Protein AF-A0A397UA92-F1 (afdb_monomer_lite)

Structure (mmCIF, N/CA/C/O backbone):
data_AF-A0A397UA92-F1
#
_entry.id   AF-A0A397UA92-F1
#
loop_
_atom_site.group_PDB
_atom_site.id
_atom_site.type_symbol
_atom_site.label_atom_id
_atom_site.label_alt_id
_atom_site.label_comp_id
_atom_site.label_asym_id
_atom_site.label_entity_id
_atom_site.label_seq_id
_atom_site.pdbx_PDB_ins_code
_atom_site.Cartn_x
_atom_site.Cartn_y
_atom_site.Cartn_z
_atom_site.occupancy
_atom_site.B_iso_or_equiv
_atom_site.auth_seq_id
_atom_site.auth_comp_id
_atom_site.auth_asym_id
_atom_site.auth_atom_id
_atom_site.pdbx_PDB_model_num
ATOM 1 N N . MET A 1 1 ? -31.843 -5.081 2.716 1.00 24.08 1 MET A N 1
ATOM 2 C CA . MET A 1 1 ? -30.820 -5.993 2.162 1.00 24.08 1 MET A CA 1
ATOM 3 C C . MET A 1 1 ? -29.468 -5.355 2.448 1.00 24.08 1 MET A C 1
ATOM 5 O O . MET A 1 1 ? -29.289 -4.186 2.130 1.00 24.08 1 MET A O 1
ATOM 9 N N . ILE A 1 2 ? -28.631 -6.039 3.225 1.00 26.88 2 ILE A N 1
ATOM 10 C CA . ILE A 1 2 ? -27.474 -5.484 3.939 1.00 26.88 2 ILE A CA 1
ATOM 11 C C . ILE A 1 2 ? -26.272 -5.469 2.987 1.00 26.88 2 ILE A C 1
ATOM 13 O O . ILE A 1 2 ? -25.677 -6.509 2.745 1.00 26.88 2 ILE A O 1
ATOM 17 N N . HIS A 1 3 ? -25.914 -4.300 2.456 1.00 25.83 3 HIS A N 1
ATOM 18 C CA . HIS A 1 3 ? -24.600 -4.072 1.853 1.00 25.83 3 HIS A CA 1
ATOM 19 C C . HIS A 1 3 ? -23.809 -3.177 2.808 1.00 25.83 3 HIS A C 1
ATOM 21 O O . HIS A 1 3 ? -23.810 -1.950 2.692 1.00 25.83 3 HIS A O 1
ATOM 27 N N . ALA A 1 4 ? -23.215 -3.796 3.830 1.00 32.31 4 ALA A N 1
ATOM 28 C CA . ALA A 1 4 ? -22.162 -3.150 4.597 1.00 32.31 4 ALA A CA 1
ATOM 29 C C . ALA A 1 4 ? -20.973 -2.989 3.642 1.00 32.31 4 ALA A C 1
ATOM 31 O O . ALA A 1 4 ? -20.438 -3.971 3.142 1.00 32.31 4 ALA A O 1
ATOM 32 N N . TYR A 1 5 ? -20.679 -1.742 3.287 1.00 48.75 5 TYR A N 1
ATOM 33 C CA . TYR A 1 5 ? -19.541 -1.361 2.457 1.00 48.75 5 TYR A CA 1
ATOM 34 C C . TYR A 1 5 ? -18.267 -1.747 3.210 1.00 48.75 5 TYR A C 1
ATOM 36 O O . TYR A 1 5 ? -18.090 -1.229 4.307 1.00 48.75 5 TYR A O 1
ATOM 44 N N . ILE A 1 6 ? -17.485 -2.668 2.640 1.00 57.44 6 ILE A N 1
ATOM 45 C CA . ILE A 1 6 ? -16.247 -3.229 3.197 1.00 57.44 6 ILE A CA 1
ATOM 46 C C . ILE A 1 6 ? -15.076 -2.318 2.796 1.00 57.44 6 ILE A C 1
ATOM 48 O O . ILE A 1 6 ? -14.929 -2.031 1.608 1.00 57.44 6 ILE A O 1
ATOM 52 N N . GLU A 1 7 ? -14.247 -1.884 3.748 1.00 72.94 7 GLU A N 1
ATOM 53 C CA . GLU A 1 7 ? -12.982 -1.172 3.494 1.00 72.94 7 GLU A CA 1
ATOM 54 C C . GLU A 1 7 ? -12.125 -1.916 2.437 1.00 72.94 7 GLU A C 1
ATOM 56 O O . GLU A 1 7 ? -11.985 -3.143 2.527 1.00 72.94 7 GLU A O 1
ATOM 61 N N . PRO A 1 8 ? -11.502 -1.230 1.453 1.00 75.62 8 PRO A N 1
ATOM 62 C CA . PRO A 1 8 ? -10.824 -1.883 0.325 1.00 75.62 8 PRO A CA 1
ATOM 63 C C . PRO A 1 8 ? -9.793 -2.951 0.720 1.00 75.62 8 PRO A C 1
ATOM 65 O O . PRO A 1 8 ? -9.720 -4.004 0.086 1.00 75.62 8 PRO A O 1
ATOM 68 N N . LEU A 1 9 ? -9.043 -2.725 1.805 1.00 80.69 9 LEU A N 1
ATOM 69 C CA . LEU A 1 9 ? -8.074 -3.690 2.336 1.00 80.69 9 LEU A CA 1
ATOM 70 C C . LEU A 1 9 ? -8.722 -4.968 2.883 1.00 80.69 9 LEU A C 1
ATOM 72 O O . LEU A 1 9 ? -8.185 -6.058 2.690 1.00 80.69 9 LEU A O 1
ATOM 76 N N . ALA A 1 10 ? -9.878 -4.859 3.542 1.00 83.81 10 ALA A N 1
ATOM 77 C CA . ALA A 1 10 ? -10.600 -6.037 4.016 1.00 83.81 10 ALA A CA 1
ATOM 78 C C . ALA A 1 10 ? -11.075 -6.899 2.841 1.00 83.81 10 ALA A C 1
ATOM 80 O O . ALA A 1 10 ? -10.971 -8.123 2.900 1.00 83.81 10 ALA A O 1
ATOM 81 N N . ASN A 1 11 ? -11.509 -6.266 1.746 1.00 82.06 11 ASN A N 1
ATOM 82 C CA . ASN A 1 11 ? -11.858 -6.975 0.519 1.00 82.06 11 ASN A CA 1
ATOM 83 C C . ASN A 1 11 ? -10.628 -7.612 -0.156 1.00 82.06 11 ASN A C 1
ATOM 85 O O . ASN A 1 11 ? -10.693 -8.776 -0.544 1.00 82.06 11 ASN A O 1
ATOM 89 N N . LEU A 1 12 ? -9.503 -6.888 -0.248 1.00 83.06 12 LEU A N 1
ATOM 90 C CA . LEU A 1 12 ? -8.248 -7.390 -0.830 1.00 83.06 12 LEU A CA 1
ATOM 91 C C . LEU A 1 12 ? -7.770 -8.678 -0.148 1.00 83.06 12 LEU A C 1
ATOM 93 O O . LEU A 1 12 ? -7.364 -9.625 -0.819 1.00 83.06 12 LEU A O 1
ATOM 97 N N . TRP A 1 13 ? -7.809 -8.710 1.182 1.00 87.94 13 TRP A N 1
ATOM 98 C CA . TRP A 1 13 ? -7.327 -9.845 1.969 1.00 87.94 13 TRP A CA 1
ATOM 99 C C . TRP A 1 13 ? -8.408 -10.875 2.309 1.00 87.94 13 TRP A C 1
ATOM 101 O O . TRP A 1 13 ? -8.086 -11.920 2.869 1.00 87.94 13 TRP A O 1
ATOM 111 N N . GLY A 1 14 ? -9.678 -10.607 1.995 1.00 89.31 14 GLY A N 1
ATOM 112 C CA . GLY A 1 14 ? -10.792 -11.476 2.378 1.00 89.31 14 GLY A CA 1
ATOM 113 C C . GLY A 1 14 ? -10.962 -11.607 3.898 1.00 89.31 14 GLY A C 1
ATOM 114 O O . GLY A 1 14 ? -11.256 -12.695 4.392 1.00 89.31 14 GLY A O 1
ATOM 115 N N . ILE A 1 15 ? -10.751 -10.517 4.645 1.00 90.19 15 ILE A N 1
ATOM 116 C CA . ILE A 1 15 ? -10.828 -10.469 6.117 1.00 90.19 15 ILE A CA 1
ATOM 117 C C . ILE A 1 15 ? -11.956 -9.543 6.597 1.00 90.19 15 ILE A C 1
ATOM 119 O O . ILE A 1 15 ? -12.530 -8.784 5.819 1.00 90.19 15 ILE A O 1
ATOM 123 N N . ASN A 1 16 ? -12.255 -9.552 7.900 1.00 88.56 16 ASN A N 1
ATOM 124 C CA . ASN A 1 16 ? -13.168 -8.567 8.487 1.00 88.56 16 ASN A CA 1
ATOM 125 C C . ASN A 1 16 ? -12.485 -7.198 8.636 1.00 88.56 16 ASN A C 1
ATOM 127 O O . ASN A 1 16 ? -11.302 -7.121 8.964 1.00 88.56 16 ASN A O 1
ATOM 131 N N . GLU A 1 17 ? -13.251 -6.108 8.525 1.00 83.38 17 GLU A N 1
ATOM 132 C CA . GLU A 1 17 ? -12.738 -4.739 8.718 1.00 83.38 17 GLU A CA 1
ATOM 133 C C . GLU A 1 17 ? -12.066 -4.530 10.082 1.00 83.38 17 GLU A C 1
ATOM 135 O O . GLU A 1 17 ? -11.039 -3.863 10.188 1.00 83.38 17 GLU A O 1
ATOM 140 N N . ALA A 1 18 ? -12.615 -5.153 11.130 1.00 84.38 18 ALA A N 1
ATOM 141 C CA . ALA A 1 18 ? -12.072 -5.077 12.484 1.00 84.38 18 ALA A CA 1
ATOM 142 C C . ALA A 1 18 ? -10.655 -5.671 12.604 1.00 84.38 18 ALA A C 1
ATOM 144 O O . ALA A 1 18 ? -9.936 -5.343 13.549 1.00 84.38 18 ALA A O 1
ATOM 145 N N . ASP A 1 19 ? -10.251 -6.519 11.654 1.00 89.69 19 ASP A N 1
ATOM 146 C CA . ASP A 1 19 ? -8.951 -7.181 11.641 1.00 89.69 19 ASP A CA 1
ATOM 147 C C . ASP A 1 19 ? -7.905 -6.431 10.792 1.00 89.69 19 ASP A C 1
ATOM 149 O O . ASP A 1 19 ? -6.725 -6.770 10.864 1.00 89.69 19 ASP A O 1
ATOM 153 N N . ILE A 1 20 ? -8.269 -5.385 10.034 1.00 86.81 20 ILE A N 1
ATOM 154 C CA . ILE A 1 20 ? -7.342 -4.697 9.110 1.00 86.81 20 ILE A CA 1
ATOM 155 C C . ILE A 1 20 ? -6.071 -4.217 9.824 1.00 86.81 20 ILE A C 1
ATOM 157 O O . ILE A 1 20 ? -4.963 -4.534 9.391 1.00 86.81 20 ILE A O 1
ATOM 161 N N . SER A 1 21 ? -6.197 -3.525 10.962 1.00 85.25 21 SER A N 1
ATOM 162 C CA . SER A 1 21 ? -5.028 -3.052 11.720 1.00 85.25 21 SER A CA 1
ATOM 163 C C . SER A 1 21 ? -4.132 -4.192 12.213 1.00 85.25 21 SER A C 1
ATOM 165 O O . SER A 1 21 ? -2.923 -4.009 12.347 1.00 85.25 21 SER A O 1
ATOM 167 N N . LYS A 1 22 ? -4.684 -5.381 12.488 1.00 92.38 22 LYS A N 1
ATOM 168 C CA . LYS A 1 22 ? -3.885 -6.559 12.858 1.00 92.38 22 LYS A CA 1
ATOM 169 C C . LYS A 1 22 ? -3.030 -7.008 11.672 1.00 92.38 22 LYS A C 1
ATOM 171 O O . LYS A 1 22 ? -1.831 -7.209 11.850 1.00 92.38 22 LYS A O 1
ATOM 176 N N . TYR A 1 23 ? -3.619 -7.131 10.484 1.00 93.38 23 TYR A N 1
ATOM 177 C CA . TYR A 1 23 ? -2.904 -7.591 9.290 1.00 93.38 23 TYR A CA 1
ATOM 178 C C . TYR A 1 23 ? -1.909 -6.557 8.750 1.00 93.38 23 TYR A C 1
ATOM 180 O O . TYR A 1 23 ? -0.809 -6.940 8.367 1.00 93.38 23 TYR A O 1
ATOM 188 N N . LEU A 1 24 ? -2.201 -5.258 8.860 1.00 89.62 24 LEU A N 1
ATOM 189 C CA . LEU A 1 24 ? -1.219 -4.203 8.573 1.00 89.62 24 LEU A CA 1
ATOM 190 C C . LEU A 1 24 ? 0.010 -4.276 9.491 1.00 89.62 24 LEU A C 1
ATOM 192 O O . LEU A 1 24 ? 1.133 -4.051 9.049 1.00 89.62 24 LEU A O 1
ATOM 196 N N . ASN A 1 25 ? -0.179 -4.611 10.773 1.00 89.88 25 ASN A N 1
ATOM 197 C CA . ASN A 1 25 ? 0.948 -4.819 11.687 1.00 89.88 25 ASN A CA 1
ATOM 198 C C . ASN A 1 25 ? 1.740 -6.090 11.354 1.00 89.88 25 ASN A C 1
ATOM 200 O O . ASN A 1 25 ? 2.964 -6.079 11.467 1.00 89.88 25 ASN A O 1
ATOM 204 N N . ILE A 1 26 ? 1.059 -7.167 10.942 1.00 93.81 26 ILE A N 1
ATOM 205 C CA . ILE A 1 26 ? 1.715 -8.388 10.453 1.00 93.81 26 ILE A CA 1
ATOM 206 C C . ILE A 1 26 ? 2.592 -8.047 9.252 1.00 93.81 26 ILE A C 1
ATOM 208 O O . ILE A 1 26 ? 3.794 -8.279 9.298 1.00 93.81 26 ILE A O 1
ATOM 212 N N . GLU A 1 27 ? 2.019 -7.433 8.221 1.00 93.12 27 GLU A N 1
ATOM 213 C CA . GLU A 1 27 ? 2.758 -7.069 7.019 1.00 93.12 27 GLU A CA 1
ATOM 214 C C . GLU A 1 27 ? 3.939 -6.156 7.325 1.00 93.12 27 GLU A C 1
ATOM 216 O O . GLU A 1 27 ? 5.042 -6.440 6.878 1.00 93.12 27 GLU A O 1
ATOM 221 N N . LYS A 1 28 ? 3.753 -5.115 8.147 1.00 90.25 28 LYS A N 1
ATOM 222 C CA . LYS A 1 28 ? 4.852 -4.230 8.551 1.00 90.25 28 LYS A CA 1
ATOM 223 C C . LYS A 1 28 ? 6.022 -5.010 9.157 1.00 90.25 28 LYS A C 1
ATOM 225 O O . LYS A 1 28 ? 7.173 -4.733 8.827 1.00 90.25 28 LYS A O 1
ATOM 230 N N . ASN A 1 29 ? 5.737 -5.971 10.034 1.00 93.19 29 ASN A N 1
ATOM 231 C CA . ASN A 1 29 ? 6.772 -6.812 10.631 1.00 93.19 29 ASN A CA 1
ATOM 232 C C . ASN A 1 29 ? 7.430 -7.717 9.581 1.00 93.19 29 ASN A C 1
ATOM 234 O O . ASN A 1 29 ? 8.653 -7.819 9.550 1.00 93.19 29 ASN A O 1
ATOM 238 N N . LEU A 1 30 ? 6.641 -8.333 8.696 1.00 95.44 30 LEU A N 1
ATOM 239 C CA . LEU A 1 30 ? 7.161 -9.185 7.626 1.00 95.44 30 LEU A CA 1
ATOM 240 C C . LEU A 1 30 ? 8.005 -8.400 6.614 1.00 95.44 30 LEU A C 1
ATOM 242 O O . LEU A 1 30 ? 9.010 -8.928 6.165 1.00 95.44 30 LEU A O 1
ATOM 246 N N . SER A 1 31 ? 7.671 -7.144 6.309 1.00 92.56 31 SER A N 1
ATOM 247 C CA . SER A 1 31 ? 8.471 -6.267 5.442 1.00 92.56 31 SER A CA 1
ATOM 248 C C . SER A 1 31 ? 9.829 -5.927 6.053 1.00 92.56 31 SER A C 1
ATOM 250 O O . SER A 1 31 ? 10.824 -5.856 5.338 1.00 92.56 31 SER A O 1
ATOM 252 N N . ILE A 1 32 ? 9.905 -5.770 7.379 1.00 91.69 32 ILE A N 1
ATOM 253 C CA . ILE A 1 32 ? 11.189 -5.606 8.079 1.00 91.69 32 ILE A CA 1
ATOM 254 C C . ILE A 1 32 ? 12.023 -6.887 7.956 1.00 91.69 32 ILE A C 1
ATOM 256 O O . ILE A 1 32 ? 13.201 -6.819 7.613 1.00 91.69 32 ILE A O 1
ATOM 260 N N . LEU A 1 33 ? 11.416 -8.052 8.198 1.00 95.12 33 LEU A N 1
ATOM 261 C CA . LEU A 1 33 ? 12.092 -9.349 8.082 1.00 95.12 33 LEU A CA 1
ATOM 262 C C . LEU A 1 33 ? 12.540 -9.645 6.643 1.00 95.12 33 LEU A C 1
ATOM 264 O O . LEU A 1 33 ? 13.660 -10.102 6.423 1.00 95.12 33 LEU A O 1
ATOM 268 N N . ASP A 1 34 ? 11.703 -9.324 5.659 1.00 95.69 34 ASP A N 1
ATOM 269 C CA . ASP A 1 34 ? 12.038 -9.407 4.239 1.00 95.69 34 ASP A CA 1
ATOM 270 C C . ASP A 1 34 ? 13.247 -8.519 3.904 1.00 95.69 34 ASP A C 1
ATOM 272 O O . ASP A 1 34 ? 14.199 -8.977 3.273 1.00 95.69 34 ASP A O 1
ATOM 276 N N . GLY A 1 35 ? 13.264 -7.282 4.411 1.00 93.06 35 GLY A N 1
ATOM 277 C CA . GLY A 1 35 ? 14.392 -6.362 4.265 1.00 93.06 35 GLY A CA 1
ATOM 278 C C . GLY A 1 35 ? 15.703 -6.874 4.873 1.00 93.06 35 GLY A C 1
ATOM 279 O O . GLY A 1 35 ? 16.770 -6.549 4.356 1.00 93.06 35 GLY A O 1
ATOM 280 N N . ILE A 1 36 ? 15.639 -7.700 5.924 1.00 94.00 36 ILE A N 1
ATOM 281 C CA . ILE A 1 36 ? 16.813 -8.351 6.529 1.00 94.00 36 ILE A CA 1
ATOM 282 C C . ILE A 1 36 ? 17.307 -9.510 5.658 1.00 94.00 36 ILE A C 1
ATOM 284 O O . ILE A 1 36 ? 18.507 -9.625 5.418 1.00 94.00 36 ILE A O 1
ATOM 288 N N . VAL A 1 37 ? 16.408 -10.382 5.189 1.00 95.88 37 VAL A N 1
ATOM 289 C CA . VAL A 1 37 ? 16.813 -11.605 4.478 1.00 95.88 37 VAL A CA 1
ATOM 290 C C . VAL A 1 37 ? 17.220 -11.343 3.031 1.00 95.88 37 VAL A C 1
ATOM 292 O O . VAL A 1 37 ? 18.169 -11.951 2.548 1.00 95.88 37 VAL A O 1
ATOM 295 N N . LYS A 1 38 ? 16.547 -10.422 2.335 1.00 94.50 38 LYS A N 1
ATOM 296 C CA . LYS A 1 38 ? 16.758 -10.133 0.910 1.00 94.50 38 LYS A CA 1
ATOM 297 C C . LYS A 1 38 ? 18.219 -9.840 0.524 1.00 94.50 38 LYS A C 1
ATOM 299 O O . LYS A 1 38 ? 18.667 -10.441 -0.450 1.00 94.50 38 LYS A O 1
ATOM 304 N N . PRO A 1 39 ? 18.995 -9.004 1.247 1.00 94.88 39 PRO A N 1
ATOM 305 C CA . PRO A 1 39 ? 20.408 -8.775 0.923 1.00 94.88 39 PRO A CA 1
ATOM 306 C C . PRO A 1 39 ? 21.319 -9.986 1.186 1.00 94.88 39 PRO A C 1
ATOM 308 O O . PRO A 1 39 ? 22.461 -9.985 0.735 1.00 94.88 39 PRO A O 1
ATOM 311 N N . LEU A 1 40 ? 20.842 -11.007 1.906 1.00 95.88 40 LEU A N 1
ATOM 312 C CA . LEU A 1 40 ? 21.594 -12.227 2.222 1.00 95.88 40 LEU A CA 1
ATOM 313 C C . LEU A 1 40 ? 21.372 -13.345 1.190 1.00 95.88 40 LEU A C 1
ATOM 315 O O . LEU A 1 40 ? 22.033 -14.382 1.256 1.00 95.88 40 LEU A O 1
ATOM 319 N N . LEU A 1 41 ? 20.431 -13.167 0.258 1.00 95.44 41 LEU A N 1
ATOM 320 C CA . LEU A 1 41 ? 20.105 -14.173 -0.746 1.00 95.44 41 LEU A CA 1
ATOM 321 C C . LEU A 1 41 ? 21.067 -14.096 -1.933 1.00 95.44 41 LEU A C 1
ATOM 323 O O . LEU A 1 41 ? 21.130 -13.098 -2.645 1.00 95.44 41 LEU A O 1
ATOM 327 N N . ASP A 1 42 ? 21.774 -15.195 -2.185 1.00 94.19 42 ASP A N 1
ATOM 328 C CA . ASP A 1 42 ? 22.561 -15.371 -3.403 1.00 94.19 42 ASP A CA 1
ATOM 329 C C . ASP A 1 42 ? 21.645 -15.632 -4.612 1.00 94.19 42 ASP A C 1
ATOM 331 O O . ASP A 1 42 ? 20.931 -16.636 -4.675 1.00 94.19 42 ASP A O 1
ATOM 335 N N . ASN A 1 43 ? 21.715 -14.754 -5.613 1.00 95.25 43 ASN A N 1
ATOM 336 C CA . ASN A 1 43 ? 20.939 -14.852 -6.850 1.00 95.25 43 ASN A CA 1
ATOM 337 C C . ASN A 1 43 ? 21.217 -16.125 -7.664 1.00 95.25 43 ASN A C 1
ATOM 339 O O . ASN A 1 43 ? 20.451 -16.407 -8.586 1.00 95.25 43 ASN A O 1
ATOM 343 N N . SER A 1 44 ? 22.293 -16.867 -7.376 1.00 96.31 44 SER A N 1
ATOM 344 C CA . SER A 1 44 ? 22.588 -18.166 -7.998 1.00 96.31 44 SER A CA 1
ATOM 345 C C . SER A 1 44 ? 21.821 -19.336 -7.365 1.00 96.31 44 SER A C 1
ATOM 347 O O . SER A 1 44 ? 21.608 -20.355 -8.018 1.00 96.31 44 SER A O 1
ATOM 349 N N . ALA A 1 45 ? 21.359 -19.174 -6.122 1.00 96.69 45 ALA A N 1
ATOM 350 C CA . ALA A 1 45 ? 20.734 -20.228 -5.324 1.00 96.69 45 ALA A CA 1
ATOM 351 C C . ALA A 1 45 ? 19.276 -19.935 -4.951 1.00 96.69 45 ALA A C 1
ATOM 353 O O . ALA A 1 45 ? 18.505 -20.857 -4.680 1.00 96.69 45 ALA A O 1
ATOM 354 N N . PHE A 1 46 ? 18.888 -18.662 -4.940 1.00 97.62 46 PHE A N 1
ATOM 355 C CA . PHE A 1 46 ? 17.563 -18.203 -4.545 1.00 97.62 46 PHE A CA 1
ATOM 356 C C . PHE A 1 46 ? 16.878 -17.457 -5.688 1.00 97.62 46 PHE A C 1
ATOM 358 O O . PHE A 1 46 ? 17.515 -16.804 -6.514 1.00 97.62 46 PHE A O 1
ATOM 365 N N . SER A 1 47 ? 15.553 -17.549 -5.712 1.00 95.94 47 SER A N 1
ATOM 366 C CA . SER A 1 47 ? 14.684 -16.953 -6.736 1.00 95.94 47 SER A CA 1
ATOM 367 C C . SER A 1 47 ? 14.010 -15.665 -6.253 1.00 95.94 47 SER A C 1
ATOM 369 O O . SER A 1 47 ? 13.378 -14.964 -7.040 1.00 95.94 47 SER A O 1
ATOM 371 N N . GLY A 1 48 ? 14.162 -15.354 -4.962 1.00 95.00 48 GLY A N 1
ATOM 372 C CA . GLY A 1 48 ? 13.656 -14.162 -4.288 1.00 95.00 48 GLY A CA 1
ATOM 373 C C . GLY A 1 48 ? 12.647 -14.487 -3.185 1.00 95.00 48 GLY A C 1
ATOM 374 O O . GLY A 1 48 ? 12.555 -15.627 -2.720 1.00 95.00 48 GLY A O 1
ATOM 375 N N . THR A 1 49 ? 11.909 -13.472 -2.743 1.00 96.06 49 THR A N 1
ATOM 376 C CA . THR A 1 49 ? 11.025 -13.544 -1.574 1.00 96.06 49 THR A CA 1
ATOM 377 C C . THR A 1 49 ? 9.607 -13.068 -1.875 1.00 96.06 49 THR A C 1
ATOM 379 O O . THR A 1 49 ? 9.363 -12.351 -2.847 1.00 96.06 49 THR A O 1
ATOM 382 N N . TYR A 1 50 ? 8.656 -13.488 -1.042 1.00 95.56 50 TYR A N 1
ATOM 383 C CA . TYR A 1 50 ? 7.262 -13.060 -1.093 1.00 95.56 50 TYR A CA 1
ATOM 384 C C . TYR A 1 50 ? 6.662 -12.989 0.315 1.00 95.56 50 TYR A C 1
ATOM 386 O O . TYR A 1 50 ? 6.733 -13.956 1.070 1.00 95.56 50 TYR A O 1
ATOM 394 N N . ILE A 1 51 ? 6.017 -11.879 0.656 1.00 95.38 51 ILE A N 1
ATOM 3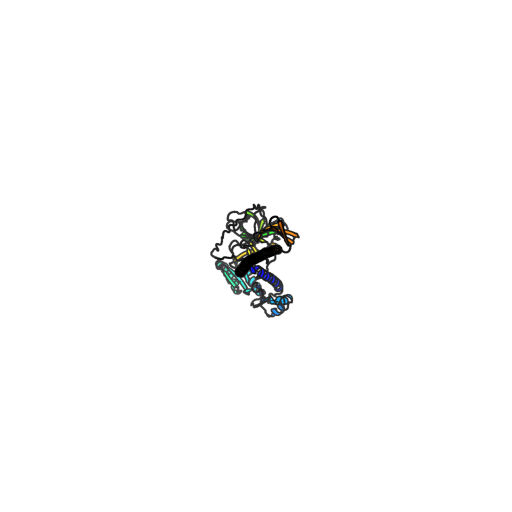95 C CA . ILE A 1 51 ? 5.282 -11.707 1.908 1.00 95.38 51 ILE A CA 1
ATOM 396 C C . ILE A 1 51 ? 3.894 -12.328 1.779 1.00 95.38 51 ILE A C 1
ATOM 398 O O . ILE A 1 51 ? 3.050 -11.869 1.011 1.00 95.38 51 ILE A O 1
ATOM 402 N N . ASP A 1 52 ? 3.641 -13.351 2.588 1.00 95.56 52 ASP A N 1
ATOM 403 C CA . ASP A 1 52 ? 2.315 -13.904 2.819 1.00 95.56 52 ASP A CA 1
ATOM 404 C C . ASP A 1 52 ? 1.739 -13.338 4.123 1.00 95.56 52 ASP A C 1
ATOM 406 O O . ASP A 1 52 ? 1.946 -13.865 5.221 1.00 95.56 52 ASP A O 1
ATOM 410 N N . VAL A 1 53 ? 1.009 -12.230 3.984 1.00 94.25 53 VAL A N 1
ATOM 411 C CA . VAL A 1 53 ? 0.357 -11.523 5.095 1.00 94.25 53 VAL A CA 1
ATOM 412 C C . VAL A 1 53 ? -0.656 -12.418 5.817 1.00 94.25 53 VAL A C 1
ATOM 414 O O . VAL A 1 53 ? -0.753 -12.372 7.044 1.00 94.25 53 VAL A O 1
ATOM 417 N N . LEU A 1 54 ? -1.389 -13.263 5.083 1.00 95.44 54 LEU A N 1
ATOM 418 C CA . LEU A 1 54 ? -2.403 -14.146 5.664 1.00 95.44 54 LEU A CA 1
ATOM 419 C C . LEU A 1 54 ? -1.765 -15.335 6.388 1.00 95.44 54 LEU A C 1
ATOM 421 O O . LEU A 1 54 ? -2.206 -15.691 7.484 1.00 95.44 54 LEU A O 1
ATOM 425 N N . GLY A 1 55 ? -0.710 -15.907 5.806 1.00 96.69 55 GLY A N 1
ATOM 426 C CA . GLY A 1 55 ? 0.101 -16.952 6.428 1.00 96.69 55 GLY A CA 1
ATOM 427 C C . GLY A 1 55 ? 0.991 -16.459 7.569 1.00 96.69 55 GLY A C 1
ATOM 428 O O . GLY A 1 55 ? 1.489 -17.277 8.340 1.00 96.69 55 GLY A O 1
ATOM 429 N N . ASN A 1 56 ? 1.167 -15.139 7.713 1.00 97.31 56 ASN A N 1
ATOM 430 C CA . ASN A 1 56 ? 2.121 -14.510 8.628 1.00 97.31 56 ASN A CA 1
ATOM 431 C C . ASN A 1 56 ? 3.561 -15.015 8.389 1.00 97.31 56 ASN A C 1
ATOM 433 O O . ASN A 1 56 ? 4.261 -15.421 9.324 1.00 97.31 56 ASN A O 1
ATOM 437 N N . LYS A 1 57 ? 3.974 -15.059 7.115 1.00 97.94 57 LYS A N 1
ATOM 438 C CA . LYS A 1 57 ? 5.264 -15.614 6.683 1.00 97.94 57 LYS A CA 1
ATOM 439 C C . LYS A 1 57 ? 5.923 -14.779 5.590 1.00 97.94 57 LYS A C 1
ATOM 441 O O . LYS A 1 57 ? 5.254 -14.236 4.718 1.00 97.94 57 LYS A O 1
ATOM 446 N N . VAL A 1 58 ? 7.250 -14.779 5.579 1.00 97.62 58 VAL A N 1
ATOM 447 C CA . VAL A 1 58 ? 8.059 -14.489 4.394 1.00 97.62 58 VAL A CA 1
ATOM 448 C C . VAL A 1 58 ? 8.391 -15.824 3.726 1.00 97.62 58 VAL A C 1
ATOM 450 O O . VAL A 1 58 ? 9.012 -16.709 4.321 1.00 97.62 58 VAL A O 1
ATOM 453 N N . ILE A 1 59 ? 7.937 -15.999 2.491 1.00 97.88 59 ILE A N 1
ATOM 454 C CA . ILE A 1 59 ? 8.244 -17.153 1.649 1.00 97.88 59 ILE A CA 1
ATOM 455 C C . ILE A 1 59 ? 9.537 -16.856 0.896 1.00 97.88 59 ILE A C 1
ATOM 457 O O . ILE A 1 59 ? 9.617 -15.878 0.158 1.00 97.88 59 ILE A O 1
ATOM 461 N N . ILE A 1 60 ? 10.536 -17.712 1.067 1.00 97.75 60 ILE A N 1
ATOM 462 C CA . ILE A 1 60 ? 11.819 -17.665 0.371 1.00 97.75 60 ILE A CA 1
ATOM 463 C C . ILE A 1 60 ? 11.795 -18.758 -0.691 1.00 97.75 60 ILE A C 1
ATOM 465 O O . ILE A 1 60 ? 11.621 -19.939 -0.378 1.00 97.75 60 ILE A O 1
ATOM 469 N N . TYR A 1 61 ? 11.955 -18.368 -1.950 1.00 97.62 61 TYR A N 1
ATOM 470 C CA . TYR A 1 61 ? 11.982 -19.299 -3.070 1.00 97.62 61 TYR A CA 1
ATOM 471 C C . TYR A 1 61 ? 13.420 -19.736 -3.342 1.00 97.62 61 TYR A C 1
ATOM 473 O O . TYR A 1 61 ? 14.309 -18.906 -3.546 1.00 97.62 61 TYR A O 1
ATOM 481 N N . VAL A 1 62 ? 13.647 -21.045 -3.326 1.00 97.88 62 VAL A N 1
ATOM 482 C CA . VAL A 1 62 ? 14.971 -21.670 -3.309 1.00 97.88 62 VAL A CA 1
ATOM 483 C C . VAL A 1 62 ? 15.132 -22.530 -4.555 1.00 97.88 62 VAL A C 1
ATOM 485 O O . VAL A 1 62 ? 14.270 -23.358 -4.837 1.00 97.88 62 VAL A O 1
ATOM 488 N N . ALA A 1 63 ? 16.205 -22.326 -5.313 1.00 97.44 63 ALA A N 1
ATOM 489 C CA . ALA A 1 63 ? 16.580 -23.170 -6.448 1.00 97.44 63 ALA A CA 1
ATOM 490 C C . ALA A 1 63 ? 17.644 -24.210 -6.055 1.00 97.44 63 ALA A C 1
ATOM 492 O O . ALA A 1 63 ? 17.642 -25.323 -6.572 1.00 97.44 63 ALA A O 1
ATOM 493 N N . ASP A 1 64 ? 18.514 -23.874 -5.096 1.00 97.12 64 ASP A N 1
ATOM 494 C CA . ASP A 1 64 ? 19.502 -24.786 -4.514 1.00 97.12 64 ASP A CA 1
ATOM 495 C C . ASP A 1 64 ? 19.281 -24.937 -3.000 1.00 97.12 64 ASP A C 1
ATOM 497 O O . ASP A 1 64 ? 19.685 -24.097 -2.190 1.00 97.12 64 ASP A O 1
ATOM 501 N N . TYR A 1 65 ? 18.640 -26.041 -2.604 1.00 96.75 65 TYR A N 1
ATOM 502 C CA . TYR A 1 65 ? 18.336 -26.320 -1.197 1.00 96.75 65 TYR A CA 1
ATOM 503 C C . TYR A 1 65 ? 19.569 -26.535 -0.323 1.00 96.75 65 TYR A C 1
ATOM 505 O O . TYR A 1 65 ? 19.475 -26.360 0.892 1.00 96.75 65 TYR A O 1
ATOM 513 N N . THR A 1 66 ? 20.729 -26.849 -0.905 1.00 96.19 66 THR A N 1
ATOM 514 C CA . THR A 1 66 ? 21.966 -27.018 -0.126 1.00 96.19 66 THR A CA 1
ATOM 515 C C . THR A 1 66 ? 22.405 -25.712 0.543 1.00 96.19 66 THR A C 1
ATOM 517 O O . THR A 1 66 ? 23.136 -25.730 1.530 1.00 96.19 66 THR A O 1
ATOM 520 N N . LYS A 1 67 ? 21.916 -24.560 0.062 1.00 96.38 67 LYS A N 1
ATOM 521 C CA . LYS A 1 67 ? 22.220 -23.236 0.624 1.00 96.38 67 LYS A CA 1
ATOM 522 C C . LYS A 1 67 ? 21.301 -22.816 1.769 1.00 96.38 67 LYS A C 1
ATOM 524 O O . LYS A 1 67 ? 21.599 -21.829 2.441 1.00 96.38 67 LYS A O 1
ATOM 529 N N . VAL A 1 68 ? 20.210 -23.543 2.023 1.00 96.62 68 VAL A N 1
ATOM 530 C CA . VAL A 1 68 ? 19.243 -23.188 3.077 1.00 96.62 68 VAL A CA 1
ATOM 531 C C . VAL A 1 68 ? 19.881 -23.285 4.459 1.00 96.62 68 VAL A C 1
ATOM 533 O O . VAL A 1 68 ? 19.702 -22.379 5.267 1.00 96.62 68 VAL A O 1
ATOM 536 N N . GLU A 1 69 ? 20.677 -24.323 4.720 1.00 95.75 69 GLU A N 1
ATOM 537 C CA . GLU A 1 69 ? 21.329 -24.513 6.022 1.00 95.75 69 GLU A CA 1
ATOM 538 C C . GLU A 1 69 ? 22.239 -23.326 6.377 1.00 95.75 69 GLU A C 1
ATOM 540 O O . GLU A 1 69 ? 22.144 -22.772 7.477 1.00 95.75 69 GLU A O 1
ATOM 545 N N . ASN A 1 70 ? 23.020 -22.847 5.404 1.00 95.56 70 ASN A N 1
ATOM 546 C CA . ASN A 1 70 ? 23.874 -21.669 5.556 1.00 95.56 70 ASN A CA 1
ATOM 547 C C . ASN A 1 70 ? 23.059 -20.418 5.910 1.00 95.56 70 ASN A C 1
ATOM 549 O O . ASN A 1 70 ? 23.413 -19.697 6.840 1.00 95.56 70 ASN A O 1
ATOM 553 N N . LEU A 1 71 ? 21.943 -20.186 5.211 1.00 96.38 71 LEU A N 1
ATOM 554 C CA . LEU A 1 71 ? 21.065 -19.042 5.463 1.00 96.38 71 LEU A CA 1
ATOM 555 C C . LEU A 1 71 ? 20.405 -19.126 6.848 1.00 96.38 71 LEU A C 1
ATOM 557 O O . LEU A 1 71 ? 20.372 -18.144 7.585 1.00 96.38 71 LEU A O 1
ATOM 561 N N . THR A 1 72 ? 19.916 -20.306 7.234 1.00 96.88 72 THR A N 1
ATOM 562 C CA . THR A 1 72 ? 19.261 -20.521 8.539 1.00 96.88 72 THR A CA 1
ATOM 563 C C . THR A 1 72 ? 20.223 -20.502 9.727 1.00 96.88 72 THR A C 1
ATOM 565 O O . THR A 1 72 ? 19.781 -20.355 10.865 1.00 96.88 72 THR A O 1
ATOM 568 N N . SER A 1 73 ? 21.531 -20.608 9.480 1.00 96.81 73 SER A N 1
ATOM 569 C CA . SER A 1 73 ? 22.566 -20.510 10.514 1.00 96.81 73 SER A CA 1
ATOM 570 C C . SER A 1 73 ? 22.867 -19.063 10.931 1.00 96.81 73 SER A C 1
ATOM 572 O O . SER A 1 73 ? 23.417 -18.834 12.013 1.00 96.81 73 SER A O 1
ATOM 574 N N . ILE A 1 74 ? 22.480 -18.079 10.110 1.00 97.19 74 ILE A N 1
ATOM 575 C CA . ILE A 1 74 ? 22.664 -16.650 10.390 1.00 97.19 74 ILE A CA 1
ATOM 576 C C . ILE A 1 74 ? 21.829 -16.264 11.627 1.00 97.19 74 ILE A C 1
ATOM 578 O O . ILE A 1 74 ? 20.630 -16.556 11.644 1.00 97.19 74 ILE A O 1
ATOM 582 N N . PRO A 1 75 ? 22.416 -15.646 12.677 1.00 96.44 75 PRO A N 1
ATOM 583 C CA . PRO A 1 75 ? 21.716 -15.322 13.926 1.00 96.44 75 PRO A CA 1
ATOM 584 C C . PRO A 1 75 ? 20.378 -14.599 13.728 1.00 96.44 75 PRO A C 1
ATOM 586 O O . PRO A 1 75 ? 19.361 -15.059 14.242 1.00 96.44 75 PRO A O 1
ATOM 589 N N . GLU A 1 76 ? 20.354 -13.552 12.907 1.00 94.25 76 GLU A N 1
ATOM 590 C CA . GLU A 1 76 ? 19.183 -12.708 12.649 1.00 94.25 76 GLU A CA 1
ATOM 591 C C . GLU A 1 76 ? 18.033 -13.491 11.989 1.00 94.25 76 GLU A C 1
ATOM 593 O O . GLU A 1 76 ? 16.855 -13.259 12.279 1.00 94.25 76 GLU A O 1
ATOM 598 N N . ILE A 1 77 ? 18.368 -14.456 11.124 1.00 96.50 77 ILE A N 1
ATOM 599 C CA . ILE A 1 77 ? 17.397 -15.350 10.479 1.00 96.50 77 ILE A CA 1
ATOM 600 C C . ILE A 1 77 ? 16.925 -16.419 11.459 1.00 96.50 77 ILE A C 1
ATOM 602 O O . ILE A 1 77 ? 15.725 -16.665 11.573 1.00 96.50 77 ILE A O 1
ATOM 606 N N . ARG A 1 78 ? 17.854 -17.029 12.196 1.00 96.56 78 ARG A N 1
ATOM 607 C CA . ARG A 1 78 ? 17.587 -18.088 13.174 1.00 96.56 78 ARG A CA 1
ATOM 608 C C . ARG A 1 78 ? 16.655 -17.626 14.288 1.00 96.56 78 ARG A C 1
ATOM 610 O O . ARG A 1 78 ? 15.731 -18.355 14.641 1.00 96.56 78 ARG A O 1
ATOM 617 N N . GLU A 1 79 ? 16.854 -16.417 14.806 1.00 96.38 79 GLU A N 1
ATOM 618 C CA . GLU A 1 79 ? 15.978 -15.817 15.822 1.00 96.38 79 GLU A CA 1
ATOM 619 C C . GLU A 1 79 ? 14.538 -15.643 15.321 1.00 96.38 79 GLU A C 1
ATOM 621 O O . GLU A 1 79 ? 13.585 -15.752 16.093 1.00 96.38 79 GLU A O 1
ATOM 626 N N . ASN A 1 80 ? 14.371 -15.447 14.013 1.00 96.81 80 ASN A N 1
ATOM 627 C CA . ASN A 1 80 ? 13.087 -15.202 13.364 1.00 96.81 80 ASN A CA 1
ATOM 628 C C . ASN A 1 80 ? 12.631 -16.375 12.482 1.00 96.81 80 ASN A C 1
ATOM 630 O O . ASN A 1 80 ? 11.740 -16.206 11.650 1.00 96.81 80 ASN A O 1
ATOM 634 N N . ILE A 1 81 ? 13.187 -17.581 12.675 1.00 96.88 81 ILE A N 1
ATOM 635 C CA . ILE A 1 81 ? 12.981 -18.726 11.769 1.00 96.88 81 ILE A CA 1
ATOM 636 C C . ILE A 1 81 ? 11.504 -19.094 11.594 1.00 96.88 81 ILE A C 1
ATOM 638 O O . ILE A 1 81 ? 11.060 -19.481 10.515 1.00 96.88 81 ILE A O 1
ATOM 642 N N . ASN A 1 82 ? 10.706 -18.879 12.641 1.00 97.44 82 ASN A N 1
ATOM 643 C CA . ASN A 1 82 ? 9.270 -19.131 12.647 1.00 97.44 82 ASN A CA 1
ATOM 644 C C . ASN A 1 82 ? 8.467 -18.182 11.749 1.00 97.44 82 ASN A C 1
ATOM 646 O O . ASN A 1 82 ? 7.285 -18.442 11.538 1.00 97.44 82 ASN A O 1
ATOM 650 N N . PHE A 1 83 ? 9.061 -17.124 11.204 1.00 97.94 83 PHE A N 1
ATOM 651 C CA . PHE A 1 83 ? 8.428 -16.241 10.223 1.00 97.94 83 PHE A CA 1
ATOM 652 C C . PHE A 1 83 ? 8.854 -16.551 8.788 1.00 97.94 83 PHE A C 1
ATOM 654 O O . PHE A 1 83 ? 8.248 -16.027 7.862 1.00 97.94 83 PHE A O 1
ATOM 661 N N . TYR A 1 84 ? 9.829 -17.436 8.579 1.00 98.00 84 TYR A N 1
ATOM 662 C CA . TYR A 1 84 ? 10.264 -17.834 7.246 1.00 98.00 84 TYR A CA 1
ATOM 663 C C . TYR A 1 84 ? 9.636 -19.167 6.822 1.00 98.00 84 TYR A C 1
ATOM 665 O O . TYR A 1 84 ? 9.225 -19.999 7.640 1.00 98.00 84 TYR A O 1
ATOM 673 N N . SER A 1 85 ? 9.527 -19.355 5.512 1.00 97.75 85 SER A N 1
ATOM 674 C CA . SER A 1 85 ? 9.181 -20.627 4.877 1.00 97.75 85 SER A CA 1
ATOM 675 C C . SER A 1 85 ? 9.968 -20.768 3.579 1.00 97.75 85 SER A C 1
ATOM 677 O O . SER A 1 85 ? 10.211 -19.774 2.902 1.00 97.75 85 SER A O 1
ATOM 679 N N . PHE A 1 86 ? 10.382 -21.987 3.238 1.00 97.56 86 PHE A N 1
ATOM 680 C CA . PHE A 1 86 ? 11.252 -22.250 2.090 1.00 97.56 86 PHE A CA 1
ATOM 681 C C . PHE A 1 86 ? 10.497 -23.062 1.042 1.00 97.56 86 PHE A C 1
ATOM 683 O O . PHE A 1 86 ? 10.045 -24.171 1.331 1.00 97.56 86 PHE A O 1
ATOM 690 N N . THR A 1 87 ? 10.362 -22.516 -0.166 1.00 97.06 87 THR A N 1
ATOM 691 C CA . THR A 1 87 ? 9.618 -23.134 -1.274 1.00 97.06 87 THR A CA 1
ATOM 692 C C . THR A 1 87 ? 10.544 -23.439 -2.441 1.00 97.06 87 THR A C 1
ATOM 694 O O . THR A 1 87 ? 11.342 -22.592 -2.836 1.00 97.06 87 THR A O 1
ATOM 697 N N . ASN A 1 88 ? 10.418 -24.635 -3.016 1.00 97.00 88 ASN A N 1
ATOM 698 C CA . ASN A 1 88 ? 11.290 -25.073 -4.097 1.00 97.00 88 ASN A CA 1
ATOM 699 C C . ASN A 1 88 ? 10.935 -24.431 -5.433 1.00 97.00 88 ASN A C 1
ATOM 701 O O . ASN A 1 88 ? 9.762 -24.263 -5.764 1.00 97.00 88 ASN A O 1
ATOM 705 N N . THR A 1 89 ? 11.965 -24.112 -6.207 1.00 96.12 89 THR A N 1
ATOM 706 C CA . THR A 1 89 ? 11.881 -23.507 -7.534 1.00 96.12 89 THR A CA 1
ATOM 707 C C . THR A 1 89 ? 12.912 -24.099 -8.477 1.00 96.12 89 THR A C 1
ATOM 709 O O . THR A 1 89 ? 13.898 -24.688 -8.056 1.00 96.12 89 THR A O 1
ATOM 712 N N . THR A 1 90 ? 12.675 -23.947 -9.775 1.00 94.50 90 THR A N 1
ATOM 713 C CA . THR A 1 90 ? 13.525 -24.538 -10.814 1.00 94.50 90 THR A CA 1
ATOM 714 C C . THR A 1 90 ? 14.638 -23.614 -11.297 1.00 94.50 90 THR A C 1
ATOM 716 O O . THR A 1 90 ? 15.693 -24.089 -11.700 1.00 94.50 90 THR A O 1
ATOM 719 N N . LEU A 1 91 ? 14.402 -22.301 -11.299 1.00 95.69 91 LEU A N 1
ATOM 720 C CA . LEU A 1 91 ? 15.299 -21.301 -11.868 1.00 95.69 91 LEU A CA 1
ATOM 721 C C . LEU A 1 91 ? 15.688 -20.283 -10.798 1.00 95.69 91 LEU A C 1
ATOM 723 O O . LEU A 1 91 ? 14.787 -19.626 -10.278 1.00 95.69 91 LEU A O 1
ATOM 727 N N . PRO A 1 92 ? 16.983 -20.086 -10.510 1.00 97.31 92 PRO A N 1
ATOM 728 C CA . PRO A 1 92 ? 17.414 -19.042 -9.589 1.00 97.31 92 PRO A CA 1
ATOM 729 C C . PRO A 1 92 ? 17.225 -17.644 -10.206 1.00 97.31 92 PRO A C 1
ATOM 731 O O . PRO A 1 92 ? 17.028 -17.489 -11.420 1.00 97.31 92 PRO A O 1
ATOM 734 N N . LEU A 1 93 ? 17.302 -16.598 -9.378 1.00 96.38 93 LEU A N 1
ATOM 735 C CA . LEU A 1 93 ? 17.017 -15.220 -9.790 1.00 96.38 93 LEU A CA 1
ATOM 736 C C . LEU A 1 93 ? 17.965 -14.721 -10.889 1.00 96.38 93 LEU A C 1
ATOM 738 O O . LEU A 1 93 ? 17.536 -13.960 -11.758 1.00 96.38 93 LEU A O 1
ATOM 742 N N . ALA A 1 94 ? 19.219 -15.181 -10.914 1.00 96.75 94 ALA A N 1
ATOM 743 C CA . ALA A 1 94 ? 20.171 -14.858 -11.978 1.00 96.75 94 ALA A CA 1
ATOM 744 C C . ALA A 1 94 ? 19.663 -15.312 -13.361 1.00 96.75 94 ALA A C 1
ATOM 746 O O . ALA A 1 94 ? 19.705 -14.546 -14.328 1.00 96.75 94 ALA A O 1
ATOM 747 N N . ASN A 1 95 ? 19.103 -16.523 -13.451 1.00 97.50 95 ASN A N 1
ATOM 748 C CA . ASN A 1 95 ? 18.525 -17.051 -14.687 1.00 97.50 95 ASN A CA 1
ATOM 749 C C . ASN A 1 95 ? 17.254 -16.291 -15.080 1.00 97.50 95 ASN A C 1
ATOM 751 O O . ASN A 1 95 ? 17.081 -15.960 -16.254 1.00 97.50 95 ASN A O 1
ATOM 755 N N . LEU A 1 96 ? 16.386 -15.977 -14.111 1.00 96.69 96 LEU A N 1
ATOM 756 C CA . LEU A 1 96 ? 15.180 -15.178 -14.354 1.00 96.69 96 LEU A CA 1
ATOM 757 C C . LEU A 1 96 ? 15.522 -13.779 -14.871 1.00 96.69 96 LEU A C 1
ATOM 759 O O . LEU A 1 96 ? 14.917 -13.317 -15.836 1.00 96.69 96 LEU A O 1
ATOM 763 N N . THR A 1 97 ? 16.525 -13.139 -14.273 1.00 96.38 97 THR A N 1
ATOM 764 C CA . THR A 1 97 ? 17.014 -11.812 -14.667 1.00 96.38 97 THR A CA 1
ATOM 765 C C . THR A 1 97 ? 17.608 -11.840 -16.070 1.00 96.38 97 THR A C 1
ATOM 767 O O . THR A 1 97 ? 17.230 -11.031 -16.912 1.00 96.38 97 THR A O 1
ATOM 770 N N . SER A 1 98 ? 18.472 -12.816 -16.364 1.00 97.31 98 SER A N 1
ATOM 771 C CA . SER A 1 98 ? 19.045 -12.987 -17.706 1.00 97.31 98 SER A CA 1
ATOM 772 C C . SER A 1 98 ? 17.959 -13.178 -18.768 1.00 97.31 98 SER A C 1
ATOM 774 O O . SER A 1 98 ? 17.977 -12.531 -19.816 1.00 97.31 98 SER A O 1
ATOM 776 N N . LYS A 1 99 ? 16.960 -14.017 -18.477 1.00 97.12 99 LYS A N 1
ATOM 777 C CA . LYS A 1 99 ? 15.813 -14.240 -19.360 1.00 97.12 99 LYS A CA 1
ATOM 778 C C . LYS A 1 99 ? 14.986 -12.969 -19.564 1.00 97.12 99 LYS A C 1
ATOM 780 O O . LYS A 1 99 ? 14.607 -12.667 -20.692 1.00 97.12 99 LYS A O 1
ATOM 785 N N . PHE A 1 100 ? 14.713 -12.224 -18.497 1.00 96.56 100 PHE A N 1
ATOM 786 C CA . PHE A 1 100 ? 13.987 -10.955 -18.552 1.00 96.56 100 PHE A CA 1
ATOM 787 C C . PHE A 1 100 ? 14.703 -9.914 -19.423 1.00 96.56 100 PHE A C 1
ATOM 789 O O . PHE A 1 100 ? 14.069 -9.295 -20.278 1.00 96.56 100 PHE A O 1
ATOM 796 N N . GLU A 1 101 ? 16.021 -9.767 -19.273 1.00 97.31 101 GLU A N 1
ATOM 797 C CA . GLU A 1 101 ? 16.803 -8.832 -20.089 1.00 97.31 101 GLU A CA 1
ATOM 798 C C . GLU A 1 101 ? 16.824 -9.228 -21.571 1.00 97.31 101 GLU A C 1
ATOM 800 O O . GLU A 1 101 ? 16.640 -8.370 -22.434 1.00 97.31 101 GLU A O 1
ATOM 805 N N . GLN A 1 102 ? 16.929 -10.522 -21.889 1.00 97.81 102 GLN A N 1
ATOM 806 C CA . GLN A 1 102 ? 16.815 -10.995 -23.274 1.00 97.81 102 GLN A CA 1
ATOM 807 C C . GLN A 1 102 ? 15.438 -10.685 -23.879 1.00 97.81 102 GLN A C 1
ATOM 809 O O . GLN A 1 102 ? 15.352 -10.217 -25.013 1.00 97.81 102 GLN A O 1
ATOM 814 N N . ILE A 1 103 ? 14.352 -10.871 -23.117 1.00 97.75 103 ILE A N 1
ATOM 815 C CA . ILE A 1 103 ? 12.999 -10.510 -23.572 1.00 97.75 103 ILE A CA 1
ATOM 816 C C . ILE A 1 103 ? 12.897 -8.999 -23.826 1.00 97.75 103 ILE A C 1
ATOM 818 O O . ILE A 1 103 ? 12.299 -8.597 -24.822 1.00 97.75 103 ILE A O 1
ATOM 822 N N . LYS A 1 104 ? 13.495 -8.155 -22.974 1.00 95.00 104 LYS A N 1
ATOM 823 C CA . LYS A 1 104 ? 13.520 -6.695 -23.176 1.00 95.00 104 LYS A CA 1
ATOM 824 C C . LYS A 1 104 ? 14.264 -6.287 -24.444 1.00 95.00 104 LYS A C 1
ATOM 826 O O . LYS A 1 104 ? 13.823 -5.361 -25.121 1.00 95.00 104 LYS A O 1
ATOM 831 N N . VAL A 1 105 ? 15.379 -6.945 -24.758 1.00 96.88 105 VAL A N 1
ATOM 832 C CA . VAL A 1 105 ? 16.120 -6.708 -26.007 1.00 96.88 105 VAL A CA 1
ATOM 833 C C . VAL A 1 105 ? 15.241 -7.053 -27.208 1.00 96.88 105 VAL A C 1
ATOM 835 O O . VAL A 1 105 ? 15.012 -6.189 -28.051 1.00 96.88 105 VAL A O 1
ATOM 838 N N . LEU A 1 106 ? 14.638 -8.245 -27.217 1.00 97.62 106 LEU A N 1
ATOM 839 C CA . LEU A 1 106 ? 13.736 -8.678 -28.290 1.00 97.62 106 LEU A CA 1
ATOM 840 C C . LEU A 1 106 ? 12.509 -7.767 -28.435 1.00 97.62 106 LEU A C 1
ATOM 842 O O . LEU A 1 106 ? 12.058 -7.506 -29.548 1.00 97.62 106 LEU A O 1
ATOM 846 N N . ALA A 1 107 ? 11.969 -7.255 -27.327 1.00 94.50 107 ALA A N 1
ATOM 847 C CA . ALA A 1 107 ? 10.864 -6.302 -27.356 1.00 94.50 107 ALA A CA 1
ATOM 848 C C . ALA A 1 107 ? 11.250 -5.017 -28.101 1.00 94.50 107 ALA A C 1
ATOM 850 O O . ALA A 1 107 ? 10.462 -4.512 -28.893 1.00 94.50 107 ALA A O 1
ATOM 851 N N . LYS A 1 108 ? 12.475 -4.514 -27.903 1.00 93.38 108 LYS A N 1
ATOM 852 C CA . LYS A 1 108 ? 12.979 -3.337 -28.624 1.00 93.38 108 LYS A CA 1
ATOM 853 C C . LYS A 1 108 ? 13.258 -3.641 -30.093 1.00 93.38 108 LYS A C 1
ATOM 855 O O . LYS A 1 108 ? 12.821 -2.888 -30.952 1.00 93.38 108 LYS A O 1
ATOM 860 N N . GLU A 1 109 ? 13.948 -4.741 -30.384 1.00 97.12 109 GLU A N 1
ATOM 861 C CA . GLU A 1 109 ? 14.302 -5.140 -31.757 1.00 97.12 109 GLU A CA 1
ATOM 862 C C . GLU A 1 109 ? 13.071 -5.338 -32.648 1.00 97.12 109 GLU A C 1
ATOM 864 O O . GLU A 1 109 ? 13.094 -5.017 -33.836 1.00 97.12 109 GLU A O 1
ATOM 869 N N . HIS A 1 110 ? 11.980 -5.835 -32.064 1.00 96.19 110 HIS A N 1
ATOM 870 C CA . HIS A 1 110 ? 10.728 -6.082 -32.769 1.00 96.19 110 HIS A CA 1
ATOM 871 C C . HIS A 1 110 ? 9.676 -4.984 -32.580 1.00 96.19 110 HIS A C 1
ATOM 873 O O . HIS A 1 110 ? 8.537 -5.197 -32.994 1.00 96.19 110 HIS A O 1
ATOM 879 N N . ASN A 1 111 ? 10.037 -3.834 -31.992 1.00 92.56 111 ASN A N 1
ATOM 880 C CA . ASN A 1 111 ? 9.127 -2.719 -31.703 1.00 92.56 111 ASN A CA 1
ATOM 881 C C . ASN A 1 111 ? 7.812 -3.186 -31.053 1.00 92.56 111 ASN A C 1
ATOM 883 O O . ASN A 1 111 ? 6.725 -2.860 -31.525 1.00 92.56 111 ASN A O 1
ATOM 887 N N . ALA A 1 112 ? 7.922 -4.012 -30.011 1.00 91.88 112 ALA A N 1
ATOM 888 C CA . ALA A 1 112 ? 6.770 -4.518 -29.283 1.00 91.88 112 ALA A CA 1
ATOM 889 C C . ALA A 1 112 ? 5.953 -3.356 -28.701 1.00 91.88 112 ALA A C 1
ATOM 891 O O . ALA A 1 112 ? 6.510 -2.424 -28.118 1.00 91.88 112 ALA A O 1
ATOM 892 N N . ASP A 1 113 ? 4.638 -3.450 -28.851 1.00 85.06 113 ASP A N 1
ATOM 893 C CA . ASP A 1 113 ? 3.685 -2.383 -28.566 1.00 85.06 113 ASP A CA 1
ATOM 894 C C . ASP A 1 113 ? 2.740 -2.798 -27.436 1.00 85.06 113 ASP A C 1
ATOM 896 O O . ASP A 1 113 ? 2.234 -3.923 -27.438 1.00 85.06 113 ASP A O 1
ATOM 900 N N . ASP A 1 114 ? 2.543 -1.920 -26.451 1.00 82.81 114 ASP A N 1
ATOM 901 C CA . ASP A 1 114 ? 1.672 -2.140 -25.285 1.00 82.81 114 ASP A CA 1
ATOM 902 C C . ASP A 1 114 ? 1.842 -3.508 -24.581 1.00 82.81 114 ASP A C 1
ATOM 904 O O . ASP A 1 114 ? 0.895 -4.150 -24.113 1.00 82.81 114 ASP A O 1
ATOM 908 N N . VAL A 1 115 ? 3.096 -3.960 -24.455 1.00 86.94 115 VAL A N 1
ATOM 909 C CA . VAL A 1 115 ? 3.456 -5.178 -23.714 1.00 86.94 115 VAL A CA 1
ATOM 910 C C . VAL A 1 115 ? 3.982 -4.862 -22.313 1.00 86.94 115 VAL A C 1
ATOM 912 O O . VAL A 1 115 ? 4.844 -4.006 -22.121 1.00 86.94 115 VAL A O 1
ATOM 915 N N . ILE A 1 116 ? 3.516 -5.616 -21.316 1.00 88.25 116 ILE A N 1
ATOM 916 C CA . ILE A 1 116 ? 4.063 -5.594 -19.955 1.00 88.25 116 ILE A CA 1
ATOM 917 C C . ILE A 1 116 ? 4.925 -6.837 -19.765 1.00 88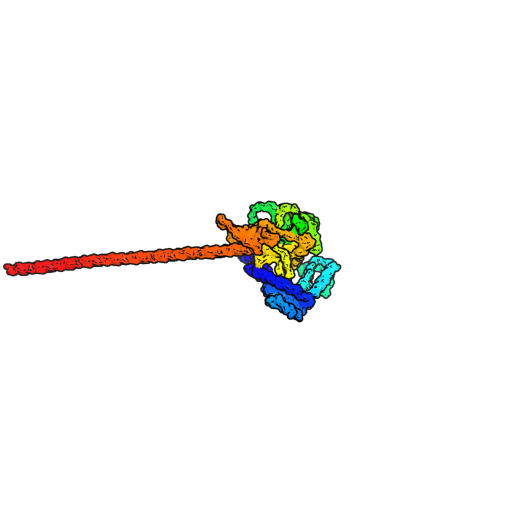.25 116 ILE A C 1
ATOM 919 O O . ILE A 1 116 ? 4.447 -7.962 -19.913 1.00 88.25 116 ILE A O 1
ATOM 923 N N . ILE A 1 117 ? 6.188 -6.633 -19.399 1.00 91.31 117 ILE A N 1
ATOM 924 C CA . ILE A 1 117 ? 7.158 -7.701 -19.153 1.00 91.31 117 ILE A CA 1
ATOM 925 C C . ILE A 1 117 ? 7.630 -7.575 -17.705 1.00 91.31 117 ILE A C 1
ATOM 927 O O . ILE A 1 117 ? 8.010 -6.484 -17.281 1.00 91.31 117 ILE A O 1
ATOM 931 N N . TYR A 1 118 ? 7.618 -8.667 -16.943 1.00 92.25 118 TYR A N 1
ATOM 932 C CA . TYR A 1 118 ? 8.104 -8.683 -15.559 1.00 92.25 118 TYR A CA 1
ATOM 933 C C . TYR A 1 118 ? 8.532 -10.087 -15.120 1.00 92.25 118 TYR A C 1
ATOM 935 O O . TYR A 1 118 ? 8.216 -11.081 -15.774 1.00 92.25 118 TYR A O 1
ATOM 943 N N . ILE A 1 119 ? 9.263 -10.178 -14.009 1.00 93.12 119 ILE A N 1
ATOM 944 C CA . ILE A 1 119 ? 9.582 -11.452 -13.353 1.00 93.12 119 ILE A CA 1
ATOM 945 C C . ILE A 1 119 ? 8.499 -11.737 -12.318 1.00 93.12 119 ILE A C 1
ATOM 947 O O . ILE A 1 119 ? 8.233 -10.900 -11.457 1.00 93.12 119 ILE A O 1
ATOM 951 N N . ASP A 1 120 ? 7.901 -12.924 -12.378 1.00 92.19 120 ASP A N 1
ATOM 952 C CA . ASP A 1 120 ? 6.965 -13.390 -11.361 1.00 92.19 120 ASP A CA 1
ATOM 953 C C . ASP A 1 120 ? 7.587 -14.548 -10.584 1.00 92.19 120 ASP A C 1
ATOM 955 O O . ASP A 1 120 ? 7.766 -15.657 -11.098 1.00 92.19 120 ASP A O 1
ATOM 959 N N . ILE A 1 121 ? 7.935 -14.272 -9.328 1.00 91.44 121 ILE A N 1
ATOM 960 C CA . ILE A 1 121 ? 8.608 -15.234 -8.454 1.00 91.44 121 ILE A CA 1
ATOM 961 C C . ILE A 1 121 ? 7.680 -16.405 -8.115 1.00 91.44 121 ILE A C 1
ATOM 963 O O . ILE A 1 121 ? 8.159 -17.535 -8.032 1.00 91.44 121 ILE A O 1
ATOM 967 N N . LYS A 1 122 ? 6.359 -16.185 -8.005 1.00 89.69 122 LYS A N 1
ATOM 968 C CA . LYS A 1 122 ? 5.400 -17.269 -7.724 1.00 89.69 122 LYS A CA 1
ATOM 969 C C . LYS A 1 122 ? 5.347 -18.278 -8.861 1.00 89.69 122 LYS A C 1
ATOM 971 O O . LYS A 1 122 ? 5.259 -19.475 -8.615 1.00 89.69 122 LYS A O 1
ATOM 976 N N . TYR A 1 123 ? 5.411 -17.796 -10.099 1.00 93.06 123 TYR A N 1
ATOM 977 C CA . TYR A 1 123 ? 5.502 -18.665 -11.271 1.00 93.06 123 TYR A CA 1
ATOM 978 C C . TYR A 1 123 ? 6.931 -19.127 -11.576 1.00 93.06 123 TYR A C 1
ATOM 980 O O . TYR A 1 123 ? 7.116 -19.934 -12.486 1.00 93.06 123 TYR A O 1
ATOM 988 N N . ASN A 1 124 ? 7.929 -18.601 -10.857 1.00 95.56 124 ASN A N 1
ATOM 989 C CA . ASN A 1 124 ? 9.350 -18.803 -11.115 1.00 95.56 124 ASN A CA 1
ATOM 990 C C . ASN A 1 124 ? 9.703 -18.617 -12.605 1.00 95.56 124 ASN A C 1
ATOM 992 O O . ASN A 1 124 ? 10.401 -19.433 -13.207 1.00 95.56 124 ASN A O 1
ATOM 996 N N . ASN A 1 125 ? 9.163 -17.562 -13.231 1.00 96.44 125 ASN A N 1
ATOM 997 C CA . ASN A 1 125 ? 9.315 -17.332 -14.667 1.00 96.44 125 ASN A CA 1
ATOM 998 C C . ASN A 1 125 ? 9.225 -15.839 -15.040 1.00 96.44 125 ASN A C 1
ATOM 1000 O O . ASN A 1 125 ? 8.699 -15.018 -14.289 1.00 96.44 125 ASN A O 1
ATOM 1004 N N . ALA A 1 126 ? 9.714 -15.495 -16.232 1.00 96.12 126 ALA A N 1
ATOM 1005 C CA . ALA A 1 126 ? 9.420 -14.218 -16.868 1.00 96.12 126 ALA A CA 1
ATOM 1006 C C . ALA A 1 126 ? 8.023 -14.271 -17.502 1.00 96.12 126 ALA A C 1
ATOM 1008 O O . ALA A 1 126 ? 7.678 -15.232 -18.200 1.00 96.12 126 ALA A O 1
ATOM 1009 N N . VAL A 1 127 ? 7.232 -13.233 -17.255 1.00 94.69 127 VAL A N 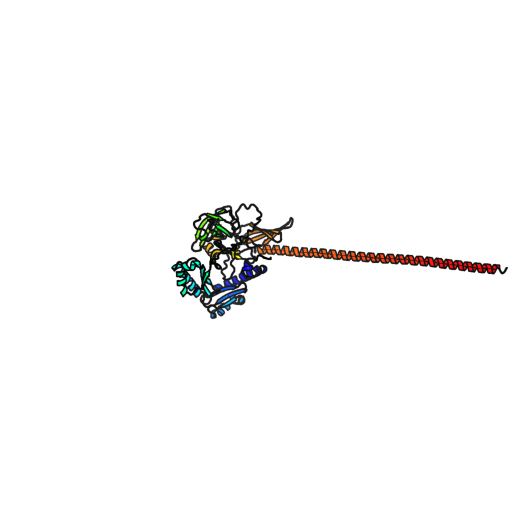1
ATOM 1010 C CA . VAL A 1 127 ? 5.844 -13.105 -17.689 1.00 94.69 127 VAL A CA 1
ATOM 1011 C C . VAL A 1 127 ? 5.725 -11.971 -18.700 1.00 94.69 127 VAL A C 1
ATOM 1013 O O . VAL A 1 127 ? 6.271 -10.888 -18.499 1.00 94.69 127 VAL A O 1
ATOM 1016 N N . ILE A 1 128 ? 4.979 -12.220 -19.774 1.00 94.12 128 ILE A N 1
ATOM 1017 C CA . ILE A 1 128 ? 4.583 -11.234 -20.779 1.00 94.12 128 ILE A CA 1
ATOM 1018 C C . ILE A 1 128 ? 3.061 -11.122 -20.750 1.00 94.12 128 ILE A C 1
ATOM 1020 O O . ILE A 1 128 ? 2.350 -12.126 -20.861 1.00 94.12 128 ILE A O 1
ATOM 1024 N N . ARG A 1 129 ? 2.548 -9.900 -20.620 1.00 90.81 129 ARG A N 1
ATOM 1025 C CA . ARG A 1 129 ? 1.117 -9.600 -20.696 1.00 90.81 129 ARG A CA 1
ATOM 1026 C C . ARG A 1 129 ? 0.833 -8.580 -21.779 1.00 90.81 129 ARG A C 1
ATOM 1028 O O . ARG A 1 129 ? 1.577 -7.621 -21.932 1.00 90.81 129 ARG A O 1
ATOM 1035 N N . LEU A 1 130 ? -0.264 -8.800 -22.490 1.00 88.75 130 LEU A N 1
ATOM 1036 C CA . LEU A 1 130 ? -0.746 -7.931 -23.559 1.00 88.75 130 LEU A CA 1
ATOM 1037 C C . LEU A 1 130 ? -2.254 -8.104 -23.758 1.00 88.75 130 LEU A C 1
ATOM 1039 O O . LEU A 1 130 ? -2.829 -9.130 -23.353 1.00 88.75 130 LEU A O 1
ATOM 1043 N N . LEU A 1 131 ? -2.904 -7.134 -24.405 1.00 83.81 131 LEU A N 1
ATOM 1044 C CA . LEU A 1 131 ? -4.294 -7.305 -24.812 1.00 83.81 131 LEU A CA 1
ATOM 1045 C C . LEU A 1 131 ? -4.386 -8.237 -26.022 1.00 83.81 131 LEU A C 1
ATOM 1047 O O . LEU A 1 131 ? -3.474 -8.395 -26.833 1.00 83.81 131 LEU A O 1
ATOM 1051 N N . ARG A 1 132 ? -5.531 -8.905 -26.142 1.00 85.19 132 ARG A N 1
ATOM 1052 C CA . ARG A 1 132 ? -5.784 -9.882 -27.202 1.00 85.19 132 ARG A CA 1
ATOM 1053 C C . ARG A 1 132 ? -5.784 -9.229 -28.585 1.00 85.19 132 ARG A C 1
ATOM 1055 O O . ARG A 1 132 ? -5.425 -9.903 -29.546 1.00 85.19 132 ARG A O 1
ATOM 1062 N N . GLN A 1 133 ? -6.194 -7.967 -28.674 1.00 84.00 133 GLN A N 1
ATOM 1063 C CA . GLN A 1 133 ? -6.196 -7.202 -29.921 1.00 84.00 133 GLN A CA 1
ATOM 1064 C C . GLN A 1 133 ? -4.779 -6.856 -30.394 1.00 84.00 133 GLN A C 1
ATOM 1066 O O . GLN A 1 133 ? -4.494 -6.975 -31.582 1.00 84.00 133 GLN A O 1
ATOM 1071 N N . ASP A 1 134 ? -3.854 -6.611 -29.464 1.00 86.06 134 ASP A N 1
ATOM 1072 C CA . ASP A 1 134 ? -2.468 -6.242 -29.783 1.00 86.06 134 ASP A CA 1
ATOM 1073 C C . ASP A 1 134 ? -1.621 -7.454 -30.186 1.00 86.06 134 ASP A C 1
ATOM 1075 O O . ASP A 1 134 ? -0.467 -7.322 -30.594 1.00 86.06 134 ASP A O 1
ATOM 1079 N N . LYS A 1 135 ? -2.186 -8.668 -30.113 1.00 90.06 135 LYS A N 1
ATOM 1080 C CA . LYS A 1 135 ? -1.507 -9.904 -30.520 1.00 90.06 135 LYS A CA 1
ATOM 1081 C C . LYS A 1 135 ? -1.011 -9.828 -31.963 1.00 90.06 135 LYS A C 1
ATOM 1083 O O . LYS A 1 135 ? 0.080 -10.316 -32.256 1.00 90.06 135 LYS A O 1
ATOM 1088 N N . GLN A 1 136 ? -1.820 -9.278 -32.870 1.00 91.88 136 GLN A N 1
ATOM 1089 C CA . GLN A 1 136 ? -1.460 -9.229 -34.287 1.00 91.88 136 GLN A CA 1
ATOM 1090 C C . GLN A 1 136 ? -0.254 -8.310 -34.508 1.00 91.88 136 GLN A C 1
ATOM 1092 O O . GLN A 1 136 ? 0.706 -8.727 -35.150 1.00 91.88 136 GLN A O 1
ATOM 1097 N N . ILE A 1 137 ? -0.268 -7.127 -33.889 1.00 93.81 137 ILE A N 1
ATOM 1098 C CA . ILE A 1 137 ? 0.828 -6.149 -33.938 1.00 93.81 137 ILE A CA 1
ATOM 1099 C C . ILE A 1 137 ? 2.106 -6.752 -33.333 1.00 93.81 137 ILE A C 1
ATOM 1101 O O . ILE A 1 137 ? 3.177 -6.679 -33.927 1.00 93.81 137 ILE A O 1
ATOM 1105 N N . ASN A 1 138 ? 1.981 -7.479 -32.221 1.00 95.19 138 ASN A N 1
ATOM 1106 C CA . ASN A 1 138 ? 3.111 -8.078 -31.508 1.00 95.19 138 ASN A CA 1
ATOM 1107 C C . ASN A 1 138 ? 3.544 -9.466 -32.018 1.00 95.19 138 ASN A C 1
ATOM 1109 O O . ASN A 1 138 ? 4.338 -10.142 -31.364 1.00 95.19 138 ASN A O 1
ATOM 1113 N N . THR A 1 139 ? 3.049 -9.945 -33.164 1.00 96.88 139 THR A N 1
ATOM 1114 C CA . THR A 1 139 ? 3.298 -11.336 -33.597 1.00 96.88 139 THR A CA 1
ATOM 1115 C C . THR A 1 139 ? 4.786 -11.644 -33.808 1.00 96.88 139 THR A C 1
ATOM 1117 O O . THR A 1 139 ? 5.236 -12.724 -33.423 1.00 96.88 139 THR A O 1
ATOM 1120 N N . ALA A 1 140 ? 5.564 -10.711 -34.368 1.00 96.81 140 ALA A N 1
ATOM 1121 C CA . ALA A 1 140 ? 7.004 -10.895 -34.569 1.00 96.81 140 ALA A CA 1
ATOM 1122 C C . ALA A 1 140 ? 7.744 -11.062 -33.231 1.00 96.81 140 ALA A C 1
ATOM 1124 O O . ALA A 1 140 ? 8.436 -12.061 -33.031 1.00 96.81 140 ALA A O 1
ATOM 1125 N N . PHE A 1 141 ? 7.495 -10.152 -32.286 1.00 97.88 141 PHE A N 1
ATOM 1126 C CA . PHE A 1 141 ? 8.022 -10.219 -30.924 1.00 97.88 141 PHE A CA 1
ATOM 1127 C C . PHE A 1 141 ? 7.636 -11.529 -30.221 1.00 97.88 141 PHE A C 1
ATOM 1129 O O . PHE A 1 141 ? 8.501 -12.246 -29.718 1.00 97.88 141 PHE A O 1
ATOM 1136 N N . LEU A 1 142 ? 6.348 -11.890 -30.241 1.00 97.44 142 LEU A N 1
ATOM 1137 C CA . LEU A 1 142 ? 5.844 -13.104 -29.592 1.00 97.44 142 LEU A CA 1
ATOM 1138 C C . LEU A 1 142 ? 6.447 -14.385 -30.175 1.00 97.44 142 LEU A C 1
ATOM 1140 O O . LEU A 1 142 ? 6.581 -15.369 -29.451 1.00 97.44 142 LEU A O 1
ATOM 1144 N N . ASN A 1 143 ? 6.788 -14.400 -31.466 1.00 97.62 143 ASN A N 1
ATOM 1145 C CA . ASN A 1 143 ? 7.484 -15.523 -32.088 1.00 97.62 143 ASN A CA 1
ATOM 1146 C C . ASN A 1 143 ? 8.953 -15.582 -31.651 1.00 97.62 143 ASN A C 1
ATOM 1148 O O . ASN A 1 143 ? 9.436 -16.670 -31.337 1.00 97.62 143 ASN A O 1
ATOM 1152 N N . ALA A 1 144 ? 9.634 -14.436 -31.586 1.00 97.50 144 ALA A N 1
ATOM 1153 C CA . ALA A 1 144 ? 11.044 -14.350 -31.214 1.00 97.50 144 ALA A CA 1
ATOM 1154 C C . ALA A 1 144 ? 11.306 -14.808 -29.770 1.00 97.50 144 ALA A C 1
ATOM 1156 O O . ALA A 1 144 ? 12.269 -15.523 -29.507 1.00 97.50 144 ALA A O 1
ATOM 1157 N N . VAL A 1 145 ? 10.407 -14.484 -28.835 1.00 97.75 145 VAL A N 1
ATOM 1158 C CA . VAL A 1 145 ? 10.567 -14.858 -27.418 1.00 97.75 145 VAL A CA 1
ATOM 1159 C C . VAL A 1 145 ? 10.242 -16.325 -27.113 1.00 97.75 145 VAL A C 1
ATOM 1161 O O . VAL A 1 145 ? 10.459 -16.766 -25.986 1.00 97.75 145 VAL A O 1
ATOM 1164 N N . ARG A 1 146 ? 9.728 -17.115 -28.072 1.00 96.00 146 ARG A N 1
ATOM 1165 C CA . ARG A 1 146 ? 9.311 -18.512 -27.815 1.00 96.00 146 ARG A CA 1
ATOM 1166 C C . ARG A 1 146 ? 10.446 -19.398 -27.321 1.00 96.00 146 ARG A C 1
ATOM 1168 O O . ARG A 1 146 ? 10.212 -20.226 -26.446 1.00 96.00 146 ARG A O 1
ATOM 1175 N N . SER A 1 147 ? 11.654 -19.217 -27.851 1.00 95.69 147 SER A N 1
ATOM 1176 C CA . SER A 1 147 ? 12.843 -19.985 -27.451 1.00 95.69 147 SER A CA 1
ATOM 1177 C C . SER A 1 147 ? 13.213 -19.769 -25.983 1.00 95.69 147 SER A C 1
ATOM 1179 O O . SER A 1 147 ? 13.750 -20.669 -25.345 1.00 95.69 147 SER A O 1
ATOM 1181 N N . LEU A 1 148 ? 12.866 -18.606 -25.425 1.00 96.38 148 LEU A N 1
ATOM 1182 C CA . LEU A 1 148 ? 13.081 -18.287 -24.018 1.00 96.38 148 LEU A CA 1
ATOM 1183 C C . LEU A 1 148 ? 12.021 -18.930 -23.115 1.00 96.38 148 LEU A C 1
ATOM 1185 O O . LEU A 1 148 ? 12.221 -18.986 -21.906 1.00 96.38 148 LEU A O 1
ATOM 1189 N N . ASN A 1 149 ? 10.909 -19.432 -23.666 1.00 96.56 149 ASN A N 1
ATOM 1190 C CA . ASN A 1 149 ? 9.788 -20.045 -22.945 1.00 96.56 149 ASN A CA 1
ATOM 1191 C C . ASN A 1 149 ? 9.170 -19.158 -21.827 1.00 96.56 149 ASN A C 1
ATOM 1193 O O . ASN A 1 149 ? 9.087 -19.593 -20.670 1.00 96.56 149 ASN A O 1
ATOM 1197 N N . PRO A 1 150 ? 8.818 -17.880 -22.082 1.00 96.69 150 PRO A N 1
ATOM 1198 C CA . PRO A 1 150 ? 8.129 -17.044 -21.097 1.00 96.69 150 PRO A CA 1
ATOM 1199 C C . PRO A 1 150 ? 6.677 -17.495 -20.891 1.00 96.69 150 PRO A C 1
ATOM 1201 O O . PRO A 1 150 ? 6.071 -18.110 -21.771 1.00 96.69 150 PRO A O 1
ATOM 1204 N N . LEU A 1 151 ? 6.082 -17.125 -19.756 1.00 95.69 151 LEU A N 1
ATOM 1205 C CA . LEU A 1 151 ? 4.635 -17.243 -19.572 1.00 95.69 151 LEU A CA 1
ATOM 1206 C C . LEU A 1 151 ? 3.938 -16.067 -20.248 1.00 95.69 151 LEU A C 1
ATOM 1208 O O . LEU A 1 151 ? 4.199 -14.916 -19.915 1.00 95.69 151 LEU A O 1
ATOM 1212 N N . ILE A 1 152 ? 3.035 -16.349 -21.184 1.00 94.12 152 ILE A N 1
ATOM 1213 C CA . ILE A 1 152 ? 2.335 -15.317 -21.951 1.00 94.12 152 ILE A CA 1
ATOM 1214 C C . ILE A 1 152 ? 0.858 -15.324 -21.565 1.00 94.12 152 ILE A C 1
ATOM 1216 O O . ILE A 1 152 ? 0.149 -16.297 -21.831 1.00 94.12 152 ILE A O 1
ATOM 1220 N N . PHE A 1 153 ? 0.374 -14.222 -20.991 1.00 90.19 153 PHE A N 1
ATOM 1221 C CA . PHE A 1 153 ? -1.047 -14.032 -20.702 1.00 90.19 153 PHE A CA 1
ATOM 1222 C C . PHE A 1 153 ? -1.662 -13.029 -21.673 1.00 90.19 153 PHE A C 1
ATOM 1224 O O . PHE A 1 153 ? -1.257 -11.871 -21.748 1.00 90.19 153 PHE A O 1
ATOM 1231 N N . MET A 1 154 ? -2.691 -13.479 -22.391 1.00 87.94 154 MET A N 1
ATOM 1232 C CA . MET A 1 154 ? -3.467 -12.634 -23.292 1.00 87.94 154 MET A CA 1
ATOM 1233 C C . MET A 1 154 ? -4.782 -12.225 -22.642 1.00 87.94 154 MET A C 1
ATOM 1235 O O . MET A 1 154 ? -5.623 -13.054 -22.277 1.00 87.94 154 MET A O 1
ATOM 1239 N N . SER A 1 155 ? -4.980 -10.921 -22.553 1.00 80.12 155 SER A N 1
ATOM 1240 C CA . SER A 1 155 ? -6.110 -10.319 -21.872 1.00 80.12 155 SER A CA 1
ATOM 1241 C C . SER A 1 155 ? -7.155 -9.823 -22.867 1.00 80.12 155 SER A C 1
ATOM 1243 O O . SER A 1 155 ? -6.849 -9.036 -23.745 1.00 80.12 155 SER A O 1
ATOM 1245 N N . ARG A 1 156 ? -8.417 -10.262 -22.764 1.00 71.00 156 ARG A N 1
ATOM 1246 C CA . ARG A 1 156 ? -9.511 -9.578 -23.478 1.00 71.00 156 ARG A CA 1
ATOM 1247 C C . ARG A 1 156 ? -9.643 -8.147 -22.952 1.00 71.00 156 ARG A C 1
ATOM 1249 O O . ARG A 1 156 ? -9.563 -7.969 -21.737 1.00 71.00 156 ARG A O 1
ATOM 1256 N N . GLU A 1 157 ? -9.871 -7.192 -23.849 1.00 60.84 157 GLU A N 1
ATOM 1257 C CA . GLU A 1 157 ? -10.373 -5.871 -23.474 1.00 60.84 157 GLU A CA 1
ATOM 1258 C C . GLU A 1 157 ? -11.640 -6.037 -22.633 1.00 60.84 157 GLU A C 1
ATOM 1260 O O . GLU A 1 157 ? -12.496 -6.885 -22.923 1.00 60.84 157 GLU A O 1
ATOM 1265 N N . SER A 1 158 ? -11.757 -5.251 -21.568 1.00 50.25 158 SER A N 1
ATOM 1266 C CA . SER A 1 158 ? -13.019 -5.130 -20.858 1.00 50.25 158 SER A CA 1
ATOM 1267 C C . SER A 1 158 ? -13.987 -4.325 -21.724 1.00 50.25 158 SER A C 1
ATOM 1269 O O . SER A 1 158 ? -13.926 -3.098 -21.756 1.00 50.25 158 SER A O 1
ATOM 1271 N N . LEU A 1 159 ? -14.915 -5.014 -22.389 1.00 37.66 159 LEU A N 1
ATOM 1272 C CA . LEU A 1 159 ? -16.189 -4.414 -22.771 1.00 37.66 159 LEU A CA 1
ATOM 1273 C C . LEU A 1 159 ? -16.933 -4.038 -21.481 1.00 37.66 159 LEU A C 1
ATOM 1275 O O . LEU A 1 159 ? -17.481 -4.900 -20.804 1.00 37.66 159 LEU A O 1
ATOM 1279 N N . ASN A 1 160 ? -16.963 -2.737 -21.207 1.00 39.50 160 ASN A N 1
ATOM 1280 C CA . ASN A 1 160 ? -17.989 -2.026 -20.450 1.00 39.50 160 ASN A CA 1
ATOM 1281 C C . ASN A 1 160 ? -18.082 -2.182 -18.916 1.00 39.50 160 ASN A C 1
ATOM 1283 O O . ASN A 1 160 ? -18.424 -3.216 -18.351 1.00 39.50 160 ASN A O 1
ATOM 1287 N N . THR A 1 161 ? -17.929 -1.012 -18.285 1.00 36.47 161 THR A N 1
ATOM 1288 C CA . THR A 1 161 ? -18.874 -0.404 -17.333 1.00 36.47 161 THR A CA 1
ATOM 1289 C C . THR A 1 161 ? -19.299 -1.246 -16.131 1.00 36.47 161 THR A C 1
ATOM 1291 O O . THR A 1 161 ? -20.395 -1.808 -16.099 1.00 36.47 161 THR A O 1
ATOM 1294 N N . LEU A 1 162 ? -18.558 -1.129 -15.031 1.00 32.25 162 LEU A N 1
ATOM 1295 C CA . LEU A 1 162 ? -19.260 -0.927 -13.768 1.00 32.25 162 LEU A CA 1
ATOM 1296 C C . LEU A 1 162 ? -19.688 0.540 -13.735 1.00 32.25 162 LEU A C 1
ATOM 1298 O O . LEU A 1 162 ? -18.944 1.424 -13.327 1.00 32.25 162 LEU A O 1
ATOM 1302 N N . ASN A 1 163 ? -20.913 0.782 -14.211 1.00 31.72 163 ASN A N 1
ATOM 1303 C CA . ASN A 1 163 ? -21.700 1.973 -13.903 1.00 31.72 163 ASN A CA 1
ATOM 1304 C C . ASN A 1 163 ? -21.955 2.022 -12.386 1.00 31.72 163 ASN A C 1
ATOM 1306 O O . ASN A 1 163 ? -23.065 1.828 -11.893 1.00 31.72 163 ASN A O 1
ATOM 1310 N N . HIS A 1 164 ? -20.907 2.282 -11.618 1.00 32.72 164 HIS A N 1
ATOM 1311 C CA . HIS A 1 164 ? -21.017 2.854 -10.290 1.00 32.72 164 HIS A CA 1
ATOM 1312 C C . HIS A 1 164 ? -20.596 4.317 -10.344 1.00 32.72 164 HIS A C 1
ATOM 1314 O O . HIS A 1 164 ? -19.927 4.829 -9.459 1.00 32.72 164 HIS A O 1
ATOM 1320 N N . ARG A 1 165 ? -21.143 5.038 -11.334 1.00 31.39 165 ARG A N 1
ATOM 1321 C CA . ARG A 1 165 ? -21.485 6.451 -11.162 1.00 31.39 165 ARG A CA 1
ATOM 1322 C C . ARG A 1 165 ? -22.626 6.523 -10.140 1.00 31.39 165 ARG A C 1
ATOM 1324 O O . ARG A 1 165 ? -23.783 6.756 -10.474 1.00 31.39 165 ARG A O 1
ATOM 1331 N N . LYS A 1 166 ? -22.334 6.200 -8.879 1.00 32.84 166 LYS A N 1
ATOM 1332 C CA . LYS A 1 166 ? -23.210 6.586 -7.780 1.00 32.84 166 LYS A CA 1
ATOM 1333 C C . LYS A 1 166 ? -22.895 8.045 -7.525 1.00 32.84 166 LYS A C 1
ATOM 1335 O O . LYS A 1 166 ? -21.857 8.358 -6.954 1.00 32.84 166 LYS A O 1
ATOM 1340 N N . GLU A 1 167 ? -23.797 8.916 -7.969 1.00 29.56 167 GLU A N 1
ATOM 1341 C CA . GLU A 1 167 ? -23.918 10.265 -7.429 1.00 29.56 167 GLU A CA 1
ATOM 1342 C C . GLU A 1 167 ? -24.006 10.155 -5.903 1.00 29.56 167 GLU A C 1
ATOM 1344 O O . GLU A 1 167 ? -25.076 9.944 -5.326 1.00 29.56 167 GLU A O 1
ATOM 1349 N N . ILE A 1 168 ? -22.875 10.286 -5.219 1.00 30.95 168 ILE A N 1
ATOM 1350 C CA . ILE A 1 168 ? -22.903 10.705 -3.831 1.00 30.95 168 ILE A CA 1
ATOM 1351 C C . ILE A 1 168 ? -23.117 12.209 -3.914 1.00 30.95 168 ILE A C 1
ATOM 1353 O O . ILE A 1 168 ? -22.172 12.973 -4.101 1.00 30.95 168 ILE A O 1
ATOM 1357 N N . ARG A 1 169 ? -24.382 12.637 -3.814 1.00 25.11 169 ARG A N 1
ATOM 1358 C CA . ARG A 1 169 ? -24.704 14.026 -3.479 1.00 25.11 169 ARG A CA 1
ATOM 1359 C C . ARG A 1 169 ? -24.089 14.308 -2.116 1.00 25.11 169 ARG A C 1
ATOM 1361 O O . ARG A 1 169 ? -24.690 14.046 -1.076 1.00 25.11 169 ARG A O 1
ATOM 1368 N N . ASN A 1 170 ? -22.857 14.794 -2.129 1.00 30.69 170 ASN A N 1
ATOM 1369 C CA . ASN A 1 170 ? -22.252 15.370 -0.954 1.00 30.69 170 ASN A CA 1
ATOM 1370 C C . ASN A 1 170 ? -23.014 16.666 -0.684 1.00 30.69 170 ASN A C 1
ATOM 1372 O O . ASN A 1 170 ? -22.870 17.643 -1.414 1.00 30.69 170 ASN A O 1
ATOM 1376 N N . ASN A 1 171 ? -23.801 16.687 0.388 1.00 27.36 171 ASN A N 1
ATOM 1377 C CA . ASN A 1 171 ? -24.090 17.938 1.071 1.00 27.36 171 ASN A CA 1
ATOM 1378 C C . ASN A 1 171 ? -22.774 18.391 1.718 1.00 27.36 171 ASN A C 1
ATOM 1380 O O . ASN A 1 171 ? -22.558 18.193 2.911 1.00 27.36 171 ASN A O 1
ATOM 1384 N N . VAL A 1 172 ? -21.850 18.914 0.905 1.00 30.92 172 VAL A N 1
ATOM 1385 C CA . VAL A 1 172 ? -20.703 19.660 1.413 1.00 30.92 172 VAL A CA 1
ATOM 1386 C C . VAL A 1 172 ? -21.299 20.908 2.037 1.00 30.92 172 VAL A C 1
ATOM 1388 O O . VAL A 1 172 ? -21.924 21.722 1.356 1.00 30.92 172 VAL A O 1
ATOM 1391 N N . ILE A 1 173 ? -21.171 21.020 3.355 1.00 29.05 173 ILE A N 1
ATOM 1392 C CA . ILE A 1 173 ? -21.460 22.257 4.063 1.00 29.05 173 ILE A CA 1
ATOM 1393 C C . ILE A 1 173 ? -20.513 23.298 3.468 1.00 29.05 173 ILE A C 1
ATOM 1395 O O . ILE A 1 173 ? -19.307 23.259 3.685 1.00 29.05 173 ILE A O 1
ATOM 1399 N N . SER A 1 174 ? -21.081 24.177 2.644 1.00 31.23 174 SER A N 1
ATOM 1400 C CA . SER A 1 174 ? -20.421 25.331 2.047 1.00 31.23 174 SER A CA 1
ATOM 1401 C C . SER A 1 174 ? -19.993 26.288 3.158 1.00 31.23 174 SER A C 1
ATOM 1403 O O . SER A 1 174 ? -20.715 27.225 3.506 1.00 31.23 174 SER A O 1
ATOM 1405 N N . THR A 1 175 ? -18.794 26.098 3.688 1.00 29.27 175 THR A N 1
ATOM 1406 C CA . THR A 1 175 ? -17.964 27.232 4.077 1.00 29.27 175 THR A CA 1
ATOM 1407 C C . THR A 1 175 ? -17.273 27.723 2.809 1.00 29.27 175 THR A C 1
ATOM 1409 O O . THR A 1 175 ? -16.822 26.932 1.986 1.00 29.27 175 THR A O 1
ATOM 1412 N N . ARG A 1 176 ? -17.268 29.040 2.588 1.00 30.48 176 ARG A N 1
ATOM 1413 C CA . ARG A 1 176 ? -16.567 29.673 1.465 1.00 30.48 176 ARG A CA 1
ATOM 1414 C C . ARG A 1 176 ? -15.067 29.369 1.583 1.00 30.48 176 ARG A C 1
ATOM 1416 O O . ARG A 1 176 ? -14.343 30.132 2.212 1.00 30.48 176 ARG A O 1
ATOM 1423 N N . MET A 1 177 ? -14.611 28.253 1.019 1.00 37.72 177 MET A N 1
ATOM 1424 C CA . MET A 1 177 ? -13.197 28.019 0.752 1.00 37.72 177 MET A CA 1
ATOM 1425 C C . MET A 1 177 ? -12.835 28.905 -0.442 1.00 37.72 177 MET A C 1
ATOM 1427 O O . MET A 1 177 ? -13.353 28.713 -1.537 1.00 37.72 177 MET A O 1
ATOM 1431 N N . LEU A 1 178 ? -12.032 29.942 -0.196 1.00 45.97 178 LEU A N 1
ATOM 1432 C CA . LEU A 1 178 ? -11.544 30.860 -1.232 1.00 45.97 178 LEU A CA 1
ATOM 1433 C C . LEU A 1 178 ? -10.483 30.197 -2.136 1.00 45.97 178 LEU A C 1
ATOM 1435 O O . LEU A 1 178 ? -10.211 30.717 -3.210 1.00 45.97 178 LEU A O 1
ATOM 1439 N N . SER A 1 179 ? -9.934 29.044 -1.730 1.00 57.22 179 SER A N 1
ATOM 1440 C CA . SER A 1 179 ? -8.962 28.242 -2.478 1.00 57.22 179 SER A CA 1
ATOM 1441 C C . SER A 1 179 ? -9.574 26.948 -3.034 1.00 57.22 179 SER A C 1
ATOM 1443 O O . SER A 1 179 ? -10.392 26.285 -2.389 1.00 57.22 179 SER A O 1
ATOM 1445 N N . THR A 1 180 ? -9.167 26.568 -4.248 1.00 65.81 180 THR A N 1
ATOM 1446 C CA . THR A 1 180 ? -9.506 25.270 -4.846 1.00 65.81 180 THR A CA 1
ATOM 1447 C C . THR A 1 180 ? -8.618 24.201 -4.218 1.00 65.81 180 THR A C 1
ATOM 1449 O O . THR A 1 180 ? -7.406 24.187 -4.422 1.00 65.81 180 THR A O 1
ATOM 1452 N N . ARG A 1 181 ? -9.225 23.284 -3.460 1.00 75.06 181 ARG A N 1
ATOM 1453 C CA . ARG A 1 181 ? -8.522 22.150 -2.852 1.00 75.06 181 ARG A CA 1
ATOM 1454 C C . ARG A 1 181 ? -8.326 21.049 -3.893 1.00 75.06 181 ARG A C 1
ATOM 1456 O O . ARG A 1 181 ? -9.304 20.516 -4.414 1.00 75.06 181 ARG A O 1
ATOM 1463 N N . MET A 1 182 ? -7.074 20.722 -4.192 1.00 83.94 182 MET A N 1
ATOM 1464 C CA . MET A 1 182 ? -6.694 19.679 -5.147 1.00 83.94 182 MET A CA 1
ATOM 1465 C C . MET A 1 182 ? -5.962 18.569 -4.393 1.00 83.94 182 MET A C 1
ATOM 1467 O O . MET A 1 182 ? -5.043 18.850 -3.628 1.00 83.94 182 MET A O 1
ATOM 1471 N N . LEU A 1 183 ? -6.403 17.322 -4.553 1.00 87.44 183 LEU A N 1
ATOM 1472 C CA . LEU A 1 183 ? -5.867 16.165 -3.828 1.00 87.44 183 LEU A CA 1
ATOM 1473 C C . LEU A 1 183 ? -5.233 15.178 -4.814 1.00 87.44 183 LEU A C 1
ATOM 1475 O O . LEU A 1 183 ? -5.656 15.087 -5.966 1.00 87.44 183 LEU A O 1
ATOM 1479 N N . GLY A 1 184 ? -4.271 14.381 -4.351 1.00 89.56 184 GLY A N 1
ATOM 1480 C CA . GLY A 1 184 ? -3.802 13.222 -5.109 1.00 89.56 184 GLY A CA 1
ATOM 1481 C C . GLY A 1 184 ? -4.964 12.269 -5.403 1.00 89.56 184 GLY A C 1
ATOM 1482 O O . GLY A 1 184 ? -5.773 11.987 -4.523 1.00 89.56 184 GLY A O 1
ATOM 1483 N N . GLY A 1 185 ? -5.067 11.785 -6.634 1.00 88.38 185 GLY A N 1
ATOM 1484 C CA . GLY A 1 185 ? -6.181 10.981 -7.135 1.00 88.38 185 GLY A CA 1
ATOM 1485 C C . GLY A 1 185 ? -7.367 11.798 -7.655 1.00 88.38 185 GLY A C 1
ATOM 1486 O O . GLY A 1 185 ? -8.368 11.208 -8.045 1.00 88.38 185 GLY A O 1
ATOM 1487 N N . GLU A 1 186 ? -7.304 13.136 -7.657 1.00 86.19 186 GLU A N 1
ATOM 1488 C CA . GLU A 1 186 ? -8.276 13.969 -8.381 1.00 86.19 186 GLU A CA 1
ATOM 1489 C C . GLU A 1 186 ? -7.963 14.041 -9.878 1.00 86.19 186 GLU A C 1
ATOM 1491 O O . GLU A 1 186 ? -6.810 13.936 -10.300 1.00 86.19 186 GLU A O 1
ATOM 1496 N N . GLY A 1 187 ? -9.005 14.255 -10.680 1.00 85.81 187 GLY A N 1
ATOM 1497 C CA . GLY A 1 187 ? -8.903 14.257 -12.132 1.00 85.81 187 GLY A CA 1
ATOM 1498 C C . GLY A 1 187 ? -8.171 15.480 -12.690 1.00 85.81 187 GLY A C 1
ATOM 1499 O O . GLY A 1 187 ? -8.357 16.623 -12.261 1.00 85.81 187 GLY A O 1
ATOM 1500 N N . LEU A 1 188 ? -7.357 15.232 -13.709 1.00 84.88 188 LEU A N 1
ATOM 1501 C CA . LEU A 1 188 ? -6.592 16.192 -14.493 1.00 84.88 188 LEU A CA 1
ATOM 1502 C C . LEU A 1 188 ? -6.909 16.020 -15.978 1.00 84.88 188 LEU A C 1
ATOM 1504 O O . LEU A 1 188 ? -7.123 14.907 -16.460 1.00 84.88 188 LEU A O 1
ATOM 1508 N N . GLY A 1 189 ? -6.877 17.115 -16.737 1.00 75.00 189 GLY A N 1
ATOM 1509 C CA . GLY A 1 189 ? -6.955 17.019 -18.193 1.00 75.00 189 GLY A CA 1
ATOM 1510 C C . GLY A 1 189 ? -6.606 18.310 -18.920 1.00 75.00 189 GLY A C 1
ATOM 1511 O O . GLY A 1 189 ? -7.115 19.382 -18.589 1.00 75.00 189 GLY A O 1
ATOM 1512 N N . GLY A 1 190 ? -5.781 18.193 -19.963 1.00 64.31 190 GLY A N 1
ATOM 1513 C CA . GLY A 1 190 ? -5.519 19.264 -20.936 1.00 64.31 190 GLY A CA 1
ATOM 1514 C C . GLY A 1 190 ? -6.563 19.345 -22.061 1.00 64.31 190 GLY A C 1
ATOM 1515 O O . GLY A 1 190 ? -6.513 20.256 -22.882 1.00 64.31 190 GLY A O 1
ATOM 1516 N N . SER A 1 191 ? -7.498 18.387 -22.118 1.00 60.47 191 SER A N 1
ATOM 1517 C CA . SER A 1 191 ? -8.575 18.261 -23.109 1.00 60.47 191 SER A CA 1
ATOM 1518 C C . SER A 1 191 ? -9.769 17.518 -22.485 1.00 60.47 191 SER A C 1
ATOM 1520 O O . SER A 1 191 ? -9.550 16.669 -21.623 1.00 60.47 191 SER A O 1
ATOM 1522 N N . PRO A 1 192 ? -11.025 17.763 -22.913 1.00 59.19 192 PRO A N 1
ATOM 1523 C CA . PRO A 1 192 ? -12.195 17.006 -22.451 1.00 59.19 192 PRO A CA 1
ATOM 1524 C C . PRO A 1 192 ? -12.136 15.491 -22.693 1.00 59.19 192 PRO A C 1
ATOM 1526 O O . PRO A 1 192 ? -12.883 14.754 -22.062 1.00 59.19 192 PRO A O 1
ATOM 1529 N N . LEU A 1 193 ? -11.275 15.034 -23.608 1.00 56.34 193 LEU A N 1
ATOM 1530 C CA . LEU A 1 193 ? -11.173 13.632 -24.032 1.00 56.34 193 LEU A CA 1
ATOM 1531 C C . LEU A 1 193 ? -10.021 12.862 -23.362 1.00 56.34 193 LEU A C 1
ATOM 1533 O O . LEU A 1 193 ? -9.941 11.641 -23.513 1.00 56.34 193 LEU A O 1
ATOM 1537 N N . MET A 1 194 ? -9.126 13.556 -22.651 1.00 62.12 194 MET A N 1
ATOM 1538 C CA . MET A 1 194 ? -8.018 12.955 -21.904 1.00 62.12 194 MET A CA 1
ATOM 1539 C C . MET A 1 194 ? -8.190 13.256 -20.422 1.00 62.12 194 MET A C 1
ATOM 1541 O O . MET A 1 194 ? -8.007 14.392 -19.986 1.00 62.12 194 MET A O 1
ATOM 1545 N N . SER A 1 195 ? -8.534 12.217 -19.670 1.00 76.75 195 SER A N 1
ATOM 1546 C CA . SER A 1 195 ? -8.574 12.233 -18.217 1.00 76.75 195 SER A CA 1
ATOM 1547 C C . SER A 1 195 ? -7.381 11.451 -17.678 1.00 76.75 195 SER A C 1
ATOM 1549 O O . SER A 1 195 ? -7.158 10.311 -18.086 1.00 76.75 195 SER A O 1
ATOM 1551 N N . CYS A 1 196 ? -6.631 12.080 -16.787 1.00 87.00 196 CYS A N 1
ATOM 1552 C CA . CYS A 1 196 ? -5.607 11.467 -15.955 1.00 87.00 196 CYS A CA 1
ATOM 1553 C C . CYS A 1 196 ? -5.891 11.794 -14.491 1.00 87.00 196 CYS A C 1
ATOM 1555 O O . CYS A 1 196 ? -6.753 12.620 -14.206 1.00 87.00 196 CYS A O 1
ATOM 1557 N N . SER A 1 197 ? -5.138 11.204 -13.576 1.00 89.19 197 SER A N 1
ATOM 1558 C CA . SER A 1 197 ? -5.196 11.513 -12.155 1.00 89.19 197 SER A CA 1
ATOM 1559 C C . SER A 1 197 ? -3.960 12.297 -11.724 1.00 89.19 197 SER A C 1
ATOM 1561 O O . SER A 1 197 ? -2.846 12.100 -12.218 1.00 89.19 197 SER A O 1
ATOM 1563 N N . MET A 1 198 ? -4.146 13.218 -10.787 1.00 91.56 198 MET A N 1
ATOM 1564 C CA . MET A 1 198 ? -3.048 13.868 -10.088 1.00 91.56 198 MET A CA 1
ATOM 1565 C C . MET A 1 198 ? -2.371 12.856 -9.164 1.00 91.56 198 MET A C 1
ATOM 1567 O O . MET A 1 198 ? -3.057 12.133 -8.454 1.00 91.56 198 MET A O 1
ATOM 1571 N N . GLY A 1 199 ? -1.044 12.831 -9.114 1.00 93.56 199 GLY A N 1
ATOM 1572 C CA . GLY A 1 199 ? -0.297 11.993 -8.180 1.00 93.56 199 GLY A CA 1
ATOM 1573 C C . GLY A 1 199 ? -0.145 12.661 -6.825 1.00 93.56 199 GLY A C 1
ATOM 1574 O O . GLY A 1 199 ? -0.803 12.292 -5.855 1.00 93.56 199 GLY A O 1
ATOM 1575 N N . PHE A 1 200 ? 0.750 13.644 -6.758 1.00 93.94 200 PHE A N 1
ATOM 1576 C CA . PHE A 1 200 ? 1.115 14.331 -5.521 1.00 93.94 200 PHE A CA 1
ATOM 1577 C C . PHE A 1 200 ? 1.697 15.719 -5.804 1.00 93.94 200 PHE A C 1
ATOM 1579 O O . PHE A 1 200 ? 2.130 16.007 -6.922 1.00 93.94 200 PHE A O 1
ATOM 1586 N N . PHE A 1 201 ? 1.712 16.578 -4.783 1.00 94.00 201 PHE A N 1
ATOM 1587 C CA . PHE A 1 201 ? 2.448 17.838 -4.828 1.00 94.00 201 PHE A CA 1
ATOM 1588 C C . PHE A 1 201 ? 3.897 17.646 -4.381 1.00 94.00 201 PHE A C 1
ATOM 1590 O O . PHE A 1 201 ? 4.187 16.932 -3.417 1.00 94.00 201 PHE A O 1
ATOM 1597 N N . ALA A 1 202 ? 4.803 18.338 -5.059 1.00 93.44 202 ALA A N 1
ATOM 1598 C CA . ALA A 1 202 ? 6.224 18.356 -4.760 1.00 93.44 202 ALA A CA 1
ATOM 1599 C C . ALA A 1 202 ? 6.784 19.773 -4.889 1.00 93.44 202 ALA A C 1
ATOM 1601 O O . ALA A 1 202 ? 6.220 20.616 -5.584 1.00 93.44 202 ALA A O 1
ATOM 1602 N N . ARG A 1 203 ? 7.914 20.033 -4.239 1.00 92.19 203 ARG A N 1
ATOM 1603 C CA . ARG A 1 203 ? 8.665 21.286 -4.360 1.00 92.19 203 ARG A CA 1
ATOM 1604 C C . ARG A 1 203 ? 10.039 21.027 -4.948 1.00 92.19 203 ARG A C 1
ATOM 1606 O O . ARG A 1 203 ? 10.622 19.964 -4.719 1.00 92.19 203 ARG A O 1
ATOM 1613 N N . ASN A 1 204 ? 10.570 21.998 -5.680 1.00 91.88 204 ASN A N 1
ATOM 1614 C CA . ASN A 1 204 ? 11.955 21.924 -6.125 1.00 91.88 204 ASN A CA 1
ATOM 1615 C C . ASN A 1 204 ? 12.904 21.985 -4.918 1.00 91.88 204 ASN A C 1
ATOM 1617 O O . ASN A 1 204 ? 12.739 22.839 -4.049 1.00 91.88 204 ASN A O 1
ATOM 1621 N N . VAL A 1 205 ? 13.923 21.123 -4.883 1.00 88.75 205 VAL A N 1
ATOM 1622 C CA . VAL A 1 205 ? 14.913 21.115 -3.788 1.00 88.75 205 VAL A CA 1
ATOM 1623 C C . VAL A 1 205 ? 15.801 22.366 -3.808 1.00 88.75 205 VAL A C 1
ATOM 1625 O O . VAL A 1 205 ? 16.254 22.818 -2.763 1.00 88.75 205 VAL A O 1
ATOM 1628 N N . THR A 1 206 ? 16.057 22.938 -4.987 1.00 86.81 206 THR A N 1
ATOM 1629 C CA . THR A 1 206 ? 16.936 24.111 -5.158 1.00 86.81 206 THR A CA 1
ATOM 1630 C C . THR A 1 206 ? 16.187 25.444 -5.202 1.00 86.81 206 THR A C 1
ATOM 1632 O O . THR A 1 206 ? 16.758 26.476 -4.864 1.00 86.81 206 THR A O 1
ATOM 1635 N N . ALA A 1 207 ? 14.911 25.428 -5.586 1.00 86.94 207 ALA A N 1
ATOM 1636 C CA . ALA A 1 207 ? 14.047 26.601 -5.674 1.00 86.94 207 ALA A CA 1
ATOM 1637 C C . ALA A 1 207 ? 12.718 26.312 -4.964 1.00 86.94 207 ALA A C 1
ATOM 1639 O O . ALA A 1 207 ? 11.713 26.033 -5.609 1.00 86.94 207 ALA A O 1
ATOM 1640 N N . GLU A 1 208 ? 12.719 26.330 -3.627 1.00 76.56 208 GLU A N 1
ATOM 1641 C CA . GLU A 1 208 ? 11.590 25.851 -2.806 1.00 76.56 208 GLU A CA 1
ATOM 1642 C C . GLU A 1 208 ? 10.251 26.567 -3.070 1.00 76.56 208 GLU A C 1
ATOM 1644 O O . GLU A 1 208 ? 9.194 26.037 -2.734 1.00 76.56 208 GLU A O 1
ATOM 1649 N N . ASN A 1 209 ? 10.283 27.748 -3.693 1.00 83.62 209 ASN A N 1
ATOM 1650 C CA . ASN A 1 209 ? 9.107 28.494 -4.142 1.00 83.62 209 ASN A CA 1
ATOM 1651 C C . ASN A 1 209 ? 8.437 27.903 -5.397 1.00 83.62 209 ASN A C 1
ATOM 1653 O O . ASN A 1 209 ? 7.324 28.299 -5.736 1.00 83.62 209 ASN A O 1
ATOM 1657 N N . LEU A 1 210 ? 9.105 26.994 -6.109 1.00 89.56 210 LEU A N 1
ATOM 1658 C CA . LEU A 1 210 ? 8.542 26.283 -7.250 1.00 89.56 210 LEU A CA 1
ATOM 1659 C C . LEU A 1 210 ? 7.839 25.013 -6.776 1.00 89.56 210 LEU A C 1
ATOM 1661 O O . LEU A 1 210 ? 8.472 24.072 -6.285 1.00 89.56 210 LEU A O 1
ATOM 1665 N N . ILE A 1 211 ? 6.523 25.004 -6.968 1.00 92.38 211 ILE A N 1
ATOM 1666 C CA . ILE A 1 211 ? 5.629 23.914 -6.593 1.00 92.38 211 ILE A CA 1
ATOM 1667 C C . ILE A 1 211 ? 5.145 23.217 -7.860 1.00 92.38 211 ILE A C 1
ATOM 1669 O O . ILE A 1 211 ? 4.730 23.858 -8.830 1.00 92.38 211 ILE A O 1
ATOM 1673 N N . TYR A 1 212 ? 5.178 21.891 -7.825 1.00 94.69 212 TYR A N 1
ATOM 1674 C CA . TYR A 1 212 ? 4.781 21.019 -8.915 1.00 94.69 212 TYR A CA 1
ATOM 1675 C C . TYR A 1 212 ? 3.640 20.106 -8.493 1.00 94.69 212 TYR A C 1
ATOM 1677 O O . TYR A 1 212 ? 3.701 19.489 -7.431 1.00 94.69 212 TYR A O 1
ATOM 1685 N N . ALA A 1 213 ? 2.642 19.956 -9.359 1.00 94.31 213 ALA A N 1
ATOM 1686 C CA . ALA A 1 213 ? 1.778 18.783 -9.343 1.00 94.31 213 ALA A CA 1
ATOM 1687 C C . ALA A 1 213 ? 2.388 17.716 -10.261 1.00 94.31 213 ALA A C 1
ATOM 1689 O O . ALA A 1 213 ? 2.677 17.977 -11.432 1.00 94.31 213 ALA A O 1
ATOM 1690 N N . VAL A 1 214 ? 2.605 16.521 -9.719 1.00 95.06 214 VAL A N 1
ATOM 1691 C CA . VAL A 1 214 ? 3.201 15.384 -10.430 1.00 95.06 214 VAL A CA 1
ATOM 1692 C C . VAL A 1 214 ? 2.095 14.458 -10.934 1.00 95.06 214 VAL A C 1
ATOM 1694 O O . VAL A 1 214 ? 1.147 14.170 -10.204 1.00 95.06 214 VAL A O 1
ATOM 1697 N N . THR A 1 215 ? 2.209 13.977 -12.172 1.00 93.88 215 THR A N 1
ATOM 1698 C CA . THR A 1 215 ? 1.306 12.982 -12.791 1.00 93.88 215 THR A CA 1
ATOM 1699 C C . THR A 1 215 ? 2.067 12.197 -13.875 1.00 93.88 215 THR A C 1
ATOM 1701 O O . THR A 1 215 ? 3.281 12.364 -14.015 1.00 93.88 215 THR A O 1
ATOM 1704 N N . ALA A 1 216 ? 1.405 11.304 -14.614 1.00 91.94 216 ALA A N 1
ATOM 1705 C CA . ALA A 1 216 ? 2.048 10.502 -15.654 1.00 91.94 216 ALA A CA 1
ATOM 1706 C C . ALA A 1 216 ? 2.367 11.342 -16.904 1.00 91.94 216 ALA A C 1
ATOM 1708 O O . ALA A 1 216 ? 1.645 12.271 -17.259 1.00 91.94 216 ALA A O 1
ATOM 1709 N N . GLY A 1 217 ? 3.466 11.024 -17.584 1.00 90.06 217 GLY A N 1
ATOM 1710 C CA . GLY A 1 217 ? 4.009 11.842 -18.670 1.00 90.06 217 GLY A CA 1
ATOM 1711 C C . GLY A 1 217 ? 3.145 11.833 -19.932 1.00 90.06 217 GLY A C 1
ATOM 1712 O O . GLY A 1 217 ? 2.905 12.873 -20.548 1.00 90.06 217 GLY A O 1
ATOM 1713 N N . HIS A 1 218 ? 2.603 10.675 -20.297 1.00 86.81 218 HIS A N 1
ATOM 1714 C CA . HIS A 1 218 ? 1.700 10.536 -21.442 1.00 86.81 218 HIS A CA 1
ATOM 1715 C C . HIS A 1 218 ? 0.347 11.257 -21.260 1.00 86.81 218 HIS A C 1
ATOM 1717 O O . HIS A 1 218 ? -0.423 11.356 -22.216 1.00 86.81 218 HIS A O 1
ATOM 1723 N N . CYS A 1 219 ? 0.056 11.813 -20.077 1.00 85.38 219 CYS A N 1
ATOM 1724 C CA . CYS A 1 219 ? -1.162 12.583 -19.810 1.00 85.38 219 CYS A CA 1
ATOM 1725 C C . CYS A 1 219 ? -1.211 13.949 -20.499 1.00 85.38 219 CYS A C 1
ATOM 1727 O O . CYS A 1 219 ? -2.276 14.564 -20.564 1.00 85.38 219 CYS A O 1
ATOM 1729 N N . PHE A 1 220 ? -0.082 14.446 -21.005 1.00 79.75 220 PHE A N 1
ATOM 1730 C CA . PHE A 1 220 ? 0.011 15.829 -21.471 1.00 79.75 220 PHE A CA 1
ATOM 1731 C C . PHE A 1 220 ? -0.218 16.021 -22.970 1.00 79.75 220 PHE A C 1
ATOM 1733 O O . PHE A 1 220 ? -0.506 17.142 -23.380 1.00 79.75 220 PHE A O 1
ATOM 1740 N N . GLY A 1 221 ? -0.177 14.965 -23.793 1.00 69.81 221 GLY A N 1
ATOM 1741 C CA . GLY A 1 221 ? -0.353 15.087 -25.247 1.00 69.81 221 GLY A CA 1
ATOM 1742 C C . GLY A 1 221 ? 0.465 16.255 -25.828 1.00 69.81 221 GLY A C 1
ATOM 1743 O O . GLY A 1 221 ? 1.678 16.301 -25.647 1.00 69.81 221 GLY A O 1
ATOM 1744 N N . ASN A 1 222 ? -0.220 17.219 -26.460 1.00 66.38 222 ASN A N 1
ATOM 1745 C CA . ASN A 1 222 ? 0.344 18.503 -26.917 1.00 66.38 222 ASN A CA 1
ATOM 1746 C C . ASN A 1 222 ? -0.143 19.717 -26.087 1.00 66.38 222 ASN A C 1
ATOM 1748 O O . ASN A 1 222 ? 0.036 20.862 -26.504 1.00 66.38 222 ASN A O 1
ATOM 1752 N N . SER A 1 223 ? -0.837 19.498 -24.968 1.00 67.50 223 SER A N 1
ATOM 1753 C CA . SER A 1 223 ? -1.450 20.571 -24.179 1.00 67.50 223 SER A CA 1
ATOM 1754 C C . SER A 1 223 ? -0.425 21.249 -23.269 1.00 67.50 223 SER A C 1
ATOM 1756 O O . SER A 1 223 ? 0.259 20.590 -22.493 1.00 67.50 223 SER A O 1
ATOM 1758 N N . PHE A 1 224 ? -0.374 22.582 -23.314 1.00 79.75 224 PHE A N 1
ATOM 1759 C CA . PHE A 1 224 ? 0.518 23.390 -22.472 1.00 79.75 224 PHE A CA 1
ATOM 1760 C C . PHE A 1 224 ? -0.094 23.768 -21.117 1.00 79.75 224 PHE A C 1
ATOM 1762 O O . PHE A 1 224 ? 0.641 23.947 -20.151 1.00 79.75 224 PHE A O 1
ATOM 1769 N N . ILE A 1 225 ? -1.426 23.883 -21.043 1.00 86.25 225 ILE A N 1
ATOM 1770 C CA . ILE A 1 225 ? -2.172 24.267 -19.835 1.00 86.25 225 ILE A CA 1
ATOM 1771 C C . ILE A 1 225 ? -2.935 23.052 -19.314 1.00 86.25 225 ILE A C 1
ATOM 1773 O O . ILE A 1 225 ? -3.574 22.331 -20.088 1.00 86.25 225 ILE A O 1
ATOM 1777 N N . VAL A 1 226 ? -2.890 22.848 -17.999 1.00 88.31 226 VAL A N 1
ATOM 1778 C CA . VAL A 1 226 ? -3.555 21.730 -17.327 1.00 88.31 226 VAL A CA 1
ATOM 1779 C C . VAL A 1 226 ? -4.676 22.241 -16.440 1.00 88.31 226 VAL A C 1
ATOM 1781 O O . VAL A 1 226 ? -4.505 23.201 -15.688 1.00 88.31 226 VAL A O 1
ATOM 1784 N N . TYR A 1 227 ? -5.820 21.565 -16.513 1.00 87.19 227 TYR A N 1
ATOM 1785 C CA . TYR A 1 227 ? -6.996 21.888 -15.721 1.00 87.19 227 TYR A CA 1
ATOM 1786 C C . TYR A 1 227 ? -7.283 20.795 -14.695 1.00 87.19 227 TYR A C 1
ATOM 1788 O O . TYR A 1 227 ? -7.237 19.604 -15.015 1.00 87.19 227 TYR A O 1
ATOM 1796 N N . HIS A 1 228 ? -7.644 21.219 -13.488 1.00 86.25 228 HIS A N 1
ATOM 1797 C CA . HIS A 1 228 ? -8.264 20.381 -12.473 1.00 86.25 228 HIS A CA 1
ATOM 1798 C C . HIS A 1 228 ? -9.696 20.080 -12.908 1.00 86.25 228 HIS A C 1
ATOM 1800 O O . HIS A 1 228 ? -10.463 21.000 -13.204 1.00 86.25 228 HIS A O 1
ATOM 1806 N N . ARG A 1 229 ? -10.044 18.796 -12.972 1.00 80.81 229 ARG A N 1
ATOM 1807 C CA . ARG A 1 229 ? -11.362 18.289 -13.365 1.00 80.81 229 ARG A CA 1
ATOM 1808 C C . ARG A 1 229 ? -11.803 17.263 -12.321 1.00 80.81 229 ARG A C 1
ATOM 1810 O O . ARG A 1 229 ? -11.516 16.080 -12.491 1.00 80.81 229 ARG A O 1
ATOM 1817 N N . PRO A 1 230 ? -12.463 17.702 -11.238 1.00 77.25 230 PRO A N 1
ATOM 1818 C CA . PRO A 1 230 ? -12.832 16.806 -10.152 1.00 77.25 230 PRO A CA 1
ATOM 1819 C C . PRO A 1 230 ? -13.700 15.659 -10.666 1.00 77.25 230 PRO A C 1
ATOM 1821 O O . PRO A 1 230 ? -14.678 15.896 -11.376 1.00 77.25 230 PRO A O 1
ATOM 1824 N N . TRP A 1 231 ? -13.420 14.426 -10.241 1.00 76.19 231 TRP A N 1
ATOM 1825 C CA . TRP A 1 231 ? -14.165 13.246 -10.711 1.00 76.19 231 TRP A CA 1
ATOM 1826 C C . TRP A 1 231 ? -15.670 13.300 -10.402 1.00 76.19 231 TRP A C 1
ATOM 1828 O O . TRP A 1 231 ? -16.476 12.643 -11.056 1.00 76.19 231 TRP A O 1
ATOM 1838 N N . ASN A 1 232 ? -16.050 14.094 -9.397 1.00 68.81 232 ASN A N 1
ATOM 1839 C CA . ASN A 1 232 ? -17.420 14.228 -8.905 1.00 68.81 232 ASN A CA 1
ATOM 1840 C C . ASN A 1 232 ? -18.150 15.485 -9.421 1.00 68.81 232 ASN A C 1
ATOM 1842 O O . ASN A 1 232 ? -19.251 15.764 -8.944 1.00 68.81 232 ASN A O 1
ATOM 1846 N N . ASN A 1 233 ? -17.549 16.284 -10.312 1.00 64.69 233 ASN A N 1
ATOM 1847 C CA . ASN A 1 233 ? -18.141 17.541 -10.774 1.00 64.69 233 ASN A CA 1
ATOM 1848 C C . ASN A 1 233 ? -18.028 17.696 -12.297 1.00 64.69 233 ASN A C 1
ATOM 1850 O O . ASN A 1 233 ? -16.943 17.890 -12.835 1.00 64.69 233 ASN A O 1
ATOM 1854 N N . ASP A 1 234 ? -19.173 17.676 -12.980 1.00 56.62 234 ASP A N 1
ATOM 1855 C CA . ASP A 1 234 ? -19.255 17.606 -14.444 1.00 56.62 234 ASP A CA 1
ATOM 1856 C C . ASP A 1 234 ? -19.097 18.966 -15.166 1.00 56.62 234 ASP A C 1
ATOM 1858 O O . ASP A 1 234 ? -19.272 19.023 -16.382 1.00 56.62 234 ASP A O 1
ATOM 1862 N N . GLY A 1 235 ? -18.776 20.070 -14.471 1.00 56.25 235 GLY A N 1
ATOM 1863 C CA . GLY A 1 235 ? -18.838 21.409 -15.089 1.00 56.25 235 GLY A CA 1
ATOM 1864 C C . GLY A 1 235 ? -17.727 22.414 -14.784 1.00 56.25 235 GLY A C 1
ATOM 1865 O O . GLY A 1 235 ? -17.470 23.277 -15.620 1.00 56.25 235 GLY A O 1
ATOM 1866 N N . ASN A 1 236 ? -17.048 22.328 -13.636 1.00 65.06 236 ASN A N 1
ATOM 1867 C CA . ASN A 1 236 ? -16.058 23.340 -13.252 1.00 65.06 236 ASN A CA 1
ATOM 1868 C C . ASN A 1 236 ? -14.638 22.815 -13.452 1.00 65.06 236 ASN A C 1
ATOM 1870 O O . ASN A 1 236 ? -14.178 21.955 -12.703 1.00 65.06 236 ASN A O 1
ATOM 1874 N N . SER A 1 237 ? -13.948 23.364 -14.450 1.00 75.12 237 SER A N 1
ATOM 1875 C CA . SER A 1 237 ? -12.514 23.173 -14.643 1.00 75.12 237 SER A CA 1
ATOM 1876 C C . SER A 1 237 ? -11.750 24.402 -14.162 1.00 75.12 237 SER A C 1
ATOM 1878 O O . SER A 1 237 ? -11.985 25.498 -14.674 1.00 75.12 237 SER A O 1
ATOM 1880 N N . THR A 1 238 ? -10.813 24.218 -13.237 1.00 82.06 238 THR A N 1
ATOM 1881 C CA . THR A 1 238 ? -9.928 25.295 -12.762 1.00 82.06 238 THR A CA 1
ATOM 1882 C C . THR A 1 238 ? -8.547 25.106 -13.375 1.00 82.06 238 THR A C 1
ATOM 1884 O O . THR A 1 238 ? -8.047 23.983 -13.418 1.00 82.06 238 THR A O 1
ATOM 1887 N N . SER A 1 239 ? -7.934 26.175 -13.886 1.00 86.38 239 SER A N 1
ATOM 1888 C CA . SER A 1 239 ? -6.550 26.112 -14.370 1.00 86.38 239 SER A CA 1
ATOM 1889 C C . SER A 1 239 ? -5.617 25.817 -13.200 1.00 86.38 239 SER A C 1
ATOM 1891 O O . SER A 1 239 ? -5.715 26.462 -12.168 1.00 86.38 239 SER A O 1
ATOM 1893 N N . ILE A 1 240 ? -4.702 24.865 -13.358 1.00 87.25 240 ILE A N 1
ATOM 1894 C CA . ILE A 1 240 ? -3.691 24.561 -12.335 1.00 87.25 240 ILE A CA 1
ATOM 1895 C C . ILE A 1 240 ? -2.400 25.307 -12.633 1.00 87.25 240 ILE A C 1
ATOM 1897 O O . ILE A 1 240 ? -1.780 25.931 -11.769 1.00 87.25 240 ILE A O 1
ATOM 1901 N N . GLY A 1 241 ? -2.004 25.228 -13.895 1.00 89.56 241 GLY A N 1
ATOM 1902 C CA . GLY A 1 241 ? -0.790 25.823 -14.398 1.00 89.56 241 GLY A CA 1
ATOM 1903 C C . GLY A 1 241 ? -0.330 25.126 -15.660 1.00 89.56 241 GLY A C 1
ATOM 1904 O O . GLY A 1 241 ? -1.149 24.636 -16.445 1.00 89.56 241 GLY A O 1
ATOM 1905 N N . ILE A 1 242 ? 0.981 25.123 -15.867 1.00 91.19 242 ILE A N 1
ATOM 1906 C CA . ILE A 1 242 ? 1.587 24.764 -17.147 1.00 91.19 242 ILE A CA 1
ATOM 1907 C C . ILE A 1 242 ? 2.445 23.514 -17.034 1.00 91.19 242 ILE A C 1
ATOM 1909 O O . ILE A 1 242 ? 3.085 23.274 -16.011 1.00 91.19 242 ILE A O 1
ATOM 1913 N N . VAL A 1 243 ? 2.475 22.724 -18.102 1.00 91.69 243 VAL A N 1
ATOM 1914 C CA . VAL A 1 243 ? 3.396 21.590 -18.211 1.00 91.69 243 VAL A CA 1
ATOM 1915 C C . VAL A 1 243 ? 4.815 22.141 -18.324 1.00 91.69 243 VAL A C 1
ATOM 1917 O O . VAL A 1 243 ? 5.141 22.816 -19.298 1.00 91.69 243 VAL A O 1
ATOM 1920 N N . GLU A 1 244 ? 5.650 21.876 -17.323 1.00 92.38 244 GLU A N 1
ATOM 1921 C CA . GLU A 1 244 ? 7.048 22.314 -17.312 1.00 92.38 244 GLU A CA 1
ATOM 1922 C C . GLU A 1 244 ? 7.958 21.275 -17.962 1.00 92.38 244 GLU A C 1
ATOM 1924 O O . GLU A 1 244 ? 8.826 21.615 -18.766 1.00 92.38 244 GLU A O 1
ATOM 1929 N N . SER A 1 245 ? 7.750 19.995 -17.653 1.00 91.12 245 SER A N 1
ATOM 1930 C CA . SER A 1 245 ? 8.550 18.920 -18.231 1.00 91.12 245 SER A CA 1
ATOM 1931 C C . SER A 1 245 ? 7.806 17.591 -18.267 1.00 91.12 245 SER A C 1
ATOM 1933 O O . SER A 1 245 ? 6.902 17.326 -17.473 1.00 91.12 245 SER A O 1
ATOM 1935 N N . VAL A 1 246 ? 8.208 16.742 -19.213 1.00 91.31 246 VAL A N 1
ATOM 1936 C CA . VAL A 1 246 ? 7.737 15.363 -19.355 1.00 91.31 246 VAL A CA 1
ATOM 1937 C C . VAL A 1 246 ? 8.951 14.464 -19.534 1.00 91.31 246 VAL A C 1
ATOM 1939 O O . VAL A 1 246 ? 9.695 14.597 -20.508 1.00 91.31 246 VAL A O 1
ATOM 1942 N N . ASN A 1 247 ? 9.147 13.533 -18.608 1.00 91.25 247 ASN A N 1
ATOM 1943 C CA . ASN A 1 247 ? 10.179 12.515 -18.702 1.00 91.25 247 ASN A CA 1
ATOM 1944 C C . ASN A 1 247 ? 9.585 11.282 -19.395 1.00 91.25 247 ASN A C 1
ATOM 1946 O O . ASN A 1 247 ? 8.767 10.571 -18.818 1.00 91.25 247 ASN A O 1
ATOM 1950 N N . LYS A 1 248 ? 9.983 11.027 -20.646 1.00 83.00 248 LYS A N 1
ATOM 1951 C CA . LYS A 1 248 ? 9.507 9.864 -21.416 1.00 83.00 248 LYS A CA 1
ATOM 1952 C C . LYS A 1 248 ? 10.066 8.517 -20.927 1.00 83.00 248 LYS A C 1
ATOM 1954 O O . LYS A 1 248 ? 9.291 7.566 -20.922 1.00 83.00 248 LYS A O 1
ATOM 1959 N N . PRO A 1 249 ? 11.357 8.393 -20.542 1.00 82.50 249 PRO A N 1
ATOM 1960 C CA . PRO A 1 249 ? 11.889 7.134 -20.015 1.00 82.50 249 PRO A CA 1
ATOM 1961 C C . PRO A 1 249 ? 11.124 6.581 -18.808 1.00 82.50 249 PRO A C 1
ATOM 1963 O O . PRO A 1 249 ? 10.800 5.394 -18.791 1.00 82.50 249 PRO A O 1
ATOM 1966 N N . TYR A 1 250 ? 10.824 7.434 -17.827 1.00 85.88 250 TYR A N 1
ATOM 1967 C CA . TYR A 1 250 ? 10.083 7.048 -16.624 1.00 85.88 250 TYR A CA 1
ATOM 1968 C C . TYR A 1 250 ? 8.570 7.225 -16.766 1.00 85.88 250 TYR A C 1
ATOM 1970 O O . TYR A 1 250 ? 7.824 6.566 -16.052 1.00 85.88 250 TYR A O 1
ATOM 1978 N N . ASP A 1 251 ? 8.120 8.058 -17.707 1.00 91.44 251 ASP A N 1
ATOM 1979 C CA . ASP A 1 251 ? 6.713 8.378 -17.968 1.00 91.44 251 ASP A CA 1
ATOM 1980 C C . ASP A 1 251 ? 6.023 9.119 -16.810 1.00 91.44 251 ASP A C 1
ATOM 1982 O O . ASP A 1 251 ? 4.913 8.793 -16.389 1.00 91.44 251 ASP A O 1
ATOM 1986 N N . TYR A 1 252 ? 6.674 10.175 -16.322 1.00 94.38 252 TYR A N 1
ATOM 1987 C CA . TYR A 1 252 ? 6.065 11.171 -15.438 1.00 94.38 252 TYR A CA 1
ATOM 1988 C C . TYR A 1 252 ? 6.156 12.565 -16.066 1.00 94.38 252 TYR A C 1
ATOM 1990 O O . TYR A 1 252 ? 6.969 12.812 -16.961 1.00 94.38 252 TYR A O 1
ATOM 1998 N N . GLY A 1 253 ? 5.348 13.505 -15.592 1.00 93.62 253 GLY A N 1
ATOM 1999 C CA . GLY A 1 253 ? 5.548 14.911 -15.911 1.00 93.62 253 GLY A CA 1
ATOM 2000 C C . GLY A 1 253 ? 5.160 15.846 -14.780 1.00 93.62 253 GLY A C 1
ATOM 2001 O O . GLY A 1 253 ? 4.479 15.473 -13.820 1.00 93.62 253 GLY A O 1
ATOM 2002 N N . LEU A 1 254 ? 5.684 17.060 -14.902 1.00 94.88 254 LEU A N 1
ATOM 2003 C CA . LEU A 1 254 ? 5.639 18.100 -13.891 1.00 94.88 254 LEU A CA 1
ATOM 2004 C C . LEU A 1 254 ? 4.774 19.245 -14.391 1.00 94.88 254 LEU A C 1
ATOM 2006 O O . LEU A 1 254 ? 5.030 19.825 -15.448 1.00 94.88 254 LEU A O 1
ATOM 2010 N N . ILE A 1 255 ? 3.766 19.586 -13.600 1.00 94.00 255 ILE A N 1
ATOM 2011 C CA . ILE A 1 255 ? 2.911 20.742 -13.831 1.00 94.00 255 ILE A CA 1
ATOM 2012 C C . ILE A 1 255 ? 3.360 21.812 -12.855 1.00 94.00 255 ILE A C 1
ATOM 2014 O O . ILE A 1 255 ? 3.169 21.654 -11.648 1.00 94.00 255 ILE A O 1
ATOM 2018 N N . ARG A 1 256 ? 3.945 22.898 -13.354 1.00 94.31 256 ARG A N 1
ATOM 2019 C CA . ARG A 1 256 ? 4.243 24.058 -12.522 1.00 94.31 256 ARG A CA 1
ATOM 2020 C C . ARG A 1 256 ? 2.931 24.696 -12.100 1.00 94.31 256 ARG A C 1
ATOM 2022 O O . ARG A 1 256 ? 2.162 25.143 -12.952 1.00 94.31 256 ARG A O 1
ATOM 2029 N N . VAL A 1 257 ? 2.689 24.740 -10.796 1.00 92.31 257 VAL A N 1
ATOM 2030 C CA . VAL A 1 257 ? 1.503 25.384 -10.229 1.00 92.31 257 VAL A CA 1
ATOM 2031 C C . VAL A 1 257 ? 1.676 26.893 -10.368 1.00 92.31 257 VAL A C 1
ATOM 2033 O O . VAL A 1 257 ? 2.664 27.454 -9.893 1.00 92.31 257 VAL A O 1
ATOM 2036 N N . THR A 1 258 ? 0.747 27.544 -11.067 1.00 89.06 258 THR A N 1
ATOM 2037 C CA . THR A 1 258 ? 0.777 29.001 -11.293 1.00 89.06 258 THR A CA 1
ATOM 2038 C C . THR A 1 258 ? -0.473 29.710 -10.789 1.00 89.06 258 THR A C 1
ATOM 2040 O O . THR A 1 258 ? -0.472 30.933 -10.718 1.00 89.06 258 THR A O 1
ATOM 2043 N N . ASP A 1 259 ? -1.544 28.975 -10.481 1.00 83.38 259 ASP A N 1
ATOM 2044 C CA . ASP A 1 259 ? -2.749 29.551 -9.882 1.00 83.38 259 ASP A CA 1
ATOM 2045 C C . ASP A 1 259 ? -2.556 29.717 -8.367 1.00 83.38 259 ASP A C 1
ATOM 2047 O O . ASP A 1 259 ? -2.412 28.737 -7.636 1.00 83.38 259 ASP A O 1
ATOM 2051 N N . GLU A 1 260 ? -2.567 30.965 -7.898 1.00 78.94 260 GLU A N 1
ATOM 2052 C CA . GLU A 1 260 ? -2.435 31.325 -6.478 1.00 78.94 260 GLU A CA 1
ATOM 2053 C C . GLU A 1 260 ? -3.621 30.844 -5.625 1.00 78.94 260 GLU A C 1
ATOM 2055 O O . GLU A 1 260 ? -3.524 30.786 -4.401 1.00 78.94 260 GLU A O 1
ATOM 2060 N N . ASN A 1 261 ? -4.742 30.470 -6.251 1.00 80.44 261 ASN A N 1
ATOM 2061 C CA . ASN A 1 261 ? -5.909 29.934 -5.554 1.00 80.44 261 ASN A CA 1
ATOM 2062 C C . ASN A 1 261 ? -5.792 28.432 -5.264 1.00 80.44 261 ASN A C 1
ATOM 2064 O O . ASN A 1 261 ? -6.721 27.858 -4.689 1.00 80.44 261 ASN A O 1
ATOM 2068 N N . ILE A 1 262 ? -4.708 27.772 -5.678 1.00 81.88 262 ILE A N 1
ATOM 2069 C CA . ILE A 1 262 ? -4.462 26.363 -5.370 1.00 81.88 262 ILE A CA 1
ATOM 2070 C C . ILE A 1 262 ? -3.628 26.268 -4.105 1.00 81.88 262 ILE A C 1
ATOM 2072 O O . ILE A 1 262 ? -2.514 26.777 -4.042 1.00 81.88 262 ILE A O 1
ATOM 2076 N N . ASP A 1 263 ? -4.172 25.561 -3.117 1.00 80.19 263 ASP A N 1
ATOM 2077 C CA . ASP A 1 263 ? -3.469 25.244 -1.880 1.00 80.19 263 ASP A CA 1
ATOM 2078 C C . ASP A 1 263 ? -2.890 23.819 -1.973 1.00 80.19 263 ASP A C 1
ATOM 2080 O O . ASP A 1 263 ? -3.652 22.843 -1.924 1.00 80.19 263 ASP A O 1
ATOM 2084 N N . PRO A 1 264 ? -1.572 23.666 -2.197 1.00 83.75 264 PRO A N 1
ATOM 2085 C CA . PRO A 1 264 ? -0.942 22.362 -2.320 1.00 83.75 264 PRO A CA 1
ATOM 2086 C C . PRO A 1 264 ? -0.920 21.643 -0.971 1.00 83.75 264 PRO A C 1
ATOM 2088 O O . PRO A 1 264 ? -0.433 22.161 0.030 1.00 83.75 264 PRO A O 1
ATOM 2091 N N . LEU A 1 265 ? -1.422 20.408 -0.954 1.00 83.81 265 LEU A N 1
ATOM 2092 C CA . LEU A 1 265 ? -1.501 19.586 0.251 1.00 83.81 265 LEU A CA 1
ATOM 2093 C C . LEU A 1 265 ? -0.978 18.168 -0.016 1.00 83.81 265 LEU A C 1
ATOM 2095 O O . LEU A 1 265 ? -1.279 17.590 -1.064 1.00 83.81 265 LEU A O 1
ATOM 2099 N N . PRO A 1 266 ? -0.250 17.548 0.929 1.00 87.19 266 PRO A N 1
ATOM 2100 C CA . PRO A 1 266 ? 0.218 16.169 0.802 1.00 87.19 266 PRO A CA 1
ATOM 2101 C C . PRO A 1 266 ? -0.894 15.178 1.167 1.00 87.19 266 PRO A C 1
ATOM 2103 O O . PRO A 1 266 ? -0.784 14.415 2.125 1.00 87.19 266 PRO A O 1
ATOM 2106 N N . ILE A 1 267 ? -2.010 15.228 0.442 1.00 86.25 267 ILE A N 1
ATOM 2107 C CA . ILE A 1 267 ? -3.225 14.472 0.759 1.00 86.25 267 ILE A CA 1
ATOM 2108 C C . ILE A 1 267 ? -3.697 13.712 -0.468 1.00 86.25 267 ILE A C 1
ATOM 2110 O O . ILE A 1 267 ? -3.722 14.244 -1.576 1.00 86.25 267 ILE A O 1
ATOM 2114 N N . ILE A 1 268 ? -4.119 12.474 -0.243 1.00 87.81 268 ILE A N 1
ATOM 2115 C CA . ILE A 1 268 ? -4.716 11.600 -1.241 1.00 87.81 268 ILE A CA 1
ATOM 2116 C C . ILE A 1 268 ? -6.218 11.498 -0.986 1.00 87.81 268 ILE A C 1
ATOM 2118 O O . ILE A 1 268 ? -6.678 11.303 0.141 1.00 87.81 268 ILE A O 1
ATOM 2122 N N . ARG A 1 269 ? -6.990 11.611 -2.060 1.00 84.75 269 ARG A N 1
ATOM 2123 C CA . ARG A 1 269 ? -8.425 11.359 -2.110 1.00 84.75 269 ARG A CA 1
ATOM 2124 C C . ARG A 1 269 ? -8.708 9.894 -1.771 1.00 84.75 269 ARG A C 1
ATOM 2126 O O . ARG A 1 269 ? -8.145 8.994 -2.390 1.00 84.75 269 ARG A O 1
ATOM 2133 N N . ASN A 1 270 ? -9.621 9.648 -0.836 1.00 80.94 270 ASN A N 1
ATOM 2134 C CA . ASN A 1 270 ? -10.047 8.304 -0.433 1.00 80.94 270 ASN A CA 1
ATOM 2135 C C . ASN A 1 270 ? -11.563 8.244 -0.213 1.00 80.94 270 ASN A C 1
ATOM 2137 O O . ASN A 1 270 ? -12.063 7.765 0.803 1.00 80.94 270 ASN A O 1
ATOM 2141 N N . THR A 1 271 ? -12.321 8.775 -1.171 1.00 74.56 271 THR A N 1
ATOM 2142 C CA . THR A 1 271 ? -13.784 8.901 -1.072 1.00 74.56 271 THR A CA 1
ATOM 2143 C C . THR A 1 271 ? -14.525 7.568 -0.962 1.00 74.56 271 THR A C 1
ATOM 2145 O O . THR A 1 271 ? -15.713 7.574 -0.640 1.00 74.56 271 THR A O 1
ATOM 2148 N N . ASP A 1 272 ? -13.842 6.450 -1.214 1.00 69.81 272 ASP A N 1
ATOM 2149 C CA . ASP A 1 272 ? -14.379 5.100 -1.052 1.00 69.81 272 ASP A CA 1
ATOM 2150 C C . ASP A 1 272 ? -14.452 4.674 0.423 1.00 69.81 272 ASP A C 1
ATOM 2152 O O . ASP A 1 272 ? -15.329 3.887 0.793 1.00 69.81 272 ASP A O 1
ATOM 2156 N N . SER A 1 273 ? -13.596 5.231 1.292 1.00 69.44 273 SER A N 1
ATOM 2157 C CA . SER A 1 273 ? -13.705 5.028 2.738 1.00 69.44 273 SER A CA 1
ATOM 2158 C C . SER A 1 273 ? -14.802 5.907 3.332 1.00 69.44 273 SER A C 1
ATOM 2160 O O . SER A 1 273 ? -14.943 7.099 3.040 1.00 69.44 273 SER A O 1
ATOM 2162 N N . LYS A 1 274 ? -15.576 5.323 4.250 1.00 65.62 274 LYS A N 1
ATOM 2163 C CA . LYS A 1 274 ? -16.567 6.069 5.038 1.00 65.62 274 LYS A CA 1
ATOM 2164 C C . LYS A 1 274 ? -15.934 6.871 6.166 1.00 65.62 274 LYS A C 1
ATOM 2166 O O . LYS A 1 274 ? -16.503 7.885 6.563 1.00 65.62 274 LYS A O 1
ATOM 2171 N N . LEU A 1 275 ? -14.822 6.376 6.704 1.00 61.34 275 LEU A N 1
ATOM 2172 C CA . LEU A 1 275 ? -14.186 6.905 7.906 1.00 61.34 275 LEU A CA 1
ATOM 2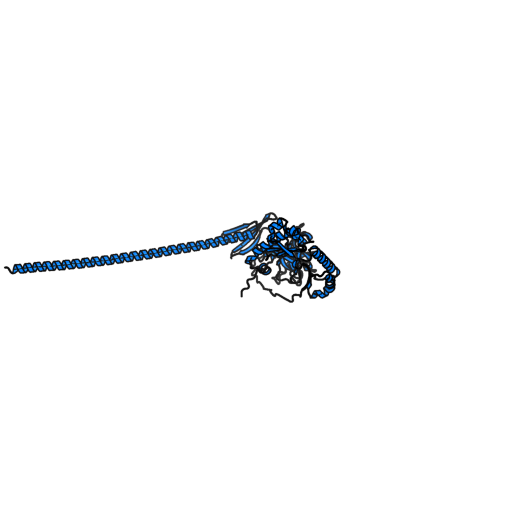173 C C . LEU A 1 275 ? -13.090 7.912 7.560 1.00 61.34 275 LEU A C 1
ATOM 2175 O O . LEU A 1 275 ? -13.005 8.957 8.201 1.00 61.34 275 LEU A O 1
ATOM 2179 N N . PHE A 1 276 ? -12.294 7.624 6.529 1.00 71.81 276 PHE A N 1
ATOM 2180 C CA . PHE A 1 276 ? -11.115 8.413 6.176 1.00 71.81 276 PHE A CA 1
ATOM 2181 C C . PHE A 1 276 ? -11.170 8.818 4.707 1.00 71.81 276 PHE A C 1
ATOM 2183 O O . PHE A 1 276 ? -10.474 8.254 3.873 1.00 71.81 276 PHE A O 1
ATOM 2190 N N . LYS A 1 277 ? -12.014 9.806 4.388 1.00 76.12 277 LYS A N 1
ATOM 2191 C CA . LYS A 1 277 ? -12.205 10.303 3.010 1.00 76.12 277 LYS A CA 1
ATOM 2192 C C . LYS A 1 277 ? -10.967 10.967 2.400 1.00 76.12 277 LYS A C 1
ATOM 2194 O O . LYS A 1 277 ? -10.917 11.176 1.190 1.00 76.12 277 LYS A O 1
ATOM 2199 N N . GLU A 1 278 ? -9.994 11.299 3.237 1.00 81.06 278 GLU A N 1
ATOM 2200 C CA . GLU A 1 278 ? -8.726 11.923 2.889 1.00 81.06 278 GLU A CA 1
ATOM 2201 C C . GLU A 1 278 ? -7.608 11.200 3.644 1.00 81.06 278 GLU A C 1
ATOM 2203 O O . GLU A 1 278 ? -7.760 10.890 4.828 1.00 81.06 278 GLU A O 1
ATOM 2208 N N . LEU A 1 279 ? -6.502 10.926 2.955 1.00 81.81 279 LEU A N 1
ATOM 2209 C CA . LEU A 1 279 ? -5.346 10.218 3.497 1.00 81.81 279 LEU A CA 1
ATOM 2210 C C . LEU A 1 279 ? -4.127 11.124 3.469 1.00 81.81 279 LEU A C 1
ATOM 2212 O O . LEU A 1 279 ? -3.730 11.614 2.413 1.00 81.81 279 LEU A O 1
ATOM 2216 N N . LEU A 1 280 ? -3.520 11.326 4.631 1.00 83.31 280 LEU A N 1
ATOM 2217 C CA . LEU A 1 280 ? -2.343 12.171 4.769 1.00 83.31 280 LEU A CA 1
ATOM 2218 C C . LEU A 1 280 ? -1.085 11.401 4.349 1.00 83.31 280 LEU A C 1
ATOM 2220 O O . LEU A 1 280 ? -0.798 10.329 4.886 1.00 83.31 280 LEU A O 1
ATOM 2224 N N . ILE A 1 281 ? -0.300 11.957 3.432 1.00 84.75 281 ILE A N 1
ATOM 2225 C CA . ILE A 1 281 ? 1.008 11.405 3.076 1.00 84.75 281 ILE A CA 1
ATOM 2226 C C . ILE A 1 281 ? 1.980 11.769 4.201 1.00 84.75 281 ILE A C 1
ATOM 2228 O O . ILE A 1 281 ? 2.249 12.945 4.444 1.00 84.75 281 ILE A O 1
ATOM 2232 N N . ASN A 1 282 ? 2.485 10.764 4.919 1.00 74.25 282 ASN A N 1
ATOM 2233 C CA . ASN A 1 282 ? 3.322 10.976 6.107 1.00 74.25 282 ASN A CA 1
ATOM 2234 C C . ASN A 1 282 ? 4.785 10.561 5.926 1.00 74.25 282 ASN A C 1
ATOM 2236 O O . ASN A 1 282 ? 5.597 10.788 6.822 1.00 74.25 282 ASN A O 1
ATOM 2240 N N . SER A 1 283 ? 5.106 9.887 4.824 1.00 64.81 283 SER A N 1
ATOM 2241 C CA . SER A 1 283 ? 6.431 9.338 4.568 1.00 64.81 283 SER A CA 1
ATOM 2242 C C . SER A 1 283 ? 6.593 8.909 3.111 1.00 64.81 283 SER A C 1
ATOM 2244 O O . SER A 1 283 ? 5.620 8.645 2.401 1.00 64.81 283 SER A O 1
ATOM 2246 N N . ASP A 1 284 ? 7.850 8.808 2.704 1.00 60.41 284 ASP A N 1
ATOM 2247 C CA . ASP A 1 284 ? 8.351 8.323 1.419 1.00 60.41 284 ASP A CA 1
ATOM 2248 C C . ASP A 1 284 ? 8.885 6.881 1.510 1.00 60.41 284 ASP A C 1
ATOM 2250 O O . ASP A 1 284 ? 9.646 6.437 0.649 1.00 60.41 284 ASP A O 1
ATOM 2254 N N . VAL A 1 285 ? 8.513 6.130 2.558 1.00 63.59 285 VAL A N 1
ATOM 2255 C CA . VAL A 1 285 ? 9.005 4.760 2.748 1.00 63.59 285 VAL A CA 1
ATOM 2256 C C . VAL A 1 285 ? 8.478 3.876 1.621 1.00 63.59 285 VAL A C 1
ATOM 2258 O O . VAL A 1 285 ? 7.316 3.471 1.612 1.00 63.59 285 VAL A O 1
ATOM 2261 N N . SER A 1 286 ? 9.369 3.569 0.681 1.00 65.62 286 SER A N 1
ATOM 2262 C CA . SER A 1 286 ? 9.111 2.666 -0.432 1.00 65.62 286 SER A CA 1
ATOM 2263 C C . SER A 1 286 ? 8.902 1.240 0.079 1.00 65.62 286 SER A C 1
ATOM 2265 O O . SER A 1 286 ? 9.767 0.641 0.727 1.00 65.62 286 SER A O 1
ATOM 2267 N N . VAL A 1 287 ? 7.743 0.680 -0.240 1.00 73.38 287 VAL A N 1
ATOM 2268 C CA . VAL A 1 287 ? 7.435 -0.737 -0.112 1.00 73.38 287 VAL A CA 1
ATOM 2269 C C . VAL A 1 287 ? 8.184 -1.469 -1.220 1.00 73.38 287 VAL A C 1
ATOM 2271 O O . VAL A 1 287 ? 7.789 -1.464 -2.383 1.00 73.38 287 VAL A O 1
ATOM 2274 N N . SER A 1 288 ? 9.298 -2.095 -0.851 1.00 72.81 288 SER A N 1
ATOM 2275 C CA . SER A 1 288 ? 10.162 -2.838 -1.780 1.00 72.81 288 SER A CA 1
ATOM 2276 C C . SER A 1 288 ? 9.974 -4.361 -1.711 1.00 72.81 288 SER A C 1
ATOM 2278 O O . SER A 1 288 ? 10.577 -5.104 -2.497 1.00 72.81 288 SER A O 1
ATOM 2280 N N . SER A 1 289 ? 9.151 -4.834 -0.773 1.00 82.06 289 SER A N 1
ATOM 2281 C CA . SER A 1 289 ? 8.868 -6.249 -0.546 1.00 82.06 289 SER A CA 1
ATOM 2282 C C . SER A 1 289 ? 7.728 -6.736 -1.433 1.00 82.06 289 SER A C 1
ATOM 2284 O O . SER A 1 289 ? 6.651 -6.145 -1.477 1.00 82.06 289 SER A O 1
ATOM 2286 N N . ILE A 1 290 ? 7.940 -7.847 -2.135 1.00 85.69 290 ILE A N 1
ATOM 2287 C CA . ILE A 1 290 ? 6.913 -8.436 -2.999 1.00 85.69 290 ILE A CA 1
ATOM 2288 C C . ILE A 1 290 ? 5.860 -9.102 -2.110 1.00 85.69 290 ILE A C 1
ATOM 2290 O O . ILE A 1 290 ? 6.207 -9.801 -1.165 1.00 85.69 290 ILE A O 1
ATOM 2294 N N . GLY A 1 291 ? 4.576 -8.904 -2.412 1.00 83.19 291 GLY A N 1
ATOM 2295 C CA . GLY A 1 291 ? 3.463 -9.432 -1.611 1.00 83.19 291 GLY A CA 1
ATOM 2296 C C . GLY A 1 291 ? 2.957 -8.479 -0.525 1.00 83.19 291 GLY A C 1
ATOM 2297 O O . GLY A 1 291 ? 1.874 -8.709 0.008 1.00 83.19 291 GLY A O 1
ATOM 2298 N N . ALA A 1 292 ? 3.682 -7.389 -0.257 1.00 86.19 292 ALA A N 1
ATOM 2299 C CA . ALA A 1 292 ? 3.153 -6.252 0.486 1.00 86.19 292 ALA A CA 1
ATOM 2300 C C . ALA A 1 292 ? 2.037 -5.552 -0.311 1.00 86.19 292 ALA A C 1
ATOM 2302 O O . ALA A 1 292 ? 2.027 -5.574 -1.548 1.00 86.19 292 ALA A O 1
ATOM 2303 N N . HIS A 1 293 ? 1.072 -4.955 0.388 1.00 87.50 293 HIS A N 1
ATOM 2304 C CA . HIS A 1 293 ? -0.059 -4.304 -0.257 1.00 87.50 293 HIS A CA 1
ATOM 2305 C C . HIS A 1 293 ? 0.354 -2.958 -0.856 1.00 87.50 293 HIS A C 1
ATOM 2307 O O . HIS A 1 293 ? 1.040 -2.144 -0.239 1.00 87.50 293 HIS A O 1
ATOM 2313 N N . LEU A 1 294 ? -0.153 -2.698 -2.056 1.00 85.75 294 LEU A N 1
ATOM 2314 C CA . LEU A 1 294 ? -0.154 -1.379 -2.665 1.00 85.75 294 LEU A CA 1
ATOM 2315 C C . LEU A 1 294 ? -1.589 -1.037 -3.040 1.00 85.75 294 LEU A C 1
ATOM 2317 O O . LEU A 1 294 ? -2.297 -1.820 -3.672 1.00 85.75 294 LEU A O 1
ATOM 2321 N N . CYS A 1 295 ? -2.009 0.141 -2.616 1.00 83.75 295 CYS A N 1
ATOM 2322 C CA . CYS A 1 295 ? -3.261 0.762 -2.991 1.00 83.75 295 CYS A CA 1
ATOM 2323 C C . CYS A 1 295 ? -2.986 1.805 -4.066 1.00 83.75 295 CYS A C 1
ATOM 2325 O O . CYS A 1 295 ? -1.894 2.367 -4.150 1.00 83.75 295 CYS A O 1
ATOM 2327 N N . LYS A 1 296 ? -4.001 2.090 -4.870 1.00 79.00 296 LYS A N 1
ATOM 2328 C CA . LYS A 1 296 ? -4.019 3.259 -5.738 1.00 79.00 296 LYS A CA 1
ATOM 2329 C C . LYS A 1 296 ? -5.314 4.019 -5.510 1.00 79.00 296 LYS A C 1
ATOM 2331 O O . LYS A 1 296 ? -6.332 3.396 -5.211 1.00 79.00 296 LYS A O 1
ATOM 2336 N N . SER A 1 297 ? -5.264 5.340 -5.624 1.00 66.44 297 SER A N 1
ATOM 2337 C CA . SER A 1 297 ? -6.470 6.166 -5.571 1.00 66.44 297 SER A CA 1
ATOM 2338 C C . SER A 1 297 ? -7.031 6.311 -6.981 1.00 66.44 297 SER A C 1
ATOM 2340 O O . SER A 1 297 ? -6.410 6.984 -7.796 1.00 66.44 297 SER A O 1
ATOM 2342 N N . ASP A 1 298 ? -8.138 5.622 -7.267 1.00 56.56 298 ASP A N 1
ATOM 2343 C CA . ASP A 1 298 ? -9.150 5.967 -8.278 1.00 56.56 298 ASP A CA 1
ATOM 2344 C C . ASP A 1 298 ? -10.314 4.957 -8.209 1.00 56.56 298 ASP A C 1
ATOM 2346 O O . ASP A 1 298 ? -10.163 3.859 -7.666 1.00 56.56 298 ASP A O 1
ATOM 2350 N N . VAL A 1 299 ? -11.473 5.317 -8.762 1.00 44.69 299 VAL A N 1
ATOM 2351 C CA . VAL A 1 299 ? -12.746 4.606 -8.552 1.00 44.69 299 VAL A CA 1
ATOM 2352 C C . VAL A 1 299 ? -12.761 3.217 -9.212 1.00 44.69 299 VAL A C 1
ATOM 2354 O O . VAL A 1 299 ? -13.455 2.334 -8.713 1.00 44.69 299 VAL A O 1
ATOM 2357 N N . ILE A 1 300 ? -12.022 2.969 -10.307 1.00 44.88 300 ILE A N 1
ATOM 2358 C CA . ILE A 1 300 ? -11.967 1.673 -11.027 1.00 44.88 300 ILE A CA 1
ATOM 2359 C C . ILE A 1 300 ? -10.680 1.627 -11.874 1.00 44.88 300 ILE A C 1
ATOM 2361 O O . ILE A 1 300 ? -10.321 2.650 -12.424 1.00 44.88 300 ILE A O 1
ATOM 2365 N N . THR A 1 301 ? -10.033 0.466 -12.072 1.00 48.75 301 THR A N 1
ATOM 2366 C CA . THR A 1 301 ? -9.023 0.249 -13.139 1.00 48.75 301 THR A CA 1
ATOM 2367 C C . THR A 1 301 ? -9.605 0.538 -14.531 1.00 48.75 301 THR A C 1
ATOM 2369 O O . THR A 1 301 ? -10.066 -0.375 -15.219 1.00 48.75 301 THR A O 1
ATOM 2372 N N . VAL A 1 302 ? -9.602 1.801 -14.958 1.00 62.09 302 VAL A N 1
ATOM 2373 C CA . VAL A 1 302 ? -10.046 2.236 -16.290 1.00 62.09 302 VAL A CA 1
ATOM 2374 C C . VAL A 1 302 ? -9.122 3.316 -16.855 1.00 62.09 302 VAL A C 1
ATOM 2376 O O . VAL A 1 302 ? -8.198 3.802 -16.209 1.00 62.09 302 VAL A O 1
ATOM 2379 N N . LYS A 1 303 ? -9.362 3.685 -18.115 1.00 65.69 303 LYS A N 1
ATOM 2380 C CA . LYS A 1 303 ? -8.765 4.865 -18.741 1.00 65.69 303 LYS A CA 1
ATOM 2381 C C . LYS A 1 303 ? -9.082 6.097 -17.878 1.00 65.69 303 LYS A C 1
ATOM 2383 O O . LYS A 1 303 ? -10.249 6.457 -17.763 1.00 65.69 303 LYS A O 1
ATOM 2388 N N . GLY A 1 304 ? -8.064 6.714 -17.282 1.00 72.69 304 GLY A N 1
ATOM 2389 C CA . GLY A 1 304 ? -8.246 7.770 -16.277 1.00 72.69 304 GLY A CA 1
ATOM 2390 C C . GLY A 1 304 ? -7.205 7.741 -15.164 1.00 72.69 304 GLY A C 1
ATOM 2391 O O . GLY A 1 304 ? -6.735 8.788 -14.742 1.00 72.69 304 GLY A O 1
ATOM 2392 N N . ASP A 1 305 ? -6.785 6.543 -14.759 1.00 80.88 305 ASP A N 1
ATOM 2393 C CA . ASP A 1 305 ? -5.997 6.359 -13.533 1.00 80.88 305 ASP A CA 1
ATOM 2394 C C . ASP A 1 305 ? -4.534 6.795 -13.647 1.00 80.88 305 ASP A C 1
ATOM 2396 O O . ASP A 1 305 ? -3.836 6.911 -12.637 1.00 80.88 305 ASP A O 1
ATOM 2400 N N . SER A 1 306 ? -4.032 6.966 -14.872 1.00 88.31 306 SER A N 1
ATOM 2401 C CA . SER A 1 306 ? -2.643 7.338 -15.122 1.00 88.31 306 SER A CA 1
ATOM 2402 C C . SER A 1 306 ? -2.284 8.608 -14.361 1.00 88.31 306 SER A C 1
ATOM 2404 O O . SER A 1 306 ? -2.975 9.618 -14.440 1.00 88.31 306 SER A O 1
ATOM 2406 N N . GLY A 1 307 ? -1.193 8.541 -13.613 1.00 90.88 307 GLY A N 1
ATOM 2407 C CA . GLY A 1 307 ? -0.712 9.592 -12.736 1.00 90.88 307 GLY A CA 1
ATOM 2408 C C . GLY A 1 307 ? -1.257 9.547 -11.315 1.00 90.88 307 GLY A C 1
ATOM 2409 O O . GLY A 1 307 ? -0.665 10.190 -10.456 1.00 90.88 307 GLY A O 1
ATOM 2410 N N . GLY A 1 308 ? -2.306 8.768 -11.032 1.00 91.12 308 GLY A N 1
ATOM 2411 C CA . GLY A 1 308 ? -2.864 8.636 -9.686 1.00 91.12 308 GLY A CA 1
ATOM 2412 C C . GLY A 1 308 ? -1.859 8.062 -8.680 1.00 91.12 308 GLY A C 1
ATOM 2413 O O . GLY A 1 308 ? -0.975 7.291 -9.062 1.00 91.12 308 GLY A O 1
ATOM 2414 N N . PRO A 1 309 ? -1.960 8.417 -7.389 1.00 92.38 309 PRO A N 1
ATOM 2415 C CA . PRO A 1 309 ? -0.989 8.018 -6.384 1.00 92.38 309 PRO A CA 1
ATOM 2416 C C . PRO A 1 309 ? -1.083 6.522 -6.096 1.00 92.38 309 PRO A C 1
ATOM 2418 O O . PRO A 1 309 ? -2.174 5.966 -5.946 1.00 92.38 309 PRO A O 1
ATOM 2421 N N . VAL A 1 310 ? 0.080 5.896 -5.944 1.00 91.12 310 VAL A N 1
ATOM 2422 C CA . VAL A 1 310 ? 0.242 4.533 -5.437 1.00 91.12 310 VAL A CA 1
ATOM 2423 C C . VAL A 1 310 ? 0.825 4.621 -4.040 1.00 91.12 310 VAL A C 1
ATOM 2425 O O . VAL A 1 310 ? 1.826 5.304 -3.829 1.00 91.12 310 VAL A O 1
ATOM 2428 N N . PHE A 1 311 ? 0.206 3.956 -3.073 1.00 90.12 311 PHE A N 1
ATOM 2429 C CA . PHE A 1 311 ? 0.523 4.134 -1.661 1.00 90.12 311 PHE A CA 1
ATOM 2430 C C . PHE A 1 311 ? 0.266 2.871 -0.837 1.00 90.12 311 PHE A C 1
ATOM 2432 O O . PHE A 1 311 ? -0.432 1.959 -1.271 1.00 90.12 311 PHE A O 1
ATOM 2439 N N . SER A 1 312 ? 0.798 2.832 0.379 1.00 87.88 312 SER A N 1
ATOM 2440 C CA . SER A 1 312 ? 0.524 1.787 1.371 1.00 87.88 312 SER A CA 1
ATOM 2441 C C . SER A 1 312 ? -0.010 2.415 2.652 1.00 87.88 312 SER A C 1
ATOM 2443 O O . SER A 1 312 ? 0.457 3.478 3.067 1.00 87.88 312 SER A O 1
ATOM 2445 N N . TYR A 1 313 ? -0.978 1.766 3.289 1.00 84.31 313 TYR A N 1
ATOM 2446 C CA . TYR A 1 313 ? -1.586 2.254 4.521 1.00 84.31 313 TYR A CA 1
ATOM 2447 C C . TYR A 1 313 ? -0.646 2.110 5.716 1.00 84.31 313 TYR A C 1
ATOM 2449 O O . TYR A 1 313 ? 0.004 1.080 5.910 1.00 84.31 313 TYR A O 1
ATOM 2457 N N . SER A 1 314 ? -0.645 3.115 6.591 1.00 79.12 314 SER A N 1
ATOM 2458 C CA . SER A 1 314 ? -0.171 2.918 7.959 1.00 79.12 314 SER A CA 1
ATOM 2459 C C . SER A 1 314 ? -1.169 2.067 8.758 1.00 79.12 314 SER A C 1
ATOM 2461 O O . SER A 1 314 ? -2.359 2.044 8.438 1.00 79.12 314 SER A O 1
ATOM 2463 N N . PRO A 1 315 ? -0.737 1.405 9.854 1.00 74.69 315 PRO A N 1
ATOM 2464 C CA . PRO A 1 315 ? -1.607 0.550 10.676 1.00 74.69 315 PRO A CA 1
ATOM 2465 C C . PRO A 1 315 ? -2.883 1.209 11.224 1.00 74.69 315 PRO A C 1
ATOM 2467 O O . PRO A 1 315 ? -3.777 0.518 11.717 1.00 74.69 315 PRO A O 1
ATOM 2470 N N . ASP A 1 316 ? -2.948 2.537 11.183 1.00 69.44 316 ASP A N 1
ATOM 2471 C CA . ASP A 1 316 ? -4.065 3.336 11.659 1.00 69.44 316 ASP A CA 1
ATOM 2472 C C . ASP A 1 316 ? -5.037 3.820 10.576 1.00 69.44 316 ASP A C 1
ATOM 2474 O O . ASP A 1 316 ? -6.038 4.442 10.927 1.00 69.44 316 ASP A O 1
ATOM 2478 N N . LEU A 1 317 ? -4.775 3.499 9.304 1.00 73.94 317 LEU A N 1
ATOM 2479 C CA . LEU A 1 317 ? -5.619 3.790 8.138 1.00 73.94 317 LEU A CA 1
ATOM 2480 C C . LEU A 1 317 ? -5.791 5.269 7.769 1.00 73.94 317 LEU A C 1
ATOM 2482 O O . LEU A 1 317 ? -6.519 5.566 6.829 1.00 73.94 317 LEU A O 1
ATOM 2486 N N . GLN A 1 318 ? -5.131 6.192 8.469 1.00 70.44 318 GLN A N 1
ATOM 2487 C CA . GLN A 1 318 ? -5.318 7.637 8.244 1.00 70.44 318 GLN A CA 1
ATOM 2488 C C . GLN A 1 318 ? -4.166 8.268 7.485 1.00 70.44 318 GLN A C 1
ATOM 2490 O O . GLN A 1 318 ? -4.306 9.328 6.873 1.00 70.44 318 GLN A O 1
ATOM 2495 N N . MET A 1 319 ? -3.008 7.628 7.577 1.00 78.69 319 MET A N 1
ATOM 2496 C CA . MET A 1 319 ? -1.821 8.052 6.880 1.00 78.69 319 MET A CA 1
ATOM 2497 C C . MET A 1 319 ? -1.387 6.982 5.894 1.00 78.69 319 MET A C 1
ATOM 2499 O O . MET A 1 319 ? -1.769 5.809 5.968 1.00 78.69 319 MET A O 1
ATOM 2503 N N . VAL A 1 320 ? -0.575 7.416 4.947 1.00 85.94 320 VAL A N 1
ATOM 2504 C CA . VAL A 1 320 ? -0.052 6.547 3.911 1.00 85.94 320 VAL A CA 1
ATOM 2505 C C . VAL A 1 320 ? 1.394 6.889 3.610 1.00 85.94 320 VAL A C 1
ATOM 2507 O O . VAL A 1 320 ? 1.812 8.047 3.700 1.00 85.94 320 VAL A O 1
ATOM 2510 N N . SER A 1 321 ? 2.143 5.862 3.226 1.00 87.69 321 SER A N 1
ATOM 2511 C CA . SER A 1 321 ? 3.446 6.024 2.594 1.00 87.69 321 SER A CA 1
ATOM 2512 C C . SER A 1 321 ? 3.229 6.074 1.088 1.00 87.69 321 SER A C 1
ATOM 2514 O O . SER A 1 321 ? 2.655 5.147 0.505 1.00 87.69 321 SER A O 1
ATOM 2516 N N . LEU A 1 322 ? 3.641 7.171 0.457 1.00 90.38 322 LEU A N 1
ATOM 2517 C CA . LEU A 1 322 ? 3.543 7.302 -0.991 1.00 90.38 322 LEU A CA 1
ATOM 2518 C C . LEU A 1 322 ? 4.660 6.476 -1.640 1.00 90.38 322 LEU A C 1
ATOM 2520 O O . LEU A 1 322 ? 5.822 6.574 -1.263 1.00 90.38 322 LEU A O 1
ATOM 2524 N N . ASN A 1 323 ? 4.293 5.657 -2.619 1.00 91.38 323 ASN A N 1
ATOM 2525 C CA . ASN A 1 323 ? 5.188 4.718 -3.293 1.00 91.38 323 ASN A CA 1
ATOM 2526 C C . ASN A 1 323 ? 5.466 5.098 -4.749 1.00 91.38 323 ASN A C 1
ATOM 2528 O O . ASN A 1 323 ? 6.473 4.668 -5.310 1.00 91.38 323 ASN A O 1
ATOM 2532 N N . GLY A 1 324 ? 4.606 5.909 -5.362 1.00 92.94 324 GLY A N 1
ATOM 2533 C CA . GLY A 1 324 ? 4.782 6.357 -6.735 1.00 92.94 324 GLY A CA 1
ATOM 2534 C C . GLY A 1 324 ? 3.484 6.836 -7.360 1.00 92.94 324 GLY A C 1
ATOM 2535 O O . GLY A 1 324 ? 2.535 7.190 -6.657 1.00 92.94 324 GLY A O 1
ATOM 2536 N N . ILE A 1 325 ? 3.447 6.804 -8.687 1.00 93.38 325 ILE A N 1
ATOM 2537 C CA . ILE A 1 325 ? 2.250 7.096 -9.480 1.00 93.38 325 ILE A CA 1
ATOM 2538 C C . ILE A 1 325 ? 1.944 5.953 -10.438 1.00 93.38 325 ILE A C 1
ATOM 2540 O O . ILE A 1 325 ? 2.845 5.264 -10.920 1.00 93.38 325 ILE A O 1
ATOM 2544 N N . VAL A 1 326 ? 0.667 5.755 -10.741 1.00 91.44 326 VAL A N 1
ATOM 2545 C CA . VAL A 1 326 ? 0.228 4.804 -11.759 1.00 91.44 326 VAL A CA 1
ATOM 2546 C C . VAL A 1 326 ? 0.751 5.265 -13.113 1.00 91.44 326 VAL A C 1
ATOM 2548 O O . VAL A 1 326 ? 0.504 6.390 -13.531 1.00 91.44 326 VAL A O 1
ATOM 2551 N N . ARG A 1 327 ? 1.440 4.383 -13.828 1.00 89.19 327 ARG A N 1
ATOM 2552 C CA . ARG A 1 327 ? 1.806 4.617 -15.226 1.00 89.19 327 ARG A CA 1
ATOM 2553 C C . ARG A 1 327 ? 0.712 4.129 -16.174 1.00 89.19 327 ARG A C 1
ATOM 2555 O O . ARG A 1 327 ? 0.410 4.762 -17.167 1.00 89.19 327 ARG A O 1
ATOM 2562 N N . GLY A 1 328 ? 0.112 2.987 -15.875 1.00 82.69 328 GLY A N 1
ATOM 2563 C CA . GLY A 1 328 ? -0.884 2.344 -16.730 1.00 82.69 328 GLY A CA 1
ATOM 2564 C C . GLY A 1 328 ? -1.029 0.879 -16.349 1.00 82.69 328 GLY A C 1
ATOM 2565 O O . GLY A 1 328 ? -0.478 0.449 -15.335 1.00 82.69 328 GLY A O 1
ATOM 2566 N N . GLY A 1 329 ? -1.734 0.073 -17.136 1.00 78.19 329 GLY A N 1
ATOM 2567 C CA . GLY A 1 329 ? -1.888 -1.342 -16.809 1.00 78.19 329 GLY A CA 1
ATOM 2568 C C . GLY A 1 329 ? -2.685 -2.145 -17.824 1.00 78.19 329 GLY A C 1
ATOM 2569 O O . GLY A 1 329 ? -3.323 -1.598 -18.717 1.00 78.19 329 GLY A O 1
ATOM 2570 N N . VAL A 1 330 ? -2.666 -3.465 -17.644 1.00 71.44 330 VAL A N 1
ATOM 2571 C CA . VAL A 1 330 ? -3.444 -4.431 -18.426 1.00 71.44 330 VAL A CA 1
ATOM 2572 C C . VAL A 1 330 ? -4.187 -5.343 -17.450 1.00 71.44 330 VAL A C 1
ATOM 2574 O O . VAL A 1 330 ? -3.578 -6.187 -16.791 1.00 71.44 330 VAL A O 1
ATOM 2577 N N . LYS A 1 331 ? -5.519 -5.195 -17.387 1.00 70.62 331 LYS A N 1
ATOM 2578 C CA . LYS A 1 331 ? -6.428 -5.917 -16.474 1.00 70.62 331 LYS A CA 1
ATOM 2579 C C . LYS A 1 331 ? -6.018 -5.866 -14.992 1.00 70.62 331 LYS A C 1
ATOM 2581 O O . LYS A 1 331 ? -6.299 -4.891 -14.309 1.00 70.62 331 LYS A O 1
ATOM 2586 N N . ASP A 1 332 ? -5.433 -6.961 -14.506 1.00 71.62 332 ASP A N 1
ATOM 2587 C CA . ASP A 1 332 ? -5.044 -7.270 -13.130 1.00 71.62 332 ASP A CA 1
ATOM 2588 C C . ASP A 1 332 ? -3.618 -6.810 -12.811 1.00 71.62 332 ASP A C 1
ATOM 2590 O O . ASP A 1 332 ? -3.190 -6.890 -11.664 1.00 71.62 332 ASP A O 1
ATOM 2594 N N . VAL A 1 333 ? -2.882 -6.313 -13.810 1.00 77.19 333 VAL A N 1
ATOM 2595 C CA . VAL A 1 333 ? -1.528 -5.790 -13.632 1.00 77.19 333 VAL A CA 1
ATOM 2596 C C . VAL A 1 333 ? -1.525 -4.287 -13.847 1.00 77.19 333 VAL A C 1
ATOM 2598 O O . VAL A 1 333 ? -1.879 -3.797 -14.917 1.00 77.19 333 VAL A O 1
ATOM 2601 N N . THR A 1 334 ? -1.088 -3.564 -12.820 1.00 84.00 334 THR A N 1
ATOM 2602 C CA . THR A 1 334 ? -0.828 -2.124 -12.866 1.00 84.00 334 THR A CA 1
ATOM 2603 C C . THR A 1 334 ? 0.677 -1.895 -12.820 1.00 84.00 334 THR A C 1
ATOM 2605 O O . THR A 1 334 ? 1.390 -2.536 -12.053 1.00 84.00 334 THR A O 1
ATOM 2608 N N . THR A 1 335 ? 1.154 -0.981 -13.652 1.00 87.00 335 THR A N 1
ATOM 2609 C CA . THR A 1 335 ? 2.537 -0.508 -13.686 1.00 87.00 335 THR A CA 1
ATOM 2610 C C . THR A 1 335 ? 2.630 0.835 -12.978 1.00 87.00 335 THR A C 1
ATOM 2612 O O . THR A 1 335 ? 1.702 1.648 -13.031 1.00 87.00 335 THR A O 1
ATOM 2615 N N . VAL A 1 336 ? 3.743 1.053 -12.287 1.00 90.38 336 VAL A N 1
ATOM 2616 C CA . VAL A 1 336 ? 3.946 2.184 -11.380 1.00 90.38 336 VAL A CA 1
ATOM 2617 C C . VAL A 1 336 ? 5.296 2.811 -11.690 1.00 90.38 336 VAL A C 1
ATOM 2619 O O . VAL A 1 336 ? 6.262 2.084 -11.922 1.00 90.38 336 VAL A O 1
ATOM 2622 N N . VAL A 1 337 ? 5.359 4.139 -11.680 1.00 92.00 337 VAL A N 1
ATOM 2623 C CA . VAL A 1 337 ? 6.621 4.884 -11.656 1.00 92.00 337 VAL A CA 1
ATOM 2624 C C . VAL A 1 337 ? 7.006 5.084 -10.189 1.00 92.00 337 VAL A C 1
ATOM 2626 O O . VAL A 1 337 ? 6.233 5.725 -9.466 1.00 92.00 337 VAL A O 1
ATOM 2629 N N . PRO A 1 338 ? 8.133 4.525 -9.710 1.00 92.25 338 PRO A N 1
ATOM 2630 C CA . PRO A 1 338 ? 8.519 4.632 -8.308 1.00 92.25 338 PRO A CA 1
ATOM 2631 C C . PRO A 1 338 ? 8.726 6.084 -7.878 1.00 92.25 338 PRO A C 1
ATOM 2633 O O . PRO A 1 338 ? 9.342 6.874 -8.591 1.00 92.25 338 PRO A O 1
ATOM 2636 N N . LEU A 1 339 ? 8.260 6.426 -6.675 1.00 92.44 339 LEU A N 1
ATOM 2637 C CA . LEU A 1 339 ? 8.387 7.775 -6.122 1.00 92.44 339 LEU A CA 1
ATOM 2638 C C . LEU A 1 339 ? 9.845 8.242 -6.103 1.00 92.44 339 LEU A C 1
ATOM 2640 O O . LEU A 1 339 ? 10.135 9.363 -6.504 1.00 92.44 339 LEU A O 1
ATOM 2644 N N . LYS A 1 340 ? 10.754 7.370 -5.657 1.00 90.75 340 LYS A N 1
ATOM 2645 C CA . LYS A 1 340 ? 12.183 7.674 -5.552 1.00 90.75 340 LYS A CA 1
ATOM 2646 C C . LYS A 1 340 ? 12.780 8.082 -6.900 1.00 90.75 340 LYS A C 1
ATOM 2648 O O . LYS A 1 340 ? 13.503 9.066 -6.953 1.00 90.75 340 LYS A O 1
ATOM 2653 N N . ASP A 1 341 ? 12.427 7.379 -7.974 1.00 91.38 341 ASP A N 1
ATOM 2654 C CA . ASP A 1 341 ? 12.940 7.680 -9.312 1.00 91.38 341 ASP A CA 1
ATOM 2655 C C . ASP A 1 341 ? 12.470 9.065 -9.775 1.00 91.38 341 ASP A C 1
ATOM 2657 O O . ASP A 1 341 ? 13.256 9.828 -10.326 1.00 91.38 341 ASP A O 1
ATOM 2661 N N . ILE A 1 342 ? 11.218 9.435 -9.477 1.00 94.06 342 ILE A N 1
ATOM 2662 C CA . ILE A 1 342 ? 10.675 10.764 -9.795 1.00 94.06 342 ILE A CA 1
ATOM 2663 C C . ILE A 1 342 ? 11.383 11.855 -8.986 1.00 94.06 342 ILE A C 1
ATOM 2665 O O . ILE A 1 342 ? 11.789 12.872 -9.547 1.00 94.06 342 ILE A O 1
ATOM 2669 N N . LEU A 1 343 ? 11.502 11.671 -7.667 1.00 92.81 343 LEU A N 1
ATOM 2670 C CA . LEU A 1 343 ? 12.086 12.675 -6.776 1.00 92.81 343 LEU A CA 1
ATOM 2671 C C . LEU A 1 343 ? 13.575 12.894 -7.068 1.00 92.81 343 LEU A C 1
ATOM 2673 O O . LEU A 1 343 ? 14.011 14.044 -7.140 1.00 92.81 343 LEU A O 1
ATOM 2677 N N . ASP A 1 344 ? 14.331 11.816 -7.281 1.00 91.81 344 ASP A N 1
ATOM 2678 C CA . ASP A 1 344 ? 15.765 11.880 -7.561 1.00 91.81 344 ASP A CA 1
ATOM 2679 C C . ASP A 1 344 ? 16.040 12.485 -8.948 1.00 91.81 344 ASP A C 1
ATOM 2681 O O . ASP A 1 344 ? 16.874 13.388 -9.063 1.00 91.81 344 ASP A O 1
ATOM 2685 N N . ASP A 1 345 ? 15.326 12.039 -9.992 1.00 94.00 345 ASP A N 1
ATOM 2686 C CA . ASP A 1 345 ? 15.530 12.514 -11.371 1.00 94.00 345 ASP A CA 1
ATOM 2687 C C . ASP A 1 345 ? 15.158 13.997 -11.518 1.00 94.00 345 ASP A C 1
ATOM 2689 O O . ASP A 1 345 ? 15.932 14.795 -12.053 1.00 94.00 345 ASP A O 1
ATOM 2693 N N . ALA A 1 346 ? 14.007 14.400 -10.968 1.00 93.19 346 ALA A N 1
ATOM 2694 C CA . ALA A 1 346 ? 13.522 15.777 -11.048 1.00 93.19 346 ALA A CA 1
ATOM 2695 C C . ALA A 1 346 ? 14.075 16.710 -9.953 1.00 93.19 346 ALA A C 1
ATOM 2697 O O . ALA A 1 346 ? 13.759 17.904 -9.960 1.00 93.19 346 ALA A O 1
ATOM 2698 N N . LYS A 1 347 ? 14.891 16.200 -9.017 1.00 94.12 347 LYS A N 1
ATOM 2699 C CA . LYS A 1 347 ? 15.409 16.941 -7.849 1.00 94.12 347 LYS A CA 1
ATOM 2700 C C . LYS A 1 347 ? 14.288 17.607 -7.045 1.00 94.12 347 LYS A C 1
ATOM 2702 O O . LYS A 1 347 ? 14.293 18.820 -6.798 1.00 94.12 347 LYS A O 1
ATOM 2707 N N . LEU A 1 348 ? 13.310 16.798 -6.657 1.00 92.62 348 LEU A N 1
ATOM 2708 C CA . LEU A 1 348 ? 12.119 17.218 -5.929 1.00 92.62 348 LEU A CA 1
ATOM 2709 C C . LEU A 1 348 ? 12.115 16.681 -4.497 1.00 92.62 348 LEU A C 1
ATOM 2711 O O . LEU A 1 348 ? 12.691 15.641 -4.195 1.00 92.62 348 LEU A O 1
ATOM 2715 N N . ALA A 1 349 ? 11.398 17.380 -3.626 1.00 90.31 349 ALA A N 1
ATOM 2716 C CA . ALA A 1 349 ? 10.986 16.877 -2.323 1.00 90.31 349 ALA A CA 1
ATOM 2717 C C . ALA A 1 349 ? 9.458 16.868 -2.252 1.00 90.31 349 ALA A C 1
ATOM 2719 O O . ALA A 1 349 ? 8.806 17.744 -2.826 1.00 90.31 349 ALA A O 1
ATOM 2720 N N . LEU A 1 350 ? 8.879 15.905 -1.528 1.00 88.69 350 LEU A N 1
ATOM 2721 C CA . LEU A 1 350 ? 7.443 15.920 -1.252 1.00 88.69 350 LEU A CA 1
ATOM 2722 C C . LEU A 1 350 ? 7.045 17.234 -0.582 1.00 88.69 350 LEU A C 1
ATOM 2724 O O . LEU A 1 350 ? 7.775 17.765 0.262 1.00 88.69 350 LEU A O 1
ATOM 2728 N N . TYR A 1 351 ? 5.885 17.756 -0.973 1.00 84.75 351 TYR A N 1
ATOM 2729 C CA . TYR A 1 351 ? 5.350 18.945 -0.332 1.00 84.75 351 TYR A CA 1
ATOM 2730 C C . TYR A 1 351 ? 5.054 18.634 1.147 1.00 84.75 351 TYR A C 1
ATOM 2732 O O . TYR A 1 351 ? 4.436 17.606 1.432 1.00 84.75 351 TYR A O 1
ATOM 2740 N N . PRO A 1 352 ? 5.531 19.449 2.105 1.00 76.69 352 PRO A N 1
ATOM 2741 C CA . PRO A 1 352 ? 5.340 19.162 3.519 1.00 76.69 352 PRO A CA 1
ATOM 2742 C C . PRO A 1 352 ? 3.880 19.368 3.930 1.00 76.69 352 PRO A C 1
ATOM 2744 O O . PRO A 1 352 ? 3.111 20.059 3.265 1.00 76.69 352 PRO A O 1
ATOM 2747 N N . ILE A 1 353 ? 3.499 18.793 5.069 1.00 68.44 353 ILE A N 1
ATOM 2748 C CA . ILE A 1 353 ? 2.230 19.142 5.707 1.00 68.44 353 ILE A CA 1
ATOM 2749 C C . ILE A 1 353 ? 2.368 20.598 6.175 1.00 68.44 353 ILE A C 1
ATOM 2751 O O . ILE A 1 353 ? 3.376 20.918 6.804 1.00 68.44 353 ILE A O 1
ATOM 2755 N N . PRO A 1 354 ? 1.421 21.499 5.878 1.00 63.97 354 PRO A N 1
ATOM 2756 C CA . PRO A 1 354 ? 1.508 22.863 6.377 1.00 63.97 354 PRO A CA 1
ATOM 2757 C C . PRO A 1 354 ? 1.499 22.921 7.911 1.00 63.97 354 PRO A C 1
ATOM 2759 O O . PRO A 1 354 ? 0.822 22.139 8.590 1.00 63.97 354 PRO A O 1
ATOM 2762 N N . ASP A 1 355 ? 2.218 23.896 8.463 1.00 56.25 355 ASP A N 1
ATOM 2763 C CA . ASP A 1 355 ? 2.059 24.280 9.862 1.00 56.25 355 ASP A CA 1
ATOM 2764 C C . ASP A 1 355 ? 0.632 24.785 10.111 1.00 56.25 355 ASP A C 1
ATOM 2766 O O . ASP A 1 355 ? 0.077 25.542 9.318 1.00 56.25 355 ASP A O 1
ATOM 2770 N N . SER A 1 356 ? 0.036 24.387 11.235 1.00 57.47 356 SER A N 1
ATOM 2771 C CA . SER A 1 356 ? -1.365 24.667 11.585 1.00 57.47 356 SER A CA 1
ATOM 2772 C C . SER A 1 356 ? -2.395 24.050 10.633 1.00 57.47 356 SER A C 1
ATOM 2774 O O . SER A 1 356 ? -3.516 24.548 10.557 1.00 57.47 356 SER A O 1
ATOM 2776 N N . TYR A 1 357 ? -2.061 22.968 9.919 1.00 64.00 357 TYR A N 1
ATOM 2777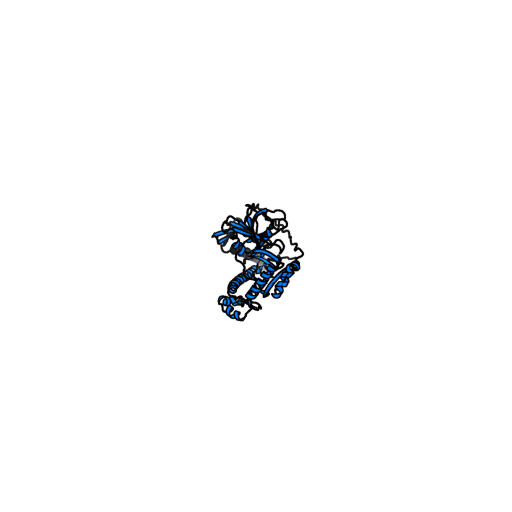 C CA . TYR A 1 357 ? -3.046 22.250 9.113 1.00 64.00 357 TYR A CA 1
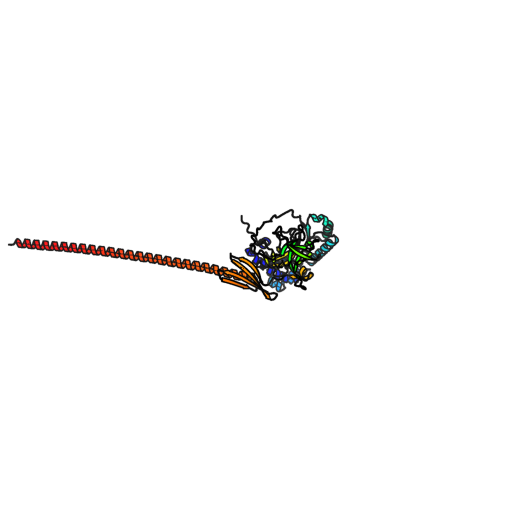ATOM 2778 C C . TYR A 1 357 ? -4.166 21.695 10.005 1.00 64.00 357 TYR A C 1
ATOM 2780 O O . TYR A 1 357 ? -3.912 21.011 11.002 1.00 64.00 357 TYR A O 1
ATOM 2788 N N . ILE A 1 358 ? -5.409 22.035 9.653 1.00 62.12 358 ILE A N 1
ATOM 2789 C CA . ILE A 1 358 ? -6.601 21.743 10.448 1.00 62.12 358 ILE A CA 1
ATOM 2790 C C . ILE A 1 358 ? -7.468 20.718 9.723 1.00 62.12 358 ILE A C 1
ATOM 2792 O O . ILE A 1 358 ? -7.990 20.991 8.643 1.00 62.12 358 ILE A O 1
ATOM 2796 N N . VAL A 1 359 ? -7.681 19.564 10.350 1.00 61.12 359 VAL A N 1
ATOM 2797 C CA . VAL A 1 359 ? -8.680 18.579 9.922 1.00 61.12 359 VAL A CA 1
ATOM 2798 C C . VAL A 1 359 ? -9.864 18.646 10.867 1.00 61.12 359 VAL A C 1
ATOM 2800 O O . VAL A 1 359 ? -9.727 18.378 12.060 1.00 61.12 359 VAL A O 1
ATOM 2803 N N . GLU A 1 360 ? -11.038 18.956 10.333 1.00 61.91 360 GLU A N 1
ATOM 2804 C CA . GLU A 1 360 ? -12.293 18.834 11.067 1.00 61.91 360 GLU A CA 1
ATOM 2805 C C . GLU A 1 360 ? -12.974 17.514 10.698 1.00 61.91 360 GLU A C 1
ATOM 2807 O O . GLU A 1 360 ? -13.144 17.190 9.523 1.00 61.91 360 GLU A O 1
ATOM 2812 N N . THR A 1 361 ? -13.340 16.724 11.703 1.00 55.69 361 THR A N 1
ATOM 2813 C CA . THR A 1 361 ? -14.031 15.442 11.518 1.00 55.69 361 THR A CA 1
ATOM 2814 C C . THR A 1 361 ? -15.064 15.223 12.616 1.00 55.69 361 THR A C 1
ATOM 2816 O O . THR A 1 361 ? -15.054 15.909 13.636 1.00 55.69 361 THR A O 1
ATOM 2819 N N . GLU A 1 362 ? -15.972 14.272 12.428 1.00 54.38 362 GLU A N 1
ATOM 2820 C CA . GLU A 1 362 ? -16.997 13.927 13.410 1.00 54.38 362 GLU A CA 1
ATOM 2821 C C . GLU A 1 362 ? -16.766 12.509 13.934 1.00 54.38 362 GLU A C 1
ATOM 2823 O O . GLU A 1 362 ? -16.765 11.536 13.180 1.00 54.38 362 GLU A O 1
ATOM 2828 N N . VAL A 1 363 ? -16.581 12.377 15.249 1.00 56.69 363 VAL A N 1
ATOM 2829 C CA . VAL A 1 363 ? -16.418 11.078 15.910 1.00 56.69 363 VAL A CA 1
ATOM 2830 C C . VAL A 1 363 ? -17.384 11.005 17.080 1.00 56.69 363 VAL A C 1
ATOM 2832 O O . VAL A 1 363 ? -17.304 11.800 18.010 1.00 56.69 363 VAL A O 1
ATOM 2835 N N . SER A 1 364 ? -18.272 10.007 17.071 1.00 58.62 364 SER A N 1
ATOM 2836 C CA . SER A 1 364 ? -19.280 9.808 18.129 1.00 58.62 364 SER A CA 1
ATOM 2837 C C . SER A 1 364 ? -20.168 11.041 18.376 1.00 58.62 364 SER A C 1
ATOM 2839 O O . SER A 1 364 ? -20.385 11.410 19.527 1.00 58.62 364 SER A O 1
ATOM 2841 N N . GLU A 1 365 ? -20.661 11.678 17.306 1.00 64.12 365 GLU A N 1
ATOM 2842 C CA . GLU A 1 365 ? -21.508 12.890 17.358 1.00 64.12 365 GLU A CA 1
ATOM 2843 C C . GLU A 1 365 ? -20.802 14.137 17.938 1.00 64.12 365 GLU A C 1
ATOM 2845 O O . GLU A 1 365 ? -21.447 15.126 18.288 1.00 64.12 365 GLU A O 1
ATOM 2850 N N . GLN A 1 366 ? -19.468 14.111 18.060 1.00 63.12 366 GLN A N 1
ATOM 2851 C CA . GLN A 1 366 ? -18.652 15.269 18.426 1.00 63.12 366 GLN A CA 1
ATOM 2852 C C . GLN A 1 366 ? -17.809 15.731 17.243 1.00 63.12 366 GLN A C 1
ATOM 2854 O O . GLN A 1 366 ? -17.046 14.952 16.668 1.00 63.12 366 GLN A O 1
ATOM 2859 N N . SER A 1 367 ? -17.903 17.024 16.936 1.00 67.06 367 SER A N 1
ATOM 2860 C CA . SER A 1 367 ? -16.973 17.700 16.037 1.00 67.06 367 SER A CA 1
ATOM 2861 C C . SER A 1 367 ? -15.601 17.787 16.702 1.00 67.06 367 SER A C 1
ATOM 2863 O O . SER A 1 367 ? -15.442 18.393 17.767 1.00 67.06 367 SER A O 1
ATOM 2865 N N . LEU A 1 368 ? -14.620 17.159 16.069 1.00 64.50 368 LEU A N 1
ATOM 2866 C CA . LEU A 1 368 ? -13.216 17.204 16.429 1.00 64.50 368 LEU A CA 1
ATOM 2867 C C . LEU A 1 368 ? -12.499 18.127 15.459 1.00 64.50 368 LEU A C 1
ATOM 2869 O O . LEU A 1 368 ? -12.663 18.003 14.247 1.00 64.50 368 LEU A O 1
ATOM 2873 N N . LYS A 1 369 ? -11.661 19.000 16.001 1.00 72.00 369 LYS A N 1
ATOM 2874 C CA . LYS A 1 369 ? -10.721 19.801 15.232 1.00 72.00 369 LYS A CA 1
ATOM 2875 C C . LYS A 1 369 ? -9.327 19.288 15.557 1.00 72.00 369 LYS A C 1
ATOM 2877 O O . LYS A 1 369 ? -8.920 19.306 16.712 1.00 72.00 369 LYS A O 1
ATOM 2882 N N . CYS A 1 370 ? -8.612 18.761 14.576 1.00 64.31 370 CYS A N 1
ATOM 2883 C CA . CYS A 1 370 ? -7.222 18.372 14.749 1.00 64.31 370 CYS A CA 1
ATOM 2884 C C . CYS A 1 370 ? -6.319 19.388 14.080 1.00 64.31 370 CYS A C 1
ATOM 2886 O O . CYS A 1 370 ? -6.480 19.649 12.898 1.00 64.31 370 CYS A O 1
ATOM 2888 N N . GLU A 1 371 ? -5.339 19.891 14.812 1.00 73.88 371 GLU A N 1
ATOM 2889 C CA . GLU A 1 371 ? -4.331 20.823 14.324 1.00 73.88 371 GLU A CA 1
ATOM 2890 C C . GLU A 1 371 ? -2.957 20.153 14.357 1.00 73.88 371 GLU A C 1
ATOM 2892 O O . GLU A 1 371 ? -2.612 19.471 15.331 1.00 73.88 371 GLU A O 1
ATOM 2897 N N . THR A 1 372 ? -2.165 20.338 13.304 1.00 66.44 372 THR A N 1
ATOM 2898 C CA . THR A 1 372 ? -0.749 19.955 13.288 1.00 66.44 372 THR A CA 1
ATOM 2899 C C . THR A 1 372 ? 0.131 21.163 13.562 1.00 66.44 372 THR A C 1
ATOM 2901 O O . THR A 1 372 ? -0.064 22.222 12.981 1.00 66.44 372 THR A O 1
ATOM 2904 N N . SER A 1 373 ? 1.139 21.017 14.412 1.00 71.50 373 SER A N 1
ATOM 2905 C CA . SER A 1 373 ? 2.179 22.031 14.606 1.00 71.50 373 SER A CA 1
ATOM 2906 C C . SER A 1 373 ? 3.555 21.387 14.581 1.00 71.50 373 SER A C 1
ATOM 2908 O O . SER A 1 373 ? 3.791 20.392 15.268 1.00 71.50 373 SER A O 1
ATOM 2910 N N . TYR A 1 374 ? 4.478 21.914 13.783 1.00 61.66 374 TYR A N 1
ATOM 2911 C CA . TYR A 1 374 ? 5.847 21.421 13.756 1.00 61.66 374 TYR A CA 1
ATOM 2912 C C . TYR A 1 374 ? 6.590 21.879 15.019 1.00 61.66 374 TYR A C 1
ATOM 2914 O O . TYR A 1 374 ? 6.602 23.049 15.389 1.00 61.66 374 TYR A O 1
ATOM 2922 N N . ILE A 1 375 ? 7.218 20.926 15.708 1.00 65.00 375 ILE A N 1
ATOM 2923 C CA . ILE A 1 375 ? 8.161 21.184 16.809 1.00 65.00 375 ILE A CA 1
ATOM 2924 C C . ILE A 1 375 ? 9.581 21.350 16.249 1.00 65.00 375 ILE A C 1
ATOM 2926 O O . ILE A 1 375 ? 10.404 22.063 16.817 1.00 65.00 375 ILE A O 1
ATOM 2930 N N . SER A 1 376 ? 9.881 20.664 15.144 1.00 57.94 376 SER A N 1
ATOM 2931 C CA . SER A 1 376 ? 11.120 20.771 14.369 1.00 57.94 376 SER A CA 1
ATOM 2932 C C . SER A 1 376 ? 10.875 20.281 12.937 1.00 57.94 376 SER A C 1
ATOM 2934 O O . SER A 1 376 ? 9.843 19.659 12.690 1.00 57.94 376 SER A O 1
ATOM 2936 N N . ASN A 1 377 ? 11.837 20.479 12.022 1.00 49.16 377 ASN A N 1
ATOM 2937 C CA . ASN A 1 377 ? 11.754 20.136 10.584 1.00 49.16 377 ASN A CA 1
ATOM 2938 C C . ASN A 1 377 ? 11.309 18.692 10.256 1.00 49.16 377 ASN A C 1
ATOM 2940 O O . ASN A 1 377 ? 11.002 18.395 9.108 1.00 49.16 377 ASN A O 1
ATOM 2944 N N . SER A 1 378 ? 11.268 17.789 11.236 1.00 53.12 378 SER A N 1
ATOM 2945 C CA . SER A 1 378 ? 10.848 16.391 11.075 1.00 53.12 378 SER A CA 1
ATOM 2946 C C . SER A 1 378 ? 9.898 15.890 12.167 1.00 53.12 378 SER A C 1
ATOM 2948 O O . SER A 1 378 ? 9.585 14.700 12.214 1.00 53.12 378 SER A O 1
ATOM 2950 N N . LYS A 1 379 ? 9.432 16.762 13.070 1.00 61.38 379 LYS A N 1
ATOM 2951 C CA . LYS A 1 379 ? 8.615 16.360 14.220 1.00 61.38 379 LYS A CA 1
ATOM 2952 C C . LYS A 1 379 ? 7.332 17.170 14.290 1.00 61.38 379 LYS A C 1
ATOM 2954 O O . LYS A 1 379 ? 7.346 18.325 14.699 1.00 61.38 379 LYS A O 1
ATOM 2959 N N . VAL A 1 380 ? 6.222 16.517 13.961 1.00 67.12 380 VAL A N 1
ATOM 2960 C CA . VAL A 1 380 ? 4.875 17.093 14.015 1.00 67.12 380 VAL A CA 1
ATOM 2961 C C . VAL A 1 380 ? 4.208 16.756 15.349 1.00 67.12 380 VAL A C 1
ATOM 2963 O O . VAL A 1 380 ? 4.244 15.618 15.822 1.00 67.12 380 VAL A O 1
ATOM 2966 N N . ASN A 1 381 ? 3.593 17.757 15.964 1.00 78.06 381 ASN A N 1
ATOM 2967 C CA . ASN A 1 381 ? 2.686 17.629 17.088 1.00 78.06 381 ASN A CA 1
ATOM 2968 C C . ASN A 1 381 ? 1.249 17.669 16.580 1.00 78.06 381 ASN A C 1
ATOM 2970 O O . ASN A 1 381 ? 0.832 18.629 15.941 1.00 78.06 381 ASN A O 1
ATOM 2974 N N . TYR A 1 382 ? 0.487 16.637 16.897 1.00 78.25 382 TYR A N 1
ATOM 2975 C CA . TYR A 1 382 ? -0.925 16.542 16.563 1.00 78.25 382 TYR A CA 1
ATOM 2976 C C . TYR A 1 382 ? -1.724 16.957 17.792 1.00 78.25 382 TYR A C 1
ATOM 2978 O O . TYR A 1 382 ? -1.464 16.435 18.876 1.00 78.25 382 TYR A O 1
ATOM 2986 N N . THR A 1 383 ? -2.684 17.866 17.645 1.00 80.81 383 THR A N 1
ATOM 2987 C CA . THR A 1 383 ? -3.535 18.342 18.742 1.00 80.81 383 THR A CA 1
ATOM 2988 C C . THR A 1 383 ? -4.997 18.223 18.349 1.00 80.81 383 THR A C 1
ATOM 2990 O O . THR A 1 383 ? -5.430 18.900 17.431 1.00 80.81 383 THR A O 1
ATOM 2993 N N . ILE A 1 384 ? -5.771 17.394 19.051 1.00 80.94 384 ILE A N 1
ATOM 2994 C CA . ILE A 1 384 ? -7.228 17.340 18.884 1.00 80.94 384 ILE A CA 1
ATOM 2995 C C . ILE A 1 384 ? -7.859 18.261 19.916 1.00 80.94 384 ILE A C 1
ATOM 2997 O O . ILE A 1 384 ? -7.691 18.037 21.116 1.00 80.94 384 ILE A O 1
ATOM 3001 N N . THR A 1 385 ? -8.606 19.253 19.449 1.00 81.56 385 THR A N 1
ATOM 3002 C CA . THR A 1 385 ? -9.487 20.117 20.228 1.00 81.56 385 THR A CA 1
ATOM 3003 C C . THR A 1 385 ? -10.946 19.713 20.018 1.00 81.56 385 THR A C 1
ATOM 3005 O O . THR A 1 385 ? -11.373 19.339 18.923 1.00 81.56 385 THR A O 1
ATOM 3008 N N . TRP A 1 386 ? -11.731 19.748 21.094 1.00 85.12 386 TRP A N 1
ATOM 3009 C CA . TRP A 1 386 ? -13.175 19.516 21.038 1.00 85.12 386 TRP A CA 1
ATOM 3010 C C . TRP A 1 386 ? -13.894 20.310 22.125 1.00 85.12 386 TRP A C 1
ATOM 3012 O O . TRP A 1 386 ? -13.313 20.669 23.153 1.00 85.12 386 TRP A O 1
ATOM 3022 N N . LYS A 1 387 ? -15.184 20.573 21.910 1.00 82.12 387 LYS A N 1
ATOM 3023 C CA . LYS A 1 387 ? -16.027 21.303 22.862 1.00 82.12 387 LYS A CA 1
ATOM 3024 C C . LYS A 1 387 ? -16.994 20.367 23.572 1.00 82.12 387 LYS A C 1
ATOM 3026 O O . LYS A 1 387 ? -17.633 19.516 22.961 1.00 82.12 387 LYS A O 1
ATOM 3031 N N . GLU A 1 388 ? -17.130 20.557 24.878 1.00 80.19 388 GLU A N 1
ATOM 3032 C CA . GLU A 1 388 ? -18.106 19.872 25.721 1.00 80.19 388 GLU A CA 1
ATOM 3033 C C . GLU A 1 388 ? -18.866 20.928 26.538 1.00 80.19 388 GLU A C 1
ATOM 3035 O O . GLU A 1 388 ? -18.392 21.426 27.562 1.00 80.19 388 GLU A O 1
ATOM 3040 N N . GLY A 1 389 ? -20.045 21.325 26.047 1.00 80.75 389 GLY A N 1
ATOM 3041 C CA . GLY A 1 389 ? -20.775 22.479 26.576 1.00 80.75 389 GLY A CA 1
ATOM 3042 C C . GLY A 1 389 ? -20.022 23.784 26.298 1.00 80.75 389 GLY A C 1
ATOM 3043 O O . GLY A 1 389 ? -19.746 24.102 25.146 1.00 80.75 389 GLY A O 1
ATOM 3044 N N . HIS A 1 390 ? -19.680 24.527 27.354 1.00 79.44 390 HIS A N 1
ATOM 3045 C CA . HIS A 1 390 ? -18.870 25.751 27.261 1.00 79.44 390 HIS A CA 1
ATOM 3046 C C . HIS A 1 390 ? -17.365 25.510 27.455 1.00 79.44 390 HIS A C 1
ATOM 3048 O O . HIS A 1 390 ? -16.586 26.451 27.339 1.00 79.44 390 HIS A O 1
ATOM 3054 N N . ALA A 1 391 ? -16.952 24.281 27.778 1.00 81.38 391 ALA A N 1
ATOM 3055 C CA . ALA A 1 391 ? -15.552 23.949 28.000 1.00 81.38 391 ALA A CA 1
ATOM 3056 C C . ALA A 1 391 ? -14.904 23.448 26.707 1.00 81.38 391 ALA A C 1
ATOM 3058 O O . ALA A 1 391 ? -15.447 22.573 26.028 1.00 81.38 391 ALA A O 1
ATOM 3059 N N . GLU A 1 392 ? -13.728 23.980 26.399 1.00 85.69 392 GLU A N 1
ATOM 3060 C CA . GLU A 1 392 ? -12.866 23.495 25.329 1.00 85.69 392 GLU A CA 1
ATOM 3061 C C . GLU A 1 392 ? -11.786 22.593 25.923 1.00 85.69 392 GLU A C 1
ATOM 3063 O O . GLU A 1 392 ? -11.170 22.908 26.943 1.00 85.69 392 GLU A O 1
ATOM 3068 N N . TRP A 1 393 ? -11.598 21.437 25.305 1.00 85.19 393 TRP A N 1
ATOM 3069 C CA . TRP A 1 393 ? -10.636 20.432 25.720 1.00 85.19 393 TRP A CA 1
ATOM 3070 C C . TRP A 1 393 ? -9.653 20.187 24.596 1.00 85.19 393 TRP A C 1
ATOM 3072 O O . TRP A 1 393 ? -10.010 20.290 23.425 1.00 85.19 393 TRP A O 1
ATOM 3082 N N . ASN A 1 394 ? -8.431 19.806 24.957 1.00 88.50 394 ASN A N 1
ATOM 3083 C CA . ASN A 1 394 ? -7.445 19.363 23.994 1.00 88.50 394 ASN A CA 1
ATOM 3084 C C . ASN A 1 394 ? -6.686 18.125 24.474 1.00 88.50 394 ASN A C 1
ATOM 3086 O O . ASN A 1 394 ? -6.622 17.813 25.667 1.00 88.50 394 ASN A O 1
ATOM 3090 N N . VAL A 1 395 ? -6.141 17.394 23.512 1.00 87.25 395 VAL A N 1
ATOM 3091 C CA . VAL A 1 395 ? -5.129 16.368 23.733 1.00 87.25 395 VAL A CA 1
ATOM 3092 C C . VAL A 1 395 ? -4.094 16.477 22.625 1.00 87.25 395 VAL A C 1
ATOM 3094 O O . VAL A 1 395 ? -4.456 16.704 21.474 1.00 87.25 395 VAL A O 1
ATOM 3097 N N . SER A 1 396 ? -2.817 16.317 22.960 1.00 86.00 396 SER A N 1
ATOM 3098 C CA . SER A 1 396 ? -1.730 16.389 21.989 1.00 86.00 396 SER A CA 1
ATOM 3099 C C . SER A 1 396 ? -0.802 15.179 22.051 1.00 86.00 396 SER A C 1
ATOM 3101 O O . SER A 1 396 ? -0.692 14.496 23.073 1.00 86.00 396 SER A O 1
ATOM 3103 N N . SER A 1 397 ? -0.158 14.873 20.927 1.00 78.06 397 SER A N 1
ATOM 3104 C CA . SER A 1 397 ? 0.861 13.831 20.823 1.00 78.06 397 SER A CA 1
ATOM 3105 C C . SER A 1 397 ? 1.826 14.146 19.699 1.00 78.06 397 SER A C 1
ATOM 3107 O O . SER A 1 397 ? 1.438 14.526 18.600 1.00 78.06 397 SER A O 1
ATOM 3109 N N . THR A 1 398 ? 3.093 13.856 19.956 1.00 75.94 398 THR A N 1
ATOM 3110 C CA . THR A 1 398 ? 4.177 13.948 18.975 1.00 75.94 398 THR A CA 1
ATOM 3111 C C . THR A 1 398 ? 4.496 12.606 18.320 1.00 75.94 398 THR A C 1
ATOM 3113 O O . THR A 1 398 ? 5.428 12.512 17.529 1.00 75.94 398 THR A O 1
ATOM 3116 N N . LYS A 1 399 ? 3.766 11.540 18.689 1.00 65.75 399 LYS A N 1
ATOM 3117 C CA . LYS A 1 399 ? 4.009 10.181 18.182 1.00 65.75 399 LYS A CA 1
ATOM 3118 C C . LYS A 1 399 ? 3.317 9.929 16.845 1.00 65.75 399 LYS A C 1
ATOM 3120 O O . LYS A 1 399 ? 3.936 9.412 15.928 1.00 65.75 399 LYS A O 1
ATOM 3125 N N . SER A 1 400 ? 2.024 10.229 16.773 1.00 62.72 400 SER A N 1
ATOM 3126 C CA . SER A 1 400 ? 1.190 10.115 15.573 1.00 62.72 400 SER A CA 1
ATOM 3127 C C . SER A 1 400 ? -0.190 10.707 15.850 1.00 62.72 400 SER A C 1
ATOM 3129 O O . SER A 1 400 ? -0.605 10.789 17.014 1.00 62.72 400 SER A O 1
ATOM 3131 N N . PHE A 1 401 ? -0.932 11.032 14.790 1.00 63.09 401 PHE A N 1
ATOM 3132 C CA . PHE A 1 401 ? -2.348 11.400 14.867 1.00 63.09 401 PHE A CA 1
ATOM 3133 C C . PHE A 1 401 ? -3.161 10.367 15.666 1.00 63.09 401 PHE A C 1
ATOM 3135 O O . PHE A 1 401 ? -3.907 10.690 16.591 1.00 63.09 401 PHE A O 1
ATOM 3142 N N . THR A 1 402 ? -2.923 9.085 15.404 1.00 59.62 402 THR A N 1
ATOM 3143 C CA . THR A 1 402 ? -3.637 7.973 16.046 1.00 59.62 402 THR A CA 1
ATOM 3144 C C . THR A 1 402 ? -3.369 7.849 17.530 1.00 59.62 402 THR A C 1
ATOM 3146 O O . THR A 1 402 ? -4.254 7.449 18.286 1.00 59.62 402 THR A O 1
ATOM 3149 N N . ALA A 1 403 ? -2.175 8.219 17.991 1.00 66.25 403 ALA A N 1
ATOM 3150 C CA . ALA A 1 403 ? -1.913 8.293 19.421 1.00 66.25 403 ALA A CA 1
ATOM 3151 C C . ALA A 1 403 ? -2.829 9.330 20.097 1.00 66.25 403 ALA A C 1
ATOM 3153 O O . ALA A 1 403 ? -3.340 9.072 21.192 1.00 66.25 403 ALA A O 1
ATOM 3154 N N . VAL A 1 404 ? -3.092 10.462 19.436 1.00 74.88 404 VAL A N 1
ATOM 3155 C CA . VAL A 1 404 ? -4.014 11.492 19.936 1.00 74.88 404 VAL A CA 1
ATOM 3156 C C . VAL A 1 404 ? -5.452 10.988 19.934 1.00 74.88 404 VAL A C 1
ATOM 3158 O O . VAL A 1 404 ? -6.107 11.026 20.978 1.00 74.88 404 VAL A O 1
ATOM 3161 N N . VAL A 1 405 ? -5.919 10.429 18.812 1.00 66.62 405 VAL A N 1
ATOM 3162 C CA . VAL A 1 405 ? -7.276 9.862 18.694 1.00 66.62 405 VAL A CA 1
ATOM 3163 C C . VAL A 1 405 ? -7.512 8.769 19.729 1.00 66.62 405 VAL A C 1
ATOM 3165 O O . VAL A 1 405 ? -8.530 8.775 20.416 1.00 66.62 405 VAL A O 1
ATOM 3168 N N . ASN A 1 406 ? -6.564 7.847 19.905 1.00 68.25 406 ASN A N 1
ATOM 3169 C CA . ASN A 1 406 ? -6.683 6.790 20.905 1.00 68.25 406 ASN A CA 1
ATOM 3170 C C . ASN A 1 406 ? -6.773 7.356 22.322 1.00 68.25 406 ASN A C 1
ATOM 3172 O O . ASN A 1 406 ? -7.537 6.842 23.139 1.00 68.25 406 ASN A O 1
ATOM 3176 N N . THR A 1 407 ? -6.036 8.426 22.617 1.00 80.81 407 THR A N 1
ATOM 3177 C CA . THR A 1 407 ? -6.106 9.089 23.924 1.00 80.81 407 THR A CA 1
ATOM 3178 C C . THR A 1 407 ? -7.478 9.737 24.139 1.00 80.81 407 THR A C 1
ATOM 3180 O O . THR A 1 407 ? -8.077 9.563 25.206 1.00 80.81 407 THR A O 1
ATOM 3183 N N . PHE A 1 408 ? -8.025 10.395 23.113 1.00 80.38 408 PHE A N 1
ATOM 3184 C CA . PHE A 1 408 ? -9.391 10.924 23.118 1.00 80.38 408 PHE A CA 1
ATOM 3185 C C . PHE A 1 408 ? -10.438 9.810 23.325 1.00 80.38 408 PHE A C 1
ATOM 3187 O O . PHE A 1 408 ? -11.222 9.857 24.275 1.00 80.38 408 PHE A O 1
ATOM 3194 N N . LEU A 1 409 ? -10.395 8.735 22.532 1.00 75.31 409 LEU A N 1
ATOM 3195 C CA . LEU A 1 409 ? -11.336 7.612 22.636 1.00 75.31 409 LEU A CA 1
ATOM 3196 C C . LEU A 1 409 ? -11.261 6.901 23.994 1.00 75.31 409 LEU A C 1
ATOM 3198 O O . LEU A 1 409 ? -12.281 6.482 24.548 1.00 75.31 409 LEU A O 1
ATOM 3202 N N . GLN A 1 410 ? -10.066 6.757 24.571 1.00 78.06 410 GLN A N 1
ATOM 3203 C CA . GLN A 1 410 ? -9.907 6.200 25.916 1.00 78.06 410 GLN A CA 1
ATOM 3204 C C . GLN A 1 410 ? -10.588 7.066 26.979 1.00 78.06 410 GLN A C 1
ATOM 3206 O O . GLN A 1 410 ? -11.172 6.524 27.925 1.00 78.06 410 GLN A O 1
ATOM 3211 N N . ARG A 1 411 ? -10.533 8.394 26.835 1.00 83.75 411 ARG A N 1
ATOM 3212 C CA . ARG A 1 411 ? -11.228 9.328 27.723 1.00 83.75 411 ARG A CA 1
ATOM 3213 C C . ARG A 1 411 ? -12.744 9.173 27.607 1.00 83.75 411 ARG A C 1
ATOM 3215 O O . ARG A 1 411 ? -13.399 9.021 28.638 1.00 83.75 411 ARG A O 1
ATOM 3222 N N . GLU A 1 412 ? -13.286 9.110 26.395 1.00 78.31 412 GLU A N 1
ATOM 3223 C CA . GLU A 1 412 ? -14.728 8.918 26.181 1.00 78.31 412 GLU A CA 1
ATOM 3224 C C . GLU A 1 412 ? -15.220 7.572 26.739 1.00 78.31 412 GLU A C 1
ATOM 3226 O O . GLU A 1 412 ? -16.194 7.517 27.496 1.00 78.31 412 GLU A O 1
ATOM 3231 N N . ARG A 1 413 ? -14.461 6.487 26.532 1.00 80.94 413 ARG A N 1
ATOM 3232 C CA . ARG A 1 413 ? -14.748 5.180 27.156 1.00 80.94 413 ARG A CA 1
ATOM 3233 C C . ARG A 1 413 ? -14.742 5.242 28.688 1.00 80.94 413 ARG A C 1
ATOM 3235 O O . ARG A 1 413 ? -15.548 4.568 29.337 1.00 80.94 413 ARG A O 1
ATOM 3242 N N . LYS A 1 414 ? -13.832 6.014 29.299 1.00 83.00 414 LYS A N 1
ATOM 3243 C CA . LYS A 1 414 ? -13.795 6.211 30.762 1.00 83.00 414 LYS A CA 1
ATOM 3244 C C . LYS A 1 414 ? -15.032 6.965 31.250 1.00 83.00 414 LYS A C 1
ATOM 3246 O O . LYS A 1 414 ? -15.670 6.498 32.196 1.00 83.00 414 LYS A O 1
ATOM 3251 N N . LYS A 1 415 ? -15.420 8.052 30.577 1.00 82.94 415 LYS A N 1
ATOM 3252 C CA . LYS A 1 415 ? -16.640 8.810 30.900 1.00 82.94 415 LYS A CA 1
ATOM 3253 C C . LYS A 1 415 ? -17.894 7.954 30.789 1.00 82.94 415 LYS A C 1
ATOM 3255 O O . LYS A 1 415 ? -18.751 7.994 31.670 1.00 82.94 415 LYS A O 1
ATOM 3260 N N . GLU A 1 416 ? -18.011 7.138 29.744 1.00 79.88 416 GLU A N 1
ATOM 3261 C CA . GLU A 1 416 ? -19.172 6.264 29.567 1.00 79.88 416 GLU A CA 1
ATOM 3262 C C . GLU A 1 416 ? -19.295 5.251 30.718 1.00 79.88 416 GLU A C 1
ATOM 3264 O O . GLU A 1 416 ? -20.379 5.056 31.283 1.00 79.88 416 GLU A O 1
ATOM 3269 N N . LYS A 1 417 ? -18.169 4.650 31.130 1.00 83.62 417 LYS A N 1
ATOM 3270 C CA . LYS A 1 417 ? -18.111 3.766 32.305 1.00 83.62 417 LYS A CA 1
ATOM 3271 C C . LYS A 1 417 ? -18.527 4.497 33.581 1.00 83.62 417 LYS A C 1
ATOM 3273 O O . LYS A 1 417 ? -19.251 3.929 34.400 1.00 83.62 417 LYS A O 1
ATOM 3278 N N . GLU A 1 418 ? -18.112 5.745 33.753 1.00 84.94 418 GLU A N 1
ATOM 3279 C CA . GLU A 1 418 ? -18.465 6.555 34.918 1.00 84.94 418 GLU A CA 1
ATOM 3280 C C . GLU A 1 418 ? -19.957 6.922 34.942 1.00 84.94 418 GLU A C 1
ATOM 3282 O O . GLU A 1 418 ? -20.623 6.710 35.959 1.00 84.94 418 GLU A O 1
ATOM 3287 N N . ARG A 1 419 ? -20.536 7.314 33.798 1.00 85.44 419 ARG A N 1
ATOM 3288 C CA . ARG A 1 419 ? -21.988 7.542 33.647 1.00 85.44 419 ARG A CA 1
ATOM 3289 C C . ARG A 1 419 ? -22.795 6.278 33.953 1.00 85.44 419 ARG A C 1
ATOM 3291 O O . ARG A 1 419 ? -23.840 6.359 34.604 1.00 85.44 419 ARG A O 1
ATOM 3298 N N . LYS A 1 420 ? -22.324 5.098 33.523 1.00 85.81 420 LYS A N 1
ATOM 3299 C CA . LYS A 1 420 ? -22.949 3.801 33.857 1.00 85.81 420 LYS A CA 1
ATOM 3300 C C . LYS A 1 420 ? -22.922 3.539 35.368 1.00 85.81 420 LYS A C 1
ATOM 3302 O O . LYS A 1 420 ? -23.973 3.246 35.943 1.00 85.81 420 LYS A O 1
ATOM 3307 N N . ARG A 1 421 ? -21.773 3.741 36.024 1.00 87.31 421 ARG A N 1
ATOM 3308 C CA . ARG A 1 421 ? -21.625 3.609 37.488 1.00 87.31 421 ARG A CA 1
ATOM 3309 C C . ARG A 1 421 ? -22.508 4.594 38.258 1.00 87.31 421 ARG A C 1
ATOM 3311 O O . ARG A 1 421 ? -23.108 4.231 39.268 1.00 87.31 421 ARG A O 1
ATOM 3318 N N . GLU A 1 422 ? -22.637 5.834 37.794 1.00 88.94 422 GLU A N 1
ATOM 3319 C CA . GLU A 1 422 ? -23.493 6.831 38.442 1.00 88.94 422 GLU A CA 1
ATOM 3320 C C . GLU A 1 422 ? -24.983 6.469 38.327 1.00 88.94 422 GLU A C 1
ATOM 3322 O O . GLU A 1 422 ? -25.725 6.540 39.315 1.00 88.94 422 GLU A O 1
ATOM 3327 N N . LYS A 1 423 ? -25.427 6.016 37.145 1.00 88.38 423 LYS A N 1
ATOM 3328 C CA . LYS A 1 423 ? -26.792 5.501 36.941 1.00 88.38 423 LYS A CA 1
ATOM 3329 C C . LYS A 1 423 ? -27.085 4.320 37.869 1.00 88.38 423 LYS A C 1
ATOM 3331 O O . LYS A 1 423 ? -28.172 4.253 38.445 1.00 88.38 423 LYS A O 1
ATOM 3336 N N . GLU A 1 424 ? -26.124 3.422 38.058 1.00 89.88 424 GLU A N 1
ATOM 3337 C CA . GLU A 1 424 ? -26.245 2.291 38.980 1.00 89.88 424 GLU A CA 1
ATOM 3338 C C . GLU A 1 424 ? -26.358 2.742 40.444 1.00 89.88 424 GLU A C 1
ATOM 3340 O O . GLU A 1 424 ? -27.307 2.355 41.131 1.00 89.88 424 GLU A O 1
ATOM 3345 N N . ARG A 1 425 ? -25.504 3.673 40.894 1.00 90.44 425 ARG A N 1
ATOM 3346 C CA . ARG A 1 425 ? -25.601 4.286 42.234 1.00 90.44 425 ARG A CA 1
ATOM 3347 C C . ARG A 1 425 ? -26.956 4.962 42.470 1.00 90.44 425 ARG A C 1
ATOM 3349 O O . ARG A 1 425 ? -27.522 4.856 43.560 1.00 90.44 425 ARG A O 1
ATOM 3356 N N . LYS A 1 426 ? -27.510 5.654 41.465 1.00 90.56 426 LYS A N 1
ATOM 3357 C CA . LYS A 1 426 ? -28.855 6.262 41.545 1.00 90.56 426 LYS A CA 1
ATOM 3358 C C . LYS A 1 426 ? -29.945 5.194 41.696 1.00 90.56 426 LYS A C 1
ATOM 3360 O O . LYS A 1 426 ? -30.825 5.348 42.546 1.00 90.56 426 LYS A O 1
ATOM 3365 N N . ARG A 1 427 ? -29.861 4.091 40.942 1.00 89.56 427 ARG A N 1
ATOM 3366 C CA . ARG A 1 427 ? -30.783 2.944 41.058 1.00 89.56 427 ARG A CA 1
ATOM 3367 C C . ARG A 1 427 ? -30.696 2.273 42.430 1.00 89.56 427 ARG A C 1
ATOM 3369 O O . ARG A 1 427 ? -31.727 1.947 43.016 1.00 89.56 427 ARG A O 1
ATOM 3376 N N . GLU A 1 428 ? -29.498 2.116 42.980 1.00 90.50 428 GLU A N 1
ATOM 3377 C CA . GLU A 1 428 ? -29.298 1.534 44.309 1.00 90.50 428 GLU A CA 1
ATOM 3378 C C . GLU A 1 428 ? -29.884 2.419 45.422 1.00 90.50 428 GLU A C 1
ATOM 3380 O O . GLU A 1 428 ? -30.642 1.940 46.273 1.00 90.50 428 GLU A O 1
ATOM 3385 N N . LYS A 1 429 ? -29.630 3.735 45.370 1.00 91.31 429 LYS A N 1
ATOM 3386 C CA . LYS A 1 429 ? -30.243 4.708 46.291 1.00 91.31 429 LYS A CA 1
ATOM 3387 C C . LYS A 1 429 ? -31.774 4.671 46.220 1.00 91.31 429 LYS A C 1
ATOM 3389 O O . LYS A 1 429 ? -32.428 4.735 47.263 1.00 91.31 429 LYS A O 1
ATOM 3394 N N . ALA A 1 430 ? -32.352 4.528 45.026 1.00 91.00 430 ALA A N 1
ATOM 3395 C CA . ALA A 1 430 ? -33.798 4.389 44.851 1.00 91.00 430 ALA A CA 1
ATOM 3396 C C . ALA A 1 430 ? -34.340 3.103 45.506 1.00 91.00 430 ALA A C 1
ATOM 3398 O O . ALA A 1 430 ? -35.282 3.176 46.297 1.00 91.00 430 ALA A O 1
ATOM 3399 N N . ARG A 1 431 ? -33.685 1.953 45.282 1.00 91.75 431 ARG A N 1
ATOM 3400 C CA . ARG A 1 431 ? -34.043 0.669 45.920 1.00 91.75 431 ARG A CA 1
ATOM 3401 C C . ARG A 1 431 ? -33.977 0.741 47.448 1.00 91.75 431 ARG A C 1
ATOM 3403 O O . ARG A 1 431 ? -34.838 0.184 48.129 1.00 91.75 431 ARG A O 1
ATOM 3410 N N . LYS A 1 432 ? -32.979 1.433 48.011 1.00 91.81 432 LYS A N 1
ATOM 3411 C CA . LYS A 1 432 ? -32.855 1.622 49.467 1.00 91.81 432 LYS A CA 1
ATOM 3412 C C . LYS A 1 432 ? -34.016 2.450 50.028 1.00 91.81 432 LYS A C 1
ATOM 3414 O O . LYS A 1 432 ? -34.677 2.005 50.963 1.00 91.81 432 LYS A O 1
ATOM 3419 N N . ARG A 1 433 ? -34.337 3.585 49.391 1.00 89.25 433 ARG A N 1
ATOM 3420 C CA . ARG A 1 433 ? -35.489 4.432 49.762 1.00 89.25 433 ARG A CA 1
ATOM 3421 C C . ARG A 1 433 ? -36.812 3.664 49.713 1.00 89.25 433 ARG A C 1
ATOM 3423 O O . ARG A 1 433 ? -37.669 3.856 50.571 1.00 89.25 433 ARG A O 1
ATOM 3430 N N . GLU A 1 434 ? -36.986 2.786 48.732 1.00 90.38 434 GLU A N 1
ATOM 3431 C CA . GLU A 1 434 ? -38.187 1.959 48.610 1.00 90.38 434 GLU A CA 1
ATOM 3432 C C . GLU A 1 434 ? -38.297 0.914 49.734 1.00 90.38 434 GLU A C 1
ATOM 3434 O O . GLU A 1 434 ? -39.359 0.769 50.350 1.00 90.38 434 GLU A O 1
ATOM 3439 N N . LYS A 1 435 ? -37.187 0.239 50.070 1.00 91.81 435 LYS A N 1
ATOM 3440 C CA . LYS A 1 435 ? -37.123 -0.690 51.212 1.00 91.81 435 LYS A CA 1
ATOM 3441 C C . LYS A 1 435 ? -37.454 0.008 52.532 1.00 91.81 435 LYS A C 1
ATOM 3443 O O . LYS A 1 435 ? -38.205 -0.549 53.336 1.00 91.81 435 LYS A O 1
ATOM 3448 N N . ASP A 1 436 ? -36.955 1.223 52.743 1.00 91.38 436 ASP A N 1
ATOM 3449 C CA . ASP A 1 436 ? -37.235 1.997 53.956 1.00 91.38 436 ASP A CA 1
ATOM 3450 C C . ASP A 1 436 ? -38.713 2.411 54.038 1.00 91.38 436 ASP A C 1
ATOM 3452 O O . ASP A 1 436 ? -39.356 2.171 55.064 1.00 91.38 436 ASP A O 1
ATOM 3456 N N . LYS A 1 437 ? -39.307 2.880 52.929 1.00 91.69 437 LYS A N 1
ATOM 3457 C CA . LYS A 1 437 ? -40.758 3.147 52.843 1.00 91.69 437 LYS A CA 1
ATOM 3458 C C . LYS A 1 437 ? -41.596 1.900 53.147 1.00 91.69 437 LYS A C 1
ATOM 3460 O O . LYS A 1 437 ? -42.623 1.989 53.823 1.00 91.69 437 LYS A O 1
ATOM 3465 N N . LYS A 1 438 ? -41.182 0.717 52.677 1.00 92.94 438 LYS A N 1
ATOM 3466 C CA . LYS A 1 438 ? -41.873 -0.552 52.973 1.00 92.94 438 LYS A CA 1
ATOM 3467 C C . LYS A 1 438 ? -41.808 -0.894 54.465 1.00 92.94 438 LYS A C 1
ATOM 3469 O O . LYS A 1 438 ? -42.842 -1.199 55.064 1.00 92.94 438 LYS A O 1
ATOM 3474 N N . ARG A 1 439 ? -40.627 -0.777 55.082 1.00 90.38 439 ARG A N 1
ATOM 3475 C CA . ARG A 1 439 ? -40.429 -0.995 56.528 1.00 90.38 439 ARG A CA 1
ATOM 3476 C C . ARG A 1 439 ? -41.264 -0.033 57.372 1.00 90.38 439 ARG A C 1
ATOM 3478 O O . ARG A 1 439 ? -41.841 -0.437 58.381 1.00 90.38 439 ARG A O 1
ATOM 3485 N N . GLU A 1 440 ? -41.366 1.225 56.961 1.00 90.94 440 GLU A N 1
ATOM 3486 C CA . GLU A 1 440 ? -42.188 2.224 57.642 1.00 90.94 440 GLU A CA 1
ATOM 3487 C C . GLU A 1 440 ? -43.685 1.882 57.575 1.00 90.94 440 GLU A C 1
ATOM 3489 O O . GLU A 1 440 ? -44.366 1.865 58.606 1.00 90.94 440 GLU A O 1
ATOM 3494 N N . ARG A 1 441 ? -44.184 1.493 56.393 1.00 90.62 441 ARG A N 1
ATOM 3495 C CA . ARG A 1 441 ? -45.566 1.007 56.216 1.00 90.62 441 ARG A CA 1
ATOM 3496 C C . ARG A 1 441 ? -45.864 -0.200 57.111 1.00 90.62 441 ARG A C 1
ATOM 3498 O O . ARG A 1 441 ? -46.932 -0.265 57.721 1.00 90.62 441 ARG A O 1
ATOM 3505 N N . GLU A 1 442 ? -44.930 -1.141 57.241 1.00 90.50 442 GLU A N 1
ATOM 3506 C CA . GLU A 1 442 ? -45.075 -2.292 58.143 1.00 90.50 442 GLU A CA 1
ATOM 3507 C C . GLU A 1 442 ? -45.099 -1.890 59.623 1.00 90.50 442 GLU A C 1
ATOM 3509 O O . GLU A 1 442 ? -45.923 -2.403 60.390 1.00 90.50 442 GLU A O 1
ATOM 3514 N N . ARG A 1 443 ? -44.242 -0.947 60.038 1.00 90.44 443 ARG A N 1
ATOM 3515 C CA . ARG A 1 443 ? -44.245 -0.400 61.405 1.00 90.44 443 ARG A CA 1
ATOM 3516 C C . ARG A 1 443 ? -45.572 0.288 61.726 1.00 90.44 443 ARG A C 1
ATOM 3518 O O . ARG A 1 443 ? -46.120 0.044 62.803 1.00 90.44 443 ARG A O 1
ATOM 3525 N N . LYS A 1 444 ? -46.125 1.071 60.792 1.00 91.69 444 LYS A N 1
ATOM 3526 C CA . LYS A 1 444 ? -47.437 1.724 60.943 1.00 91.69 444 LYS A CA 1
ATOM 3527 C C . LYS A 1 444 ? -48.562 0.695 61.102 1.00 91.69 444 LYS A C 1
ATOM 3529 O O . LYS A 1 444 ? -49.282 0.738 62.097 1.00 91.69 444 LYS A O 1
ATOM 3534 N N . LYS A 1 445 ? -48.609 -0.327 60.235 1.00 91.38 445 LYS A N 1
ATOM 3535 C CA . LYS A 1 445 ? -49.564 -1.450 60.352 1.00 91.38 445 LYS A CA 1
ATOM 3536 C C . LYS A 1 445 ? -49.452 -2.185 61.696 1.00 91.38 445 LYS A C 1
ATOM 3538 O O . LYS A 1 445 ? -50.466 -2.566 62.282 1.00 91.38 445 LYS A O 1
ATOM 3543 N N . LYS A 1 446 ? -48.234 -2.400 62.215 1.00 91.06 446 LYS A N 1
ATOM 3544 C CA . LYS A 1 446 ? -48.023 -3.016 63.541 1.00 91.06 446 LYS A CA 1
ATOM 3545 C C . LYS A 1 446 ? -48.528 -2.126 64.683 1.00 91.06 446 LYS A C 1
ATOM 3547 O O . LYS A 1 446 ? -49.122 -2.659 65.621 1.00 91.06 446 LYS A O 1
ATOM 3552 N N . ARG A 1 447 ? -48.316 -0.804 64.618 1.00 89.69 447 ARG A N 1
ATOM 3553 C CA . ARG A 1 447 ? -48.833 0.157 65.613 1.00 89.69 447 ARG A CA 1
ATOM 3554 C C . ARG A 1 447 ? -50.363 0.167 65.635 1.00 89.69 447 ARG A C 1
ATOM 3556 O O . ARG A 1 447 ? -50.935 -0.075 66.695 1.00 89.69 447 ARG A O 1
ATOM 3563 N N . GLU A 1 448 ? -51.007 0.272 64.474 1.00 90.31 448 GLU A N 1
ATOM 3564 C CA . GLU A 1 448 ? -52.474 0.230 64.354 1.00 90.31 448 GLU A CA 1
ATOM 3565 C C . GLU A 1 448 ? -53.069 -1.079 64.903 1.00 90.31 448 GLU A C 1
ATOM 3567 O O . GLU A 1 448 ? -54.064 -1.070 65.630 1.00 90.31 448 GLU A O 1
ATOM 3572 N N . LYS A 1 449 ? -52.442 -2.234 64.622 1.00 90.75 449 LYS A N 1
ATOM 3573 C CA . LYS A 1 449 ? -52.871 -3.525 65.196 1.00 90.75 449 LYS A CA 1
ATOM 3574 C C . LYS A 1 449 ? -52.776 -3.541 66.728 1.00 90.75 449 LYS A C 1
ATOM 3576 O O . LYS A 1 449 ? -53.670 -4.077 67.385 1.00 90.75 449 LYS A O 1
ATOM 3581 N N . ARG A 1 450 ? -51.709 -2.972 67.306 1.00 88.69 450 ARG A N 1
ATOM 3582 C CA . ARG A 1 450 ? -51.530 -2.881 68.767 1.00 88.69 450 ARG A CA 1
ATOM 3583 C C . ARG A 1 450 ? -52.569 -1.961 69.408 1.00 88.69 450 ARG A C 1
ATOM 3585 O O . ARG A 1 450 ? -53.116 -2.323 70.447 1.00 88.69 450 ARG A O 1
ATOM 3592 N N . GLU A 1 451 ? -52.881 -0.828 68.786 1.00 89.88 451 GLU A N 1
ATOM 3593 C CA . GLU A 1 451 ? -53.922 0.092 69.264 1.00 89.88 451 GLU A CA 1
ATOM 3594 C C . GLU A 1 451 ? -55.310 -0.545 69.230 1.00 89.88 451 GLU A C 1
ATOM 3596 O O . GLU A 1 451 ? -55.978 -0.585 70.264 1.00 89.88 451 GLU A O 1
ATOM 3601 N N . LYS A 1 452 ? -55.694 -1.176 68.112 1.00 90.00 452 LYS A N 1
ATOM 3602 C CA . LYS A 1 452 ? -56.960 -1.927 68.015 1.00 90.00 452 LYS A CA 1
ATOM 3603 C C . LYS A 1 452 ? -57.066 -3.022 69.083 1.00 90.00 452 LYS A C 1
ATOM 3605 O O . LYS A 1 452 ? -58.143 -3.244 69.636 1.00 90.00 452 LYS A O 1
ATOM 3610 N N . LYS A 1 453 ? -55.961 -3.711 69.407 1.00 90.69 453 LYS A N 1
ATOM 3611 C CA . LYS A 1 453 ? -55.930 -4.725 70.479 1.00 90.69 453 LYS A CA 1
ATOM 3612 C C . LYS A 1 453 ? -56.154 -4.095 71.860 1.00 90.69 453 LYS A C 1
ATOM 3614 O O . LYS A 1 453 ? -56.994 -4.592 72.607 1.00 90.69 453 LYS A O 1
ATOM 3619 N N . ARG A 1 454 ? -55.468 -2.986 72.168 1.00 88.25 454 ARG A N 1
ATOM 3620 C CA . ARG A 1 454 ? -55.649 -2.228 73.422 1.00 88.25 454 ARG A CA 1
ATOM 3621 C C . ARG A 1 454 ? -57.080 -1.711 73.573 1.00 88.25 454 ARG A C 1
ATOM 3623 O O . ARG A 1 454 ? -57.642 -1.767 74.663 1.00 88.25 454 ARG A O 1
ATOM 3630 N N . GLU A 1 455 ? -57.691 -1.239 72.492 1.00 89.38 455 GLU A N 1
ATOM 3631 C CA . GLU A 1 455 ? -59.065 -0.735 72.508 1.00 89.38 455 GLU A CA 1
ATOM 3632 C C . GLU A 1 455 ? -60.088 -1.858 72.761 1.00 89.38 455 GLU A C 1
ATOM 3634 O O . GLU A 1 455 ? -60.978 -1.717 73.605 1.00 89.38 455 GLU A O 1
ATOM 3639 N N . LYS A 1 456 ? -59.919 -3.017 72.105 1.00 89.12 456 LYS A N 1
ATOM 3640 C CA . LYS A 1 456 ? -60.723 -4.223 72.374 1.00 89.12 456 LYS A CA 1
ATOM 3641 C C . LYS A 1 456 ? -60.587 -4.687 73.826 1.00 89.12 456 LYS A C 1
ATOM 3643 O O . LYS A 1 456 ? -61.584 -5.056 74.444 1.00 89.12 456 LYS A O 1
ATOM 3648 N N . GLU A 1 457 ? -59.380 -4.643 74.387 1.00 90.06 457 GLU A N 1
ATOM 3649 C CA . GLU A 1 457 ? -59.131 -5.004 75.785 1.00 90.06 457 GLU A CA 1
ATOM 3650 C C . GLU A 1 457 ? -59.807 -4.030 76.763 1.00 90.06 457 GLU A C 1
ATOM 3652 O O . GLU A 1 457 ? -60.502 -4.470 77.680 1.00 90.06 457 GLU A O 1
ATOM 3657 N N . LYS A 1 458 ? -59.706 -2.713 76.526 1.00 89.38 458 LYS A N 1
ATOM 3658 C CA . LYS A 1 458 ? -60.434 -1.696 77.308 1.00 89.38 458 LYS A CA 1
ATOM 3659 C C . LYS A 1 458 ? -61.949 -1.936 77.276 1.00 89.38 458 LYS A C 1
ATOM 3661 O O . LYS A 1 458 ? -62.594 -1.890 78.324 1.00 89.38 458 LYS A O 1
ATOM 3666 N N . LYS A 1 459 ? -62.513 -2.253 76.101 1.00 89.62 459 LYS A N 1
ATOM 3667 C CA . LYS A 1 459 ? -63.939 -2.604 75.948 1.00 89.62 459 LYS A CA 1
ATOM 3668 C C . LYS A 1 459 ? -64.315 -3.869 76.734 1.00 89.62 459 LYS A C 1
ATOM 3670 O O . LYS A 1 459 ? -65.362 -3.874 77.378 1.00 89.62 459 LYS A O 1
ATOM 3675 N N . ARG A 1 460 ? -63.468 -4.910 76.750 1.00 87.81 460 ARG A N 1
ATOM 3676 C CA . ARG A 1 460 ? -63.686 -6.126 77.568 1.00 87.81 460 ARG A CA 1
ATOM 3677 C C . ARG A 1 460 ? -63.677 -5.819 79.067 1.00 87.81 460 ARG A C 1
ATOM 3679 O O . ARG A 1 460 ? -64.644 -6.164 79.740 1.00 87.81 460 ARG A O 1
ATOM 3686 N N . ARG A 1 461 ? -62.666 -5.094 79.563 1.00 86.56 461 ARG A N 1
ATOM 3687 C CA . ARG A 1 461 ? -62.575 -4.701 80.984 1.00 86.56 461 ARG A CA 1
ATOM 3688 C C . ARG A 1 461 ? -63.773 -3.857 81.431 1.00 86.56 461 ARG A C 1
ATOM 3690 O O . ARG A 1 461 ? -64.261 -4.024 82.544 1.00 86.56 461 ARG A O 1
ATOM 3697 N N . LYS A 1 462 ? -64.281 -2.965 80.569 1.00 89.81 462 LYS A N 1
ATOM 3698 C CA . LYS A 1 462 ? -65.492 -2.176 80.862 1.00 89.81 462 LYS A CA 1
ATOM 3699 C C . LYS A 1 462 ? -66.730 -3.072 81.002 1.00 89.81 462 LYS A C 1
ATOM 3701 O O . LYS A 1 462 ? -67.436 -2.952 81.999 1.00 89.81 462 LYS A O 1
ATOM 3706 N N . LYS A 1 463 ? -66.938 -4.012 80.069 1.00 87.38 463 LYS A N 1
ATOM 3707 C CA . LYS A 1 463 ? -68.038 -4.994 80.139 1.00 87.38 463 LYS A CA 1
ATOM 3708 C C . LYS A 1 463 ? -67.953 -5.885 81.384 1.00 87.38 463 LYS A C 1
ATOM 3710 O O . LYS A 1 463 ? -68.980 -6.194 81.978 1.00 87.38 463 LYS A O 1
ATOM 3715 N N . GLU A 1 464 ? -66.755 -6.298 81.796 1.00 86.50 464 GLU A N 1
ATOM 3716 C CA . GLU A 1 464 ? -66.562 -7.075 83.032 1.00 86.50 464 GLU A CA 1
ATOM 3717 C C . GLU A 1 464 ? -66.929 -6.273 84.282 1.00 86.50 464 GLU A C 1
ATOM 3719 O O . GLU A 1 464 ? -67.707 -6.759 85.100 1.00 86.50 464 GLU A O 1
ATOM 3724 N N . ARG A 1 465 ? -66.466 -5.020 84.384 1.00 86.19 465 ARG A N 1
ATOM 3725 C CA . ARG A 1 465 ? -66.839 -4.118 85.488 1.00 86.19 465 ARG A CA 1
ATOM 3726 C C . ARG A 1 465 ? -68.350 -3.879 85.558 1.00 86.19 465 ARG A C 1
ATOM 3728 O O . ARG A 1 465 ? -68.902 -3.781 86.650 1.00 86.19 465 ARG A O 1
ATOM 3735 N N . GLU A 1 466 ? -69.032 -3.780 84.418 1.00 86.81 466 GLU A N 1
ATOM 3736 C CA . GLU A 1 466 ? -70.497 -3.655 84.368 1.00 86.81 466 GLU A CA 1
ATOM 3737 C C . GLU A 1 466 ? -71.199 -4.929 84.864 1.00 86.81 466 GLU A C 1
ATOM 3739 O O . GLU A 1 466 ? -72.069 -4.839 85.733 1.00 86.81 466 GLU A O 1
ATOM 3744 N N . LYS A 1 467 ? -70.765 -6.114 84.410 1.00 86.56 467 LYS A N 1
ATOM 3745 C CA . LYS A 1 467 ? -71.280 -7.408 84.900 1.00 86.56 467 LYS A CA 1
ATOM 3746 C C . LYS A 1 467 ? -71.050 -7.595 86.402 1.00 86.56 467 LYS A C 1
ATOM 3748 O O . LYS A 1 467 ? -71.911 -8.126 87.101 1.00 86.56 467 LYS A O 1
ATOM 3753 N N . GLU A 1 468 ? -69.904 -7.162 86.916 1.00 86.25 468 GLU A N 1
ATOM 3754 C CA . GLU A 1 468 ? -69.579 -7.228 88.342 1.00 86.25 468 GLU A CA 1
ATOM 3755 C C . GLU A 1 468 ? -70.463 -6.292 89.176 1.00 86.25 468 GLU A C 1
ATOM 3757 O O . GLU A 1 468 ? -71.036 -6.713 90.185 1.00 86.25 468 GLU A O 1
ATOM 3762 N N . LYS A 1 469 ? -70.668 -5.048 88.718 1.00 85.75 469 LYS A N 1
ATOM 3763 C CA . LYS A 1 469 ? -71.629 -4.117 89.332 1.00 85.75 469 LYS A CA 1
ATOM 3764 C C . LYS A 1 469 ? -73.043 -4.702 89.355 1.00 85.75 469 LYS A C 1
ATOM 3766 O O . LYS A 1 469 ? -73.737 -4.566 90.363 1.00 85.75 469 LYS A O 1
ATOM 3771 N N . GLU A 1 470 ? -73.467 -5.379 88.290 1.00 85.50 470 GLU A N 1
ATOM 3772 C CA . GLU A 1 470 ? -74.772 -6.044 88.227 1.00 85.50 470 GLU A CA 1
ATOM 3773 C C . GLU A 1 470 ? -74.879 -7.213 89.223 1.00 85.50 470 GLU A C 1
ATOM 3775 O O . GLU A 1 470 ? -75.861 -7.305 89.966 1.00 85.50 470 GLU A O 1
ATOM 3780 N N . ARG A 1 471 ? -73.847 -8.066 89.315 1.00 83.38 471 ARG A N 1
ATOM 3781 C CA . ARG A 1 471 ? -73.767 -9.146 90.318 1.00 83.38 471 ARG A CA 1
ATOM 3782 C C . ARG A 1 471 ? -73.840 -8.597 91.744 1.00 83.38 471 ARG A C 1
ATOM 3784 O O . ARG A 1 471 ? -74.580 -9.137 92.566 1.00 83.38 471 ARG A O 1
ATOM 3791 N N . ASN A 1 472 ? -73.142 -7.498 92.029 1.00 83.69 472 ASN A N 1
ATOM 3792 C CA . ASN A 1 472 ? -73.186 -6.843 93.337 1.00 83.69 472 ASN A CA 1
ATOM 3793 C C . ASN A 1 472 ? -74.570 -6.252 93.647 1.00 83.69 472 ASN A C 1
ATOM 3795 O O . ASN A 1 472 ? -75.055 -6.408 94.768 1.00 83.69 472 ASN A O 1
ATOM 3799 N N . ARG A 1 473 ? -75.259 -5.656 92.661 1.00 83.44 473 ARG A N 1
ATOM 3800 C CA . ARG A 1 473 ? -76.656 -5.204 92.816 1.00 83.44 473 ARG A CA 1
ATOM 3801 C C . ARG A 1 473 ? -77.606 -6.368 93.120 1.00 83.44 473 ARG A C 1
ATOM 3803 O O . ARG A 1 473 ? -78.427 -6.240 94.025 1.00 83.44 473 ARG A O 1
ATOM 3810 N N . LYS A 1 474 ? -77.471 -7.510 92.430 1.00 83.38 474 LYS A N 1
ATOM 3811 C CA . LYS A 1 474 ? -78.266 -8.726 92.704 1.00 83.38 474 LYS A CA 1
ATOM 3812 C C . LYS A 1 474 ? -78.027 -9.255 94.122 1.00 83.38 474 LYS A C 1
ATOM 3814 O O . LYS A 1 474 ? -78.992 -9.462 94.851 1.00 83.38 474 LYS A O 1
ATOM 3819 N N . ARG A 1 475 ? -76.763 -9.360 94.554 1.00 82.12 475 ARG A N 1
ATOM 3820 C CA . ARG A 1 475 ? -76.401 -9.755 95.931 1.00 82.12 475 ARG A CA 1
ATOM 3821 C C . ARG A 1 475 ? -76.982 -8.810 96.987 1.00 82.12 475 ARG A C 1
ATOM 3823 O O . ARG A 1 475 ? -77.417 -9.270 98.038 1.00 82.12 475 ARG A O 1
ATOM 3830 N N . LYS A 1 476 ? -77.001 -7.497 96.725 1.00 82.12 476 LYS A N 1
ATOM 3831 C CA . LYS A 1 476 ? -77.570 -6.500 97.648 1.00 82.12 476 LYS A CA 1
ATOM 3832 C C . LYS A 1 476 ? -79.090 -6.661 97.784 1.00 82.12 476 LYS A C 1
ATOM 3834 O O . LYS A 1 476 ? -79.573 -6.765 98.906 1.00 82.12 476 LYS A O 1
ATOM 3839 N N . ARG A 1 477 ? -79.804 -6.823 96.660 1.00 81.38 477 ARG A N 1
ATOM 3840 C CA . ARG A 1 477 ? -81.252 -7.123 96.637 1.00 81.38 477 ARG A CA 1
ATOM 3841 C C . ARG A 1 477 ? -81.591 -8.431 97.357 1.00 81.38 477 ARG A C 1
ATOM 3843 O O . ARG A 1 477 ? -82.598 -8.515 98.047 1.00 81.38 477 ARG A O 1
ATOM 3850 N N . GLU A 1 478 ? -80.753 -9.456 97.223 1.00 79.69 478 GLU A N 1
ATOM 3851 C CA . GLU A 1 478 ? -80.953 -10.736 97.913 1.00 79.69 478 GLU A CA 1
ATOM 3852 C C . GLU A 1 478 ? -80.746 -10.613 99.433 1.00 79.69 478 GLU A C 1
ATOM 3854 O O . GLU A 1 478 ? -81.521 -11.168 100.212 1.00 79.69 478 GLU A O 1
ATOM 3859 N N . LYS A 1 479 ? -79.741 -9.839 99.870 1.00 80.00 479 LYS A N 1
ATOM 3860 C CA . LYS A 1 479 ? -79.532 -9.521 101.292 1.00 80.00 479 LYS A CA 1
ATOM 3861 C C . LYS A 1 479 ? -80.691 -8.709 101.874 1.00 80.00 479 LYS A C 1
ATOM 3863 O O . LYS A 1 479 ? -81.097 -8.988 102.997 1.00 80.00 479 LYS A O 1
ATOM 3868 N N . GLU A 1 480 ? -81.233 -7.748 101.128 1.00 78.94 480 GLU A N 1
ATOM 3869 C CA . GLU A 1 480 ? -82.421 -6.981 101.530 1.00 78.94 480 GLU A CA 1
ATOM 3870 C C . GLU A 1 480 ? -83.649 -7.887 101.667 1.00 78.94 480 GLU A C 1
ATOM 3872 O O . GLU A 1 480 ? -84.260 -7.897 102.731 1.00 78.94 480 GLU A O 1
ATOM 3877 N N . ARG A 1 481 ? -83.922 -8.764 100.689 1.00 77.25 481 ARG A N 1
ATOM 3878 C CA . ARG A 1 481 ? -85.003 -9.766 100.787 1.00 77.25 481 ARG A CA 1
ATOM 3879 C C . ARG A 1 481 ? -84.848 -10.706 101.987 1.00 77.25 481 ARG A C 1
ATOM 3881 O O . ARG A 1 481 ? -85.839 -11.055 102.621 1.00 77.25 481 ARG A O 1
ATOM 3888 N N . LYS A 1 482 ? -83.619 -11.121 102.322 1.00 77.38 482 LYS A N 1
ATOM 3889 C CA . LYS A 1 482 ? -83.342 -11.946 103.517 1.00 77.38 482 LYS A CA 1
ATOM 3890 C C . LYS A 1 482 ? -83.568 -11.173 104.821 1.00 77.38 482 LYS A C 1
ATOM 3892 O O . LYS A 1 482 ? -84.083 -11.750 105.772 1.00 77.38 482 LYS A O 1
ATOM 3897 N N . LYS A 1 483 ? -83.219 -9.882 104.872 1.00 76.19 483 LYS A N 1
ATOM 3898 C CA . LYS A 1 483 ? -83.520 -9.011 106.023 1.00 76.19 483 LYS A CA 1
ATOM 3899 C C . LYS A 1 483 ? -85.022 -8.779 106.180 1.00 76.19 483 LYS A C 1
ATOM 3901 O O . LYS A 1 483 ? -85.521 -8.821 107.295 1.00 76.19 483 LYS A O 1
ATOM 3906 N N . GLU A 1 484 ? -85.732 -8.588 105.076 1.00 73.19 484 GLU A N 1
ATOM 3907 C CA . GLU A 1 484 ? -87.179 -8.373 105.061 1.00 73.19 484 GLU A CA 1
ATOM 3908 C C . GLU A 1 484 ? -87.950 -9.638 105.469 1.00 73.19 484 GLU A C 1
ATOM 3910 O O . GLU A 1 484 ? -88.878 -9.550 106.265 1.00 73.19 484 GLU A O 1
ATOM 3915 N N . LYS A 1 485 ? -87.507 -10.830 105.032 1.00 72.56 485 LYS A N 1
ATOM 3916 C CA . LYS A 1 485 ? -88.023 -12.113 105.545 1.00 72.56 485 LYS A CA 1
ATOM 3917 C C . LYS A 1 485 ? -87.796 -12.271 107.050 1.00 72.56 485 LYS A C 1
ATOM 3919 O O . LYS A 1 485 ? -88.750 -12.554 107.758 1.00 72.56 485 LYS A O 1
ATOM 3924 N N . LYS A 1 486 ? -86.583 -11.991 107.547 1.00 69.75 486 LYS A N 1
ATOM 3925 C CA . LYS A 1 486 ? -86.293 -12.026 108.993 1.00 69.75 486 LYS A CA 1
ATOM 3926 C C . LYS A 1 486 ? -87.104 -11.005 109.798 1.00 69.75 486 LYS A C 1
ATOM 3928 O O . LYS A 1 486 ? -87.416 -11.260 110.953 1.00 69.75 486 LYS A O 1
ATOM 3933 N N . LYS A 1 487 ? -87.435 -9.848 109.213 1.00 68.69 487 LYS A N 1
ATOM 3934 C CA . LYS A 1 487 ? -88.306 -8.850 109.849 1.00 68.69 487 LYS A CA 1
ATOM 3935 C C . LYS A 1 487 ? -89.755 -9.349 109.924 1.00 68.69 487 LYS A C 1
ATOM 3937 O O . LYS A 1 487 ? -90.345 -9.291 110.991 1.00 68.69 487 LYS A O 1
ATOM 3942 N N . LYS A 1 488 ? -90.270 -9.930 108.835 1.00 65.06 488 LYS A N 1
ATOM 3943 C CA . LYS A 1 488 ? -91.611 -10.540 108.786 1.00 65.06 488 LYS A CA 1
ATOM 3944 C C . LYS A 1 488 ? -91.756 -11.793 109.658 1.00 65.06 488 LYS A C 1
ATOM 3946 O O . LYS A 1 488 ? -92.861 -12.096 110.077 1.00 65.06 488 LYS A O 1
ATOM 3951 N N . GLU A 1 489 ? -90.673 -12.527 109.912 1.00 63.00 489 GLU A N 1
ATOM 3952 C CA . GLU A 1 489 ? -90.659 -13.639 110.878 1.00 63.00 489 GLU A CA 1
ATOM 3953 C C . GLU A 1 489 ? -90.707 -13.128 112.325 1.00 63.00 489 GLU A C 1
ATOM 3955 O O . GLU A 1 489 ? -91.446 -13.678 113.127 1.00 63.00 489 GLU A O 1
ATOM 3960 N N . ARG A 1 490 ? -90.020 -12.020 112.639 1.00 58.00 490 ARG A N 1
ATOM 3961 C CA . ARG A 1 490 ? -90.072 -11.386 113.970 1.00 58.00 490 ARG A CA 1
ATOM 3962 C C . ARG A 1 490 ? -91.396 -10.681 114.278 1.00 58.00 490 ARG A C 1
ATOM 3964 O O . ARG A 1 490 ? -91.763 -10.579 115.436 1.00 58.00 490 ARG A O 1
ATOM 3971 N N . GLU A 1 491 ? -92.110 -10.204 113.262 1.00 57.75 491 GLU A N 1
ATOM 3972 C CA . GLU A 1 491 ? -93.451 -9.607 113.406 1.00 57.75 491 GLU A CA 1
ATOM 3973 C C . GLU A 1 491 ? -94.575 -10.658 113.528 1.00 57.75 491 GLU A C 1
ATOM 3975 O O . GLU A 1 491 ? -95.728 -10.284 113.688 1.00 57.75 491 GLU A O 1
ATOM 3980 N N . LYS A 1 492 ? -94.265 -11.962 113.447 1.00 57.25 492 LYS A N 1
ATOM 3981 C CA . LYS A 1 492 ? -95.223 -13.064 113.672 1.00 57.25 492 LYS A CA 1
ATOM 3982 C C . LYS A 1 492 ? -95.096 -13.727 115.051 1.00 57.25 492 LYS A C 1
ATOM 3984 O O . LYS A 1 492 ? -95.856 -14.644 115.340 1.00 57.25 492 LYS A O 1
ATOM 3989 N N . GLU A 1 493 ? -94.137 -13.292 115.867 1.00 52.25 493 GLU A N 1
ATOM 3990 C CA . GLU A 1 493 ? -93.898 -13.779 117.237 1.00 52.25 493 GLU A CA 1
ATOM 3991 C C . GLU A 1 493 ? -94.374 -12.784 118.319 1.00 52.25 493 GLU A C 1
ATOM 3993 O O . GLU A 1 493 ? -94.054 -12.948 119.495 1.00 52.25 493 GLU A O 1
ATOM 3998 N N . ILE A 1 494 ? -95.149 -11.767 117.929 1.00 46.28 494 ILE A N 1
ATOM 3999 C CA . ILE A 1 494 ? -95.899 -10.847 118.802 1.00 46.28 494 ILE A CA 1
ATOM 4000 C C . ILE A 1 494 ? -97.347 -10.894 118.332 1.00 46.28 494 ILE A C 1
ATOM 4002 O O . ILE A 1 494 ? -98.240 -10.966 119.202 1.00 46.28 494 ILE A O 1
#

pLDDT: mean 81.57, std 16.38, range [24.08, 98.0]

InterPro domains:
  IPR009003 Peptidase S1, PA clan [SSF50494] (191-332)
  IPR051187 Pre-mRNA 3'-end-processing regulator [PTHR13484] (411-490)

Sequence (494 aa):
MIHAYIEPLANLWGINEADISKYLNIEKNLSILDGIVKPLLDNSAFSGTYIDVLGNKVIIYVADYTKVENLTSIPEIRENINFYSFTNTTLPLANLTSKFEQIKVLAKEHNADDVIIYIDIKYNNAVIRLLRQDKQINTAFLNAVRSLNPLIFMSRESLNTLNHRKEIRNNVISTRMLSTRMLGGEGLGGSPLMSCSMGFFARNVTAENLIYAVTAGHCFGNSFIVYHRPWNNDGNSTSIGIVESVNKPYDYGLIRVTDENIDPLPIIRNTDSKLFKELLINSDVSVSSIGAHLCKSDVITVKGDSGGPVFSYSPDLQMVSLNGIVRGGVKDVTTVVPLKDILDDAKLALYPIPDSYIVETEVSEQSLKCETSYISNSKVNYTITWKEGHAEWNVSSTKSFTAVVNTFLQRERKKEKERKREKERKREKARKREKDKKRERERKKKREKREKKREKEKKRRKKEREKEKERNRKRKREKERKKEKKKKEREKEI

Foldseek 3Di:
DDDPQADPQCVVLVHHNVCLLVLLVLLVVQLVVLVVLQVVDDQQFWAHWADDSVVSAIETETAHPVCVVVSCVPPSCVVVVVRYDYHYDNHGNVLQVVLQVVLVVLCVVLVQDQKDWDQDSVVSFIEIEDEPVSCVVCVSSVVVSVVSPGHYDYHHPDDDDPPPPPQPPPPPVDDPLQADEAAFLFWKALDPVATATFAAKWAAPVHRPWIWTKFFQVRCPPGFWMWGDGPNDDDDTDTQAGWPDGDPVLGMTIGTGDDPRYDGFQWHADCSDPAARIAHAQEQDASPHHNADKDWRDDDQDRRQTGGWIWHADSVRRYTHTFFGWHHDGVPDTDGRGPCCVCVVSNIDGDDHDAQDWDWDADPNWTWIWTWHDPDPNWIKIKIWTDDPPDIDIDIDRPDNVVRVVVVVVVVVVVVVVVVVVVVVVVVVVVVVVVVVVVVVVVVVVVVVVVVVVVVVVVVVVVVVVVVVVVVVVVVVVVVVVVVVVVVVVVVVD

Secondary structure (DSSP, 8-state):
----PPPHHHHHHT--GGGHHHHHHHHHHHHHHHHHHGGG--TTTEEEEEEETTTTEEEEEES-GGGHHHHHTSHHHHHTGGGEEEEE-SS-HHHHHHHHHHHHHHHHHTT--S-EEEEETTTTEEEEEEESGGGTTTHHHHHHGGGG--EEEEEPP--S-----------------SSEEEEET-EEEEETTEEEE--EEEEESS-TT-EEEEEEGGGGTT-SEEEE--TT-SS--EEEEEEEEEETTTTEEEEEE--TTEEEEEEEE-TT-SS-SEEEEEE-----STTS--EE-SSSSSTT-TT-EEEEE-TTSSEEEEEEEEEEEETTEEEEEEHHHHHHHHTEEEPPPPTT-EEEEEETTEEEEEEEEEEETTEEEEEEEEEETTEEEEEEESS-HHHHHHHHHHHHHHHHHHHHHHHHHHHHHHHHHHHHHHHHHHHHHHHHHHHHHHHHHHHHHHHHHHHHHHHHHHHHHHHHHHHHHHHHHHTT--

Radius of gyration: 43.74 Å; chains: 1; bounding box: 120×58×153 Å

Organism: NCBI:txid44941